Protein AF-U2D6H1-F1 (afdb_monomer)

Radius of gyration: 31.23 Å; Cα contacts (8 Å, |Δi|>4): 1025; chains: 1; bounding box: 71×55×91 Å

Foldseek 3Di:
DFDKDKAKDDPVCLVVVLVVQQVQCLVPLPRFRDDSVRCCVVCVVQVVVVQKIKIFIDTPNHGFWIWIKGDDPAEIEGEDTDGHPVPLALVVLLVVVLVNLLVCLLPNHFKYKYKFFPPRPSNVVSCVVLAKDFPFKKFKWKDFQLPDDQPVADFDKDALQRVVDLVVVLVQQPQQDDVVPPPDDSVNSVVRNVPPDPQWIFTDDPNHTFWIWHKDWDPSSCVSVVFTEIETEDTTTHPVCPPVCPSVSVVVVVSSVVSVGGMYMYMDIPVPVVVVVSCVVVPIDTDTMMTIIMHGLVVAFFDKAKAWDAVQEWEFEPQAEQDDPPVRVVLLVVQVVVCVVVVDDDDWDKAWAFPDWDDDPQHIYTYIYIDIPSQQVSLLSDSHHDPSHGAFEWEFEFEAEPQQKTKWFQFDPPDPAHRAIEGQTDGFDPVQDDPRTRNRVVRSQVSCCLAQVDRCPPVQWWVDKAFTIWIATGSSRYIYGYIYTYTHHHPVVSQVSNVVSVVVCVVVVHDRGGPGIDIFHLEQVRLVCCVVPPPHHYDRVPSQVSCVSHVNHDHDRPVVRD

Mean predicted aligned error: 14.33 Å

Solvent-accessible surface area (backbone atoms only — not comparable to full-atom values): 30698 Å² total; per-residue (Å²): 129,79,65,79,44,79,43,75,60,45,86,92,40,43,67,60,52,45,51,53,52,41,56,49,22,75,79,36,86,85,44,78,73,65,52,71,67,60,47,46,75,76,39,43,70,38,47,75,71,66,33,38,51,40,30,42,29,28,46,84,88,40,81,44,33,37,41,32,39,37,50,59,91,49,37,33,32,46,68,46,79,50,57,44,78,96,60,68,40,38,70,53,43,32,54,53,50,55,46,52,49,61,67,46,69,85,47,85,43,47,30,41,37,36,64,45,67,73,82,44,68,38,50,56,53,25,38,48,75,71,60,35,43,74,80,48,48,37,33,33,32,38,27,80,26,56,80,56,81,84,71,81,70,85,77,54,67,46,34,38,41,79,64,66,48,60,70,58,49,54,52,50,55,44,62,26,39,53,77,95,70,55,81,80,50,74,66,58,52,49,53,54,30,70,44,87,41,95,44,30,32,39,34,39,59,94,90,38,81,43,29,39,40,37,39,51,71,53,66,71,56,22,63,72,68,72,44,47,48,39,37,46,75,48,77,37,49,23,73,94,53,55,97,70,53,54,72,60,52,51,52,53,36,54,49,49,74,48,36,89,24,46,29,41,37,38,73,42,51,67,85,43,55,67,62,52,52,50,40,45,76,72,58,35,40,82,77,44,47,35,33,37,31,38,27,72,52,55,84,60,41,43,71,69,35,40,18,69,28,81,84,39,66,45,41,33,54,65,87,39,67,67,84,67,57,71,73,57,48,50,53,30,50,52,55,44,52,52,47,45,74,74,71,49,91,78,79,80,44,82,34,59,24,56,76,47,77,47,78,56,98,84,35,36,42,35,35,28,23,36,45,41,40,44,45,39,54,46,42,67,70,52,92,65,86,56,96,81,45,50,29,39,64,28,34,30,37,50,35,33,28,57,75,48,27,36,52,34,31,27,27,18,76,91,47,100,54,53,58,26,34,32,53,54,44,45,76,68,57,82,86,31,54,57,88,54,31,50,40,61,68,61,45,38,47,49,31,39,32,73,61,41,59,42,61,77,81,40,71,82,48,31,73,46,75,44,65,44,31,32,36,24,32,27,84,65,46,37,35,36,47,28,27,37,32,37,31,64,40,36,68,69,57,51,51,50,44,34,50,57,34,45,56,51,28,56,78,66,76,43,86,59,60,49,70,47,77,48,75,40,55,72,41,58,66,47,49,52,48,46,69,74,66,56,82,67,56,64,41,89,62,45,63,63,50,55,32,38,77,51,66,75,38,78,72,42,61,68,92,75,51,116

Secondary structure (DSSP, 8-state):
-PPEEEEE--GGGHHHHHHHHHHHHHH-TTSPP--HHHHHHHHHHHHHTT-EEEEEEEETTEEEEEEEEEE-SSEEEEEEEEE-GGG--HHHHHHHHHHHHHHHTTS--SEEEEEEETT-HHHHHHHHHTT-EEEEEEEEEEEE-TTSPP-----EEEEHHHH--HHHHHHHHHHHS-GGG----HHHHHHHHH---TTEEEEEETTEEEEEEEEEE-HHHHHHHTS-EEEEEEEEE-GGGTTSSHHHHHHHHHHHHTTTSSEEEEEEETT-HHHHHHHHHTT-EEEEEEEEEEEESGGGSEEEEEEE-SS-EEEEEEEEEPP--HHHHHHHHHHHHHHHHTT------EEEEEEEEEEETTEEEEEEEEEEHHHHHHHHHSSS--TT----EEEEEEEE-TTSEEEEEEEPTTSSSTT-EE-B--B--GGGEETTEE-HHHHHHHHHHHHH---TT-TTTEEEEEEEEEEEEETT--EEEEEEEEESS-HHHHHHHHHHHHHHHHHTT---SEEEEEEEESSHHHHHHHHHH--S-B-TTHHHHHHHHTTSSPPBPGGG--

pLDDT: mean 88.98, std 8.89, range [37.53, 98.75]

Structure (mmCIF, N/CA/C/O backbone):
data_AF-U2D6H1-F1
#
_entry.id   AF-U2D6H1-F1
#
loop_
_atom_site.group_PDB
_atom_site.id
_atom_site.type_symbol
_atom_site.label_atom_id
_atom_site.label_alt_id
_atom_site.label_comp_id
_atom_site.label_asym_id
_atom_site.label_entity_id
_atom_site.label_seq_id
_atom_site.pdbx_PDB_ins_code
_atom_site.Cartn_x
_atom_site.Cartn_y
_atom_site.Cartn_z
_atom_site.occupancy
_atom_site.B_iso_or_equiv
_atom_site.auth_seq_id
_atom_site.auth_comp_id
_atom_site.auth_asym_id
_atom_site.auth_atom_id
_atom_site.pdbx_PDB_model_num
ATOM 1 N N . MET A 1 1 ? -12.856 21.338 -14.511 1.00 37.53 1 MET A N 1
ATOM 2 C CA . MET A 1 1 ? -13.156 21.400 -13.061 1.00 37.53 1 MET A CA 1
ATOM 3 C C . MET A 1 1 ? -11.829 21.611 -12.352 1.00 37.53 1 MET A C 1
ATOM 5 O O . MET A 1 1 ? -10.846 21.082 -12.850 1.00 37.53 1 MET A O 1
ATOM 9 N N . GLY A 1 2 ? -11.764 22.448 -11.311 1.00 45.03 2 GLY A N 1
ATOM 10 C CA . GLY A 1 2 ? -10.497 22.774 -10.636 1.00 45.03 2 GLY A CA 1
ATOM 11 C C . GLY A 1 2 ? -9.780 21.509 -10.163 1.00 45.03 2 GLY A C 1
ATOM 12 O O . GLY A 1 2 ? -10.420 20.634 -9.582 1.00 45.03 2 GLY A O 1
ATOM 13 N N . GLY A 1 3 ? -8.494 21.384 -10.496 1.00 62.25 3 GLY A N 1
ATOM 14 C CA . GLY A 1 3 ? -7.686 20.215 -10.160 1.00 62.25 3 GLY A CA 1
ATOM 15 C C . GLY A 1 3 ? -7.472 20.116 -8.653 1.00 62.25 3 GLY A C 1
ATOM 16 O O . GLY A 1 3 ? -7.144 21.108 -8.000 1.00 62.25 3 GLY A O 1
ATOM 17 N N . ILE A 1 4 ? -7.677 18.920 -8.113 1.00 75.81 4 ILE A N 1
ATOM 18 C CA . ILE A 1 4 ? -7.333 18.580 -6.735 1.00 75.81 4 ILE A CA 1
ATOM 19 C C . ILE A 1 4 ? -5.806 18.467 -6.648 1.00 75.81 4 ILE A C 1
ATOM 21 O O . ILE A 1 4 ? -5.199 17.757 -7.448 1.00 75.81 4 ILE A O 1
ATOM 25 N N . ASN A 1 5 ? -5.194 19.156 -5.686 1.00 88.12 5 ASN A N 1
ATOM 26 C CA . ASN A 1 5 ? -3.761 19.083 -5.414 1.00 88.12 5 ASN A CA 1
ATOM 27 C C . ASN A 1 5 ? -3.500 18.406 -4.064 1.00 88.12 5 ASN A C 1
ATOM 29 O O . ASN A 1 5 ? -4.230 18.655 -3.107 1.00 88.12 5 ASN A O 1
ATOM 33 N N . MET A 1 6 ? -2.446 17.594 -3.995 1.00 91.56 6 MET A N 1
ATOM 34 C CA . MET A 1 6 ? -1.969 16.941 -2.775 1.00 91.56 6 MET A CA 1
ATOM 35 C C . MET A 1 6 ? -0.590 17.491 -2.427 1.00 91.56 6 MET A C 1
ATOM 37 O O . MET A 1 6 ? 0.362 17.308 -3.186 1.00 91.56 6 MET A O 1
ATOM 41 N N . GLU A 1 7 ? -0.474 18.162 -1.288 1.00 92.81 7 GLU A N 1
ATOM 42 C CA . GLU A 1 7 ? 0.771 18.766 -0.818 1.00 92.81 7 GLU A CA 1
ATOM 43 C C . GLU A 1 7 ? 1.280 18.028 0.417 1.00 92.81 7 GLU A C 1
ATOM 45 O O . GLU A 1 7 ? 0.566 17.914 1.411 1.00 92.81 7 GLU A O 1
ATOM 50 N N . LYS A 1 8 ? 2.517 17.523 0.363 1.00 93.00 8 LYS A N 1
ATOM 51 C CA . LYS A 1 8 ? 3.137 16.846 1.504 1.00 93.00 8 LYS A CA 1
ATOM 52 C C . LYS A 1 8 ? 3.411 17.846 2.625 1.00 93.00 8 LYS A C 1
ATOM 54 O O . LYS A 1 8 ? 4.048 18.870 2.390 1.00 93.00 8 LYS A O 1
ATOM 59 N N . VAL A 1 9 ? 2.995 17.513 3.842 1.00 91.31 9 VAL A N 1
ATOM 60 C CA . VAL A 1 9 ? 3.282 18.306 5.036 1.00 91.31 9 VAL A CA 1
ATOM 61 C C . VAL A 1 9 ? 4.763 18.175 5.393 1.00 91.31 9 VAL A C 1
ATOM 63 O O . VAL A 1 9 ? 5.279 17.083 5.617 1.00 91.31 9 VAL A O 1
ATOM 66 N N . THR A 1 10 ? 5.439 19.314 5.458 1.00 88.31 10 THR A N 1
ATOM 67 C CA . THR A 1 10 ? 6.780 19.512 6.022 1.00 88.31 10 THR A CA 1
ATOM 68 C C . THR A 1 10 ? 6.695 20.229 7.373 1.00 88.31 10 THR A C 1
ATOM 70 O O . THR A 1 10 ? 5.627 20.726 7.744 1.00 88.31 10 THR A O 1
ATOM 73 N N . LEU A 1 11 ? 7.825 20.360 8.081 1.00 82.00 11 LEU A N 1
ATOM 74 C CA . LEU A 1 11 ? 7.915 21.155 9.316 1.00 82.00 11 LEU A CA 1
ATOM 75 C C . LEU A 1 11 ? 7.404 22.595 9.129 1.00 82.00 11 LEU A C 1
ATOM 77 O O . LEU A 1 11 ? 6.708 23.103 10.002 1.00 82.00 11 LEU A O 1
ATOM 81 N N . ASP A 1 12 ? 7.648 23.209 7.968 1.00 85.94 12 ASP A N 1
ATOM 82 C CA . ASP A 1 12 ? 7.199 24.579 7.665 1.00 85.94 12 ASP A CA 1
ATOM 83 C C . ASP A 1 12 ? 5.676 24.690 7.477 1.00 85.94 12 ASP A C 1
ATOM 85 O O . ASP A 1 12 ? 5.096 25.766 7.599 1.00 85.94 12 ASP A O 1
ATOM 89 N N . SER A 1 13 ? 5.010 23.574 7.175 1.00 89.62 13 SER A N 1
ATOM 90 C CA . SER A 1 13 ? 3.563 23.512 6.913 1.00 89.62 13 SER A CA 1
ATOM 91 C C . SER A 1 13 ? 2.776 22.786 8.010 1.00 89.62 13 SER A C 1
ATOM 93 O O . SER A 1 13 ? 1.556 22.643 7.902 1.00 89.62 13 SER A O 1
ATOM 95 N N . VAL A 1 14 ? 3.442 22.343 9.083 1.00 90.38 14 VAL A N 1
ATOM 96 C CA . VAL A 1 14 ? 2.795 21.586 10.164 1.00 90.38 14 VAL A CA 1
ATOM 97 C C . VAL A 1 14 ? 1.699 22.407 10.839 1.00 90.38 14 VAL A C 1
ATOM 99 O O . VAL A 1 14 ? 0.617 21.894 11.100 1.00 90.38 14 VAL A O 1
ATOM 102 N N . GLU A 1 15 ? 1.920 23.708 11.040 1.00 92.56 15 GLU A N 1
ATOM 103 C CA . GLU A 1 15 ? 0.930 24.609 11.635 1.00 92.56 15 GLU A CA 1
ATOM 104 C C . GLU A 1 15 ? -0.339 24.713 10.773 1.00 92.56 15 GLU A C 1
ATOM 106 O O . GLU A 1 15 ? -1.456 24.689 11.297 1.00 92.56 15 GLU A O 1
ATOM 111 N N . ARG A 1 16 ? -0.180 24.741 9.443 1.00 94.06 16 ARG A N 1
ATOM 112 C CA . ARG A 1 16 ? -1.287 24.753 8.474 1.00 94.06 16 ARG A CA 1
ATOM 113 C C . ARG A 1 16 ? -2.111 23.466 8.556 1.00 94.06 16 ARG A C 1
ATOM 115 O O . ARG A 1 16 ? -3.336 23.535 8.630 1.00 94.06 16 ARG A O 1
ATOM 122 N N . TYR A 1 17 ? -1.455 22.307 8.622 1.00 94.44 17 TYR A N 1
ATOM 123 C CA . TYR A 1 17 ? -2.128 21.021 8.831 1.00 94.44 17 TYR A CA 1
ATOM 124 C C . TYR A 1 17 ? -2.853 20.959 10.186 1.00 94.44 17 TYR A C 1
ATOM 126 O O . TYR A 1 17 ? -4.025 20.591 10.228 1.00 94.44 17 TYR A O 1
ATOM 134 N N . ILE A 1 18 ? -2.206 21.362 11.286 1.00 94.25 18 ILE A N 1
ATOM 135 C CA . ILE A 1 18 ? -2.810 21.325 12.629 1.00 94.25 18 ILE A CA 1
ATOM 136 C C . ILE A 1 18 ? -4.025 22.249 12.712 1.00 94.25 18 ILE A C 1
ATOM 138 O O . ILE A 1 18 ? -5.042 21.884 13.305 1.00 94.25 18 ILE A O 1
ATOM 142 N N . THR A 1 19 ? -3.954 23.418 12.074 1.00 93.31 19 THR A N 1
ATOM 143 C CA . THR A 1 19 ? -5.088 24.342 11.964 1.00 93.31 19 THR A CA 1
ATOM 144 C C . THR A 1 19 ? -6.249 23.675 11.230 1.00 93.31 19 THR A C 1
ATOM 146 O O . THR A 1 19 ? -7.352 23.601 11.773 1.00 93.31 19 THR A O 1
ATOM 149 N N . LEU A 1 20 ? -5.993 23.087 10.056 1.00 93.19 20 LEU A N 1
ATOM 150 C CA . LEU A 1 20 ? -7.005 22.369 9.277 1.00 93.19 20 LEU A CA 1
ATOM 151 C C . LEU A 1 20 ? -7.618 21.186 10.049 1.00 93.19 20 LEU A C 1
ATOM 153 O O . LEU A 1 20 ? -8.839 21.027 10.066 1.00 93.19 20 LEU A O 1
ATOM 157 N N . LYS A 1 21 ? -6.795 20.367 10.715 1.00 92.81 21 LYS A N 1
ATOM 158 C CA . LYS A 1 21 ? -7.252 19.226 11.523 1.00 92.81 21 LYS A CA 1
ATOM 159 C C . LYS A 1 21 ? -8.141 19.673 12.677 1.00 92.81 21 LYS A C 1
ATOM 161 O O . LYS A 1 21 ? -9.215 19.109 12.880 1.00 92.81 21 LYS A O 1
ATOM 166 N N . ASN A 1 22 ? -7.738 20.718 13.397 1.00 91.25 22 ASN A N 1
ATOM 167 C CA . ASN A 1 22 ? -8.510 21.252 14.514 1.00 91.25 22 ASN A CA 1
ATOM 168 C C . ASN A 1 22 ? -9.820 21.910 14.068 1.00 91.25 22 ASN A C 1
ATOM 170 O O . ASN A 1 22 ? -10.810 21.802 14.792 1.00 91.25 22 ASN A O 1
ATOM 174 N N . GLU A 1 23 ? -9.854 22.554 12.898 1.00 90.06 23 GLU A N 1
ATOM 175 C CA . GLU A 1 23 ? -11.093 23.046 12.283 1.00 90.06 23 GLU A CA 1
ATOM 176 C C . GLU A 1 23 ? -12.053 21.893 11.968 1.00 90.06 23 GLU A C 1
ATOM 178 O O . GLU A 1 23 ? -13.215 21.924 12.370 1.00 90.06 23 GLU A O 1
ATOM 183 N N . LEU A 1 24 ? -11.558 20.839 11.315 1.00 86.81 24 LEU A N 1
ATOM 184 C CA . LEU A 1 24 ? -12.354 19.659 10.970 1.00 86.81 24 LEU A CA 1
ATOM 185 C C . LEU A 1 24 ? -12.840 18.900 12.215 1.00 86.81 24 LEU A C 1
ATOM 187 O O . LEU A 1 24 ? -13.944 18.355 12.202 1.00 86.81 24 LEU A O 1
ATOM 191 N N . ALA A 1 25 ? -12.087 18.944 13.316 1.00 84.56 25 ALA A N 1
ATOM 192 C CA . ALA A 1 25 ? -12.489 18.386 14.607 1.00 84.56 25 ALA A CA 1
ATOM 193 C C . ALA A 1 25 ? -13.684 19.089 15.266 1.00 84.56 25 ALA A C 1
ATOM 195 O O . ALA A 1 25 ? -14.322 18.517 16.150 1.00 84.56 25 ALA A O 1
ATOM 196 N N . PHE A 1 26 ? -14.024 20.317 14.858 1.00 79.62 26 PHE A N 1
ATOM 197 C CA . PHE A 1 26 ? -15.293 20.928 15.268 1.00 79.62 26 PHE A CA 1
ATOM 198 C C . PHE A 1 26 ? -16.494 20.326 14.529 1.00 79.62 26 PHE A C 1
ATOM 200 O O . PHE A 1 26 ? -17.599 20.325 15.067 1.00 79.62 26 PHE A O 1
ATOM 207 N N . GLU A 1 27 ? -16.295 19.836 13.304 1.00 77.19 27 GLU A N 1
ATOM 208 C CA . GLU A 1 27 ? -17.357 19.250 12.480 1.00 77.19 27 GLU A CA 1
ATOM 209 C C . GLU A 1 27 ? -17.527 17.746 12.712 1.00 77.19 27 GLU A C 1
ATOM 211 O O . GLU A 1 27 ? -18.618 17.212 12.498 1.00 77.19 27 GLU A O 1
ATOM 216 N N . ASP A 1 28 ? -16.457 17.062 13.116 1.00 74.25 28 ASP A N 1
ATOM 217 C CA . ASP A 1 28 ? -16.455 15.639 13.430 1.00 74.25 28 ASP A CA 1
ATOM 218 C C . ASP A 1 28 ? -15.956 15.422 14.873 1.00 74.25 28 ASP A C 1
ATOM 220 O O . ASP A 1 28 ? -14.753 15.520 15.133 1.00 74.25 28 ASP A O 1
ATOM 224 N N . PRO A 1 29 ? -16.854 15.103 15.831 1.00 70.00 29 PRO A N 1
ATOM 225 C CA . PRO A 1 29 ? -16.485 14.931 17.236 1.00 70.00 29 PRO A CA 1
ATOM 226 C C . PRO A 1 29 ? -15.556 13.730 17.471 1.00 70.00 29 PRO A C 1
ATOM 228 O O . PRO A 1 29 ? -15.091 13.529 18.593 1.00 70.00 29 PRO A O 1
ATOM 231 N N . TYR A 1 30 ? -15.293 12.913 16.445 1.00 71.12 30 TYR A N 1
ATOM 232 C CA . TYR A 1 30 ? -14.373 11.786 16.518 1.00 71.12 30 TYR A CA 1
ATOM 233 C C . TYR A 1 30 ? -12.917 12.153 16.233 1.00 71.12 30 TYR A C 1
ATOM 235 O O . TYR A 1 30 ? -12.044 11.336 16.525 1.00 71.12 30 TYR A O 1
ATOM 243 N N . VAL A 1 31 ? -12.639 13.354 15.722 1.00 78.38 31 VAL A N 1
ATOM 244 C CA . VAL A 1 31 ? -11.268 13.867 15.606 1.00 78.38 31 VAL A CA 1
ATOM 245 C C . VAL A 1 31 ? -10.906 14.560 16.904 1.00 78.38 31 VAL A C 1
ATOM 247 O O . VAL A 1 31 ? -11.587 15.493 17.322 1.00 78.38 31 VAL A O 1
ATOM 250 N N . LEU A 1 32 ? -9.828 14.133 17.554 1.00 81.94 32 LEU A N 1
ATOM 251 C CA . LEU A 1 32 ? -9.320 14.836 18.727 1.00 81.94 32 LEU A CA 1
ATOM 252 C C . LEU A 1 32 ? -8.551 16.080 18.301 1.00 81.94 32 LEU A C 1
ATOM 254 O O . LEU A 1 32 ? -7.668 16.013 17.447 1.00 81.94 32 LEU A O 1
ATOM 258 N N . LYS A 1 33 ? -8.841 17.201 18.961 1.00 87.31 33 LYS A N 1
ATOM 259 C CA . LYS A 1 33 ? -8.007 18.395 18.835 1.00 87.31 33 LYS A CA 1
ATOM 260 C C . LYS A 1 33 ? -6.616 18.131 19.390 1.00 87.31 33 LYS A C 1
ATOM 262 O O . LYS A 1 33 ? -6.468 17.544 20.468 1.00 87.31 33 LYS A O 1
ATOM 267 N N . ILE A 1 34 ? -5.612 18.609 18.671 1.00 89.62 34 ILE A N 1
ATOM 268 C CA . ILE A 1 34 ? -4.208 18.455 19.039 1.00 89.62 34 ILE A CA 1
ATOM 269 C C . ILE A 1 34 ? -3.473 19.786 18.933 1.00 89.62 34 ILE A C 1
ATOM 271 O O . ILE A 1 34 ? -3.773 20.624 18.082 1.00 89.62 34 ILE A O 1
ATOM 275 N N . THR A 1 35 ? -2.513 19.991 19.825 1.00 90.19 35 THR A N 1
ATOM 276 C CA . THR A 1 35 ? -1.549 21.090 19.716 1.00 90.19 35 THR A CA 1
ATOM 277 C C . THR A 1 35 ? -0.376 20.685 18.827 1.00 90.19 35 THR A C 1
ATOM 279 O O . THR A 1 35 ? -0.136 19.499 18.602 1.00 90.19 35 THR A O 1
ATOM 282 N N . ILE A 1 36 ? 0.388 21.670 18.346 1.00 88.81 36 ILE A N 1
ATOM 283 C CA . ILE A 1 36 ? 1.624 21.408 17.595 1.00 88.81 36 ILE A CA 1
ATOM 284 C C . ILE A 1 36 ? 2.598 20.586 18.450 1.00 88.81 36 ILE A C 1
ATOM 286 O O . ILE A 1 36 ? 3.155 19.612 17.961 1.00 88.81 36 ILE A O 1
ATOM 290 N N . SER A 1 37 ? 2.764 20.922 19.733 1.00 88.75 37 SER A N 1
ATOM 291 C CA . SER A 1 37 ? 3.662 20.192 20.636 1.00 88.75 37 SER A CA 1
ATOM 292 C C . SER A 1 37 ? 3.252 18.728 20.809 1.00 88.75 37 SER A C 1
ATOM 294 O O . SER A 1 37 ? 4.098 17.858 20.654 1.00 88.75 37 SER A O 1
ATOM 296 N N . GLU A 1 38 ? 1.963 18.450 21.042 1.00 89.31 38 GLU A N 1
ATOM 297 C CA . GLU A 1 38 ? 1.445 17.073 21.140 1.00 89.31 38 GLU A CA 1
ATOM 298 C C . GLU A 1 38 ? 1.641 16.292 19.834 1.00 89.31 38 GLU A C 1
ATOM 300 O O . GLU A 1 38 ? 1.958 15.103 19.853 1.00 89.31 38 GLU A O 1
ATOM 305 N N . PHE A 1 39 ? 1.439 16.952 18.689 1.00 89.19 39 PHE A N 1
ATOM 306 C CA . PHE A 1 39 ? 1.669 16.336 17.389 1.00 89.19 39 PHE A CA 1
ATOM 307 C C . PHE A 1 39 ? 3.143 15.972 17.203 1.00 89.19 39 PHE A C 1
ATOM 309 O O . PHE A 1 39 ? 3.452 14.837 16.849 1.00 89.19 39 PHE A O 1
ATOM 316 N N . LEU A 1 40 ? 4.050 16.914 17.470 1.00 86.88 40 LEU A N 1
ATOM 317 C CA . LEU A 1 40 ? 5.481 16.687 17.315 1.00 86.88 40 LEU A CA 1
ATOM 318 C C . LEU A 1 40 ? 5.970 15.601 18.285 1.00 86.88 40 LEU A C 1
ATOM 320 O O . LEU A 1 40 ? 6.630 14.665 17.858 1.00 86.88 40 LEU A O 1
ATOM 324 N N . GLU A 1 41 ? 5.582 15.645 19.557 1.00 87.94 41 GLU A N 1
ATOM 325 C CA . GLU A 1 41 ? 5.969 14.624 20.540 1.00 87.94 41 GLU A CA 1
ATOM 326 C C . GLU A 1 41 ? 5.558 13.208 20.107 1.00 87.94 41 GLU A C 1
ATOM 328 O O . GLU A 1 41 ? 6.339 12.268 20.223 1.00 87.94 41 GLU A O 1
ATOM 333 N N . LYS A 1 42 ? 4.356 13.058 19.541 1.00 84.12 42 LYS A N 1
ATOM 334 C CA . LYS A 1 42 ? 3.823 11.753 19.134 1.00 84.12 42 LYS A CA 1
ATOM 335 C C . LYS A 1 42 ? 4.337 11.265 17.775 1.00 84.12 42 LYS A C 1
ATOM 337 O O . LYS A 1 42 ? 4.394 10.057 17.545 1.00 84.12 42 LYS A O 1
ATOM 342 N N . HIS A 1 43 ? 4.633 12.178 16.850 1.00 84.69 43 HIS A N 1
ATOM 343 C CA . HIS A 1 43 ? 4.845 11.836 15.440 1.00 84.69 43 HIS A CA 1
ATOM 344 C C . HIS A 1 43 ? 6.242 12.177 14.904 1.00 84.69 43 HIS A C 1
ATOM 346 O O . HIS A 1 43 ? 6.572 11.699 13.821 1.00 84.69 43 HIS A O 1
ATOM 352 N N . MET A 1 44 ? 7.082 12.930 15.630 1.00 80.94 44 MET A N 1
ATOM 353 C CA . MET A 1 44 ? 8.413 13.336 15.146 1.00 80.94 44 MET A CA 1
ATOM 354 C C . MET A 1 44 ? 9.297 12.153 14.774 1.00 80.94 44 MET A C 1
ATOM 356 O O . MET A 1 44 ? 9.816 12.126 13.665 1.00 80.94 44 MET A O 1
ATOM 360 N N . GLU A 1 45 ? 9.403 11.144 15.640 1.00 79.38 45 GLU A N 1
ATOM 361 C CA . GLU A 1 45 ? 10.211 9.953 15.351 1.00 79.38 45 GLU A CA 1
ATOM 362 C C . GLU A 1 45 ? 9.738 9.259 14.064 1.00 79.38 45 GLU A C 1
ATOM 364 O O . GLU A 1 45 ? 10.541 8.887 13.209 1.00 79.38 45 GLU A O 1
ATOM 369 N N . LYS A 1 46 ? 8.417 9.153 13.869 1.00 79.81 46 LYS A N 1
ATOM 370 C CA . LYS A 1 46 ? 7.846 8.522 12.674 1.00 79.81 46 LYS A CA 1
ATOM 371 C C . LYS A 1 46 ? 8.074 9.335 11.399 1.00 79.81 46 LYS A C 1
ATOM 373 O O . LYS A 1 46 ? 8.308 8.762 10.334 1.00 79.81 46 LYS A O 1
ATOM 378 N N . LEU A 1 47 ? 8.012 10.661 11.506 1.00 77.69 47 LEU A N 1
ATOM 379 C CA . LEU A 1 47 ? 8.302 11.580 10.406 1.00 77.69 47 LEU A CA 1
ATOM 380 C C . LEU A 1 47 ? 9.793 11.536 10.030 1.00 77.69 47 LEU A C 1
ATOM 382 O O . LEU A 1 47 ? 10.117 11.476 8.846 1.00 77.69 47 LEU A O 1
ATOM 386 N N . GLU A 1 48 ? 10.698 11.502 11.013 1.00 73.94 48 GLU A N 1
ATOM 387 C CA . GLU A 1 48 ? 12.152 11.420 10.800 1.00 73.94 48 GLU A CA 1
ATOM 388 C C . GLU A 1 48 ? 12.582 10.079 10.192 1.00 73.94 48 GLU A C 1
ATOM 390 O O . GLU A 1 48 ? 13.430 10.043 9.298 1.00 73.94 48 GLU A O 1
ATOM 395 N N . LEU A 1 49 ? 11.961 8.978 10.622 1.00 73.94 49 LEU A N 1
ATOM 396 C CA . LEU A 1 49 ? 12.185 7.643 10.061 1.00 73.94 49 LEU A CA 1
ATOM 397 C C . LEU A 1 49 ? 11.506 7.436 8.696 1.00 73.94 49 LEU A C 1
ATOM 399 O O . LEU A 1 49 ? 11.712 6.397 8.064 1.00 73.94 49 LEU A O 1
ATOM 403 N N . GLY A 1 50 ? 10.698 8.397 8.232 1.00 73.94 50 GLY A N 1
ATOM 404 C CA . GLY A 1 50 ? 9.952 8.302 6.976 1.00 73.94 50 GLY A CA 1
ATOM 405 C C . GLY A 1 50 ? 8.919 7.171 6.966 1.00 73.94 50 GLY A C 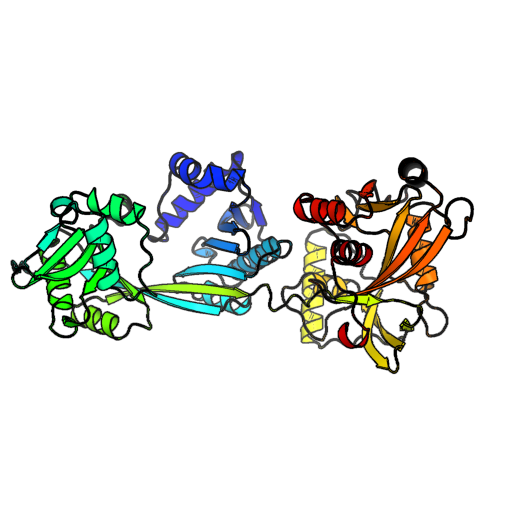1
ATOM 406 O O . GLY A 1 50 ? 8.647 6.598 5.911 1.00 73.94 50 GLY A O 1
ATOM 407 N N . CYS A 1 51 ? 8.383 6.806 8.135 1.00 82.50 51 CYS A N 1
ATOM 408 C CA . CYS A 1 51 ? 7.337 5.788 8.278 1.00 82.50 51 CYS A CA 1
ATOM 409 C C . CYS A 1 51 ? 5.931 6.388 8.424 1.00 82.50 51 CYS A C 1
ATOM 411 O O . CYS A 1 51 ? 4.950 5.645 8.481 1.00 82.50 51 CYS A O 1
ATOM 413 N N . MET A 1 52 ? 5.819 7.718 8.441 1.00 88.69 52 MET A N 1
ATOM 414 C CA . MET A 1 52 ? 4.559 8.446 8.346 1.00 88.69 52 MET A CA 1
ATOM 415 C C . MET A 1 52 ? 4.703 9.645 7.412 1.00 88.69 52 MET A C 1
ATOM 417 O O . MET A 1 52 ? 5.685 10.378 7.481 1.00 88.69 52 MET A O 1
ATOM 421 N N . ASP A 1 53 ? 3.691 9.869 6.584 1.00 92.00 53 ASP A N 1
ATOM 422 C CA . ASP A 1 53 ? 3.578 11.004 5.684 1.00 92.00 53 ASP A CA 1
ATOM 423 C C . ASP A 1 53 ? 2.161 11.566 5.732 1.00 92.00 53 ASP A C 1
ATOM 425 O O . ASP A 1 53 ? 1.174 10.835 5.798 1.00 92.00 53 ASP A O 1
ATOM 429 N N . ILE A 1 54 ? 2.053 12.887 5.686 1.00 94.75 54 ILE A N 1
ATOM 430 C CA . ILE A 1 54 ? 0.772 13.589 5.743 1.00 94.75 54 ILE A CA 1
ATOM 431 C C . ILE A 1 54 ? 0.657 14.452 4.501 1.00 94.75 54 ILE A C 1
ATOM 433 O O . ILE A 1 54 ? 1.632 15.087 4.096 1.00 94.75 54 ILE A O 1
ATOM 437 N N . PHE A 1 55 ? -0.530 14.491 3.906 1.00 95.94 55 PHE A N 1
ATOM 438 C CA . PHE A 1 55 ? -0.804 15.304 2.730 1.00 95.94 55 PHE A CA 1
ATOM 439 C C . PHE A 1 55 ? -2.036 16.173 2.953 1.00 95.94 55 PHE A C 1
ATOM 441 O O . PHE A 1 55 ? -3.086 15.679 3.361 1.00 95.94 55 PHE A O 1
ATOM 448 N N . ILE A 1 56 ? -1.911 17.466 2.657 1.00 96.00 56 ILE A N 1
ATOM 449 C CA . ILE A 1 56 ? -3.027 18.410 2.608 1.00 96.00 56 ILE A CA 1
ATOM 450 C C . ILE A 1 56 ? -3.630 18.367 1.205 1.00 96.00 56 ILE A C 1
ATOM 452 O O . ILE A 1 56 ? -2.928 18.462 0.198 1.00 96.00 56 ILE A O 1
ATOM 456 N N . LEU A 1 57 ? -4.950 18.240 1.159 1.00 95.38 57 LEU A N 1
ATOM 457 C CA . LEU A 1 57 ? -5.761 18.300 -0.043 1.00 95.38 57 LEU A CA 1
ATOM 458 C C . LEU A 1 57 ? -6.206 19.744 -0.279 1.00 95.38 57 LEU A C 1
ATOM 460 O O . LEU A 1 57 ? -6.937 20.297 0.548 1.00 95.38 57 LEU A O 1
ATOM 464 N N . SER A 1 58 ? -5.857 20.325 -1.425 1.00 92.56 58 SER A N 1
ATOM 465 C CA . SER A 1 58 ? -6.303 21.670 -1.801 1.00 92.56 58 SER A CA 1
ATOM 466 C C . SER A 1 58 ? -7.093 21.674 -3.112 1.00 92.56 58 SER A C 1
ATOM 468 O O . SER A 1 58 ? -6.779 20.948 -4.055 1.00 92.56 58 SER A O 1
ATOM 470 N N . ASN A 1 59 ? -8.108 22.534 -3.203 1.00 87.94 59 ASN A N 1
ATOM 471 C CA . ASN A 1 59 ? -8.886 22.790 -4.416 1.00 87.94 59 ASN A CA 1
ATOM 472 C C . ASN A 1 59 ? -8.966 24.304 -4.643 1.00 87.94 59 ASN A C 1
ATOM 474 O O . ASN A 1 59 ? -9.419 25.038 -3.772 1.00 87.94 59 ASN A O 1
ATOM 478 N N . ASN A 1 60 ? -8.495 24.790 -5.797 1.00 83.75 60 ASN A N 1
ATOM 479 C CA . ASN A 1 60 ? -8.416 26.227 -6.109 1.00 83.75 60 ASN A CA 1
ATOM 480 C C . ASN A 1 60 ? -7.730 27.075 -5.012 1.00 83.75 60 ASN A C 1
ATOM 482 O O . ASN A 1 60 ? -8.146 28.203 -4.756 1.00 83.75 60 ASN A O 1
ATOM 486 N N . LYS A 1 61 ? -6.658 26.546 -4.399 1.00 80.81 61 LYS A N 1
ATOM 487 C CA . LYS A 1 61 ? -5.898 27.148 -3.278 1.00 80.81 61 LYS A CA 1
ATOM 488 C C . LYS A 1 61 ? -6.618 27.184 -1.921 1.00 80.81 61 LYS A C 1
ATOM 490 O O . LYS A 1 61 ? -6.063 27.733 -0.976 1.00 80.81 61 LYS A O 1
ATOM 495 N N . GLU A 1 62 ? -7.812 26.608 -1.804 1.00 89.94 62 GLU A N 1
ATOM 496 C CA . GLU A 1 62 ? -8.451 26.354 -0.510 1.00 89.94 62 GLU A CA 1
ATOM 497 C C . GLU A 1 62 ? -8.034 24.973 -0.000 1.00 89.94 62 GLU A C 1
ATOM 499 O O . GLU A 1 62 ? -8.074 24.008 -0.763 1.00 89.94 62 GLU A O 1
ATOM 504 N N . ASP A 1 63 ? -7.683 24.864 1.279 1.00 94.06 63 ASP A N 1
ATOM 505 C CA . ASP A 1 63 ? -7.435 23.578 1.930 1.00 94.06 63 ASP A CA 1
ATOM 506 C C . ASP A 1 63 ? -8.746 22.927 2.323 1.00 94.06 63 ASP A C 1
ATOM 508 O O . ASP A 1 63 ? -9.488 23.428 3.171 1.00 94.06 63 ASP A O 1
ATOM 512 N N . ILE A 1 64 ? -9.031 21.798 1.691 1.00 93.25 64 ILE A N 1
ATOM 513 C CA . ILE A 1 64 ? -10.331 21.140 1.762 1.00 93.25 64 ILE A CA 1
ATOM 514 C C . ILE A 1 64 ? -10.292 19.824 2.535 1.00 93.25 64 ILE A C 1
ATOM 516 O O . ILE A 1 64 ? -11.353 19.293 2.856 1.00 93.25 64 ILE A O 1
ATOM 520 N N . GLY A 1 65 ? -9.111 19.293 2.850 1.00 94.00 65 GLY A N 1
ATOM 521 C CA . GLY A 1 65 ? -8.970 18.028 3.565 1.00 94.00 65 GLY A CA 1
ATOM 522 C C . GLY A 1 65 ? -7.522 17.604 3.770 1.00 94.00 65 GLY A C 1
ATOM 523 O O . GLY A 1 65 ? -6.599 18.332 3.414 1.00 94.00 65 GLY A O 1
ATOM 524 N N . PHE A 1 66 ? -7.329 16.417 4.330 1.00 95.19 66 PHE A N 1
ATOM 525 C CA . PHE A 1 66 ? -6.017 15.800 4.481 1.00 95.19 66 PHE A CA 1
ATOM 526 C C . PHE A 1 66 ? -6.113 14.272 4.479 1.00 95.19 66 PHE A C 1
ATOM 528 O O . PHE A 1 66 ? -7.171 13.703 4.768 1.00 95.19 66 PHE A O 1
ATOM 535 N N . ILE A 1 67 ? -4.993 13.625 4.167 1.00 95.62 67 ILE A N 1
ATOM 536 C CA . ILE A 1 67 ? -4.786 12.185 4.324 1.00 95.62 67 ILE A CA 1
ATOM 537 C C . ILE A 1 67 ? -3.492 11.934 5.099 1.00 95.62 67 ILE A C 1
ATOM 539 O O . ILE A 1 67 ? -2.459 12.540 4.813 1.00 95.62 67 ILE A O 1
ATOM 543 N N . GLU A 1 68 ? -3.565 11.052 6.088 1.00 94.69 68 GLU A N 1
ATOM 544 C CA . GLU A 1 68 ? -2.425 10.586 6.874 1.00 94.69 68 GLU A CA 1
ATOM 545 C C . GLU A 1 68 ? -2.114 9.144 6.487 1.00 94.69 68 GLU A C 1
ATOM 547 O O . GLU A 1 68 ? -2.987 8.276 6.520 1.00 94.69 68 GLU A O 1
ATOM 552 N N . LEU A 1 69 ? -0.867 8.905 6.103 1.00 94.12 69 LEU A N 1
ATOM 553 C CA . LEU A 1 69 ? -0.368 7.645 5.582 1.00 94.12 69 LEU A CA 1
ATOM 554 C C . LEU A 1 69 ? 0.777 7.171 6.468 1.00 94.12 69 LEU A C 1
ATOM 556 O O . LEU A 1 69 ? 1.695 7.932 6.758 1.00 94.12 69 LEU A O 1
ATOM 560 N N . SER A 1 70 ? 0.756 5.912 6.880 1.00 91.50 70 SER A N 1
ATOM 561 C CA . SER A 1 70 ? 1.869 5.283 7.583 1.00 91.50 70 SER A CA 1
ATOM 562 C C . SER A 1 70 ? 2.266 3.974 6.917 1.00 91.50 70 SER A C 1
ATOM 564 O O . SER A 1 70 ? 1.531 3.400 6.102 1.00 91.50 70 SER A O 1
ATOM 566 N N . LYS A 1 71 ? 3.483 3.528 7.206 1.00 86.56 71 LYS A N 1
ATOM 567 C CA . LYS A 1 71 ? 4.041 2.301 6.661 1.00 86.56 71 LYS A CA 1
ATOM 568 C C . LYS A 1 71 ? 4.831 1.556 7.727 1.00 86.56 71 LYS A C 1
ATOM 570 O O . LYS A 1 71 ? 5.662 2.142 8.415 1.00 86.56 71 LYS A O 1
ATOM 575 N N . ASP A 1 72 ? 4.614 0.250 7.768 1.00 81.31 72 ASP A N 1
ATOM 576 C CA . ASP A 1 72 ? 5.416 -0.716 8.507 1.00 81.31 72 ASP A CA 1
ATOM 577 C C . ASP A 1 72 ? 6.256 -1.579 7.534 1.00 81.31 72 ASP A C 1
ATOM 579 O O . ASP A 1 72 ? 6.296 -1.331 6.323 1.00 81.31 72 ASP A O 1
ATOM 583 N N . VAL A 1 73 ? 6.962 -2.592 8.042 1.00 73.88 73 VAL A N 1
ATOM 584 C CA . VAL A 1 73 ? 7.883 -3.449 7.275 1.00 73.88 73 VAL A CA 1
ATOM 585 C C . VAL A 1 73 ? 7.221 -4.042 6.027 1.00 73.88 73 VAL A C 1
ATOM 587 O O . VAL A 1 73 ? 7.821 -4.018 4.950 1.00 73.88 73 VAL A O 1
ATOM 590 N N . ASP A 1 74 ? 5.995 -4.551 6.155 1.00 77.31 74 ASP A N 1
ATOM 591 C CA . ASP A 1 74 ? 5.289 -5.285 5.101 1.00 77.31 74 ASP A CA 1
ATOM 592 C C . ASP A 1 74 ? 3.834 -4.840 4.878 1.00 77.31 74 ASP A C 1
ATOM 594 O O . ASP A 1 74 ? 3.152 -5.405 4.020 1.00 77.31 74 ASP A O 1
ATOM 598 N N . THR A 1 75 ? 3.345 -3.835 5.604 1.00 84.44 75 THR A N 1
ATOM 599 C CA . THR A 1 75 ? 1.976 -3.317 5.476 1.00 84.44 75 THR A CA 1
ATOM 600 C C . THR A 1 75 ? 1.958 -1.795 5.499 1.00 84.44 75 THR A C 1
ATOM 602 O O . THR A 1 75 ? 2.867 -1.149 6.017 1.00 84.44 75 THR A O 1
ATOM 605 N N . ALA A 1 76 ? 0.922 -1.214 4.905 1.00 90.94 76 ALA A N 1
ATOM 606 C CA . ALA A 1 76 ? 0.648 0.213 4.977 1.00 90.94 76 ALA A CA 1
ATOM 607 C C . ALA A 1 76 ? -0.693 0.474 5.659 1.00 90.94 76 ALA A C 1
ATOM 609 O O . ALA A 1 76 ? -1.599 -0.361 5.599 1.00 90.94 76 ALA A O 1
ATOM 610 N N . THR A 1 77 ? -0.832 1.651 6.259 1.00 93.75 77 THR A N 1
ATOM 611 C CA . THR A 1 77 ? -2.068 2.072 6.915 1.00 93.75 77 THR A CA 1
ATOM 612 C C . THR A 1 77 ? -2.420 3.485 6.480 1.00 93.75 77 THR A C 1
ATOM 614 O O . THR A 1 77 ? -1.606 4.399 6.565 1.00 93.75 77 THR A O 1
ATOM 617 N N . ILE A 1 78 ? -3.656 3.673 6.029 1.00 95.44 78 ILE A N 1
ATOM 618 C CA . ILE A 1 78 ? -4.280 4.990 5.997 1.00 95.44 78 ILE A CA 1
ATOM 619 C C . ILE A 1 78 ? -4.735 5.258 7.430 1.00 95.44 78 ILE A C 1
ATOM 621 O O . ILE A 1 78 ? -5.617 4.569 7.938 1.00 95.44 78 ILE A O 1
ATOM 625 N N . GLU A 1 79 ? -4.102 6.212 8.100 1.00 92.38 79 GLU A N 1
ATOM 626 C CA . GLU A 1 79 ? -4.409 6.538 9.496 1.00 92.38 79 GLU A CA 1
ATOM 627 C C . GLU A 1 79 ? -5.686 7.377 9.572 1.00 92.38 79 GLU A C 1
ATOM 629 O O . GLU A 1 79 ? -6.597 7.091 10.348 1.00 92.38 79 GLU A O 1
ATOM 634 N N . GLU A 1 80 ? -5.787 8.394 8.713 1.00 92.00 80 GLU A N 1
ATOM 635 C CA . GLU A 1 80 ? -6.921 9.311 8.682 1.00 92.00 80 GLU A CA 1
ATOM 636 C C . GLU A 1 80 ? -7.188 9.825 7.262 1.00 92.00 80 GLU A C 1
ATOM 638 O O . GLU A 1 80 ? -6.267 10.124 6.504 1.00 92.00 80 GLU A O 1
ATOM 643 N N . ILE A 1 81 ? -8.470 9.987 6.923 1.00 93.38 81 ILE A N 1
ATOM 644 C CA . ILE A 1 81 ? -8.939 10.755 5.764 1.00 93.38 81 ILE A CA 1
ATOM 645 C C . ILE A 1 81 ? -10.021 11.707 6.255 1.00 93.38 81 ILE A C 1
ATOM 647 O O . ILE A 1 81 ? -11.076 11.265 6.722 1.00 93.38 81 ILE A O 1
ATOM 651 N N . TYR A 1 82 ? -9.802 13.007 6.077 1.00 92.19 82 TYR A N 1
ATOM 652 C CA . TYR A 1 82 ? -10.814 14.016 6.363 1.00 92.19 82 TYR A CA 1
ATOM 653 C C . TYR A 1 82 ? -10.975 15.009 5.226 1.00 92.19 82 TYR A C 1
ATOM 655 O O . TYR A 1 82 ? -10.019 15.425 4.582 1.00 92.19 82 TYR A O 1
ATOM 663 N N . VAL A 1 83 ? -12.229 15.402 5.008 1.00 91.69 83 VAL A N 1
ATOM 664 C CA . VAL A 1 83 ? -12.639 16.367 3.989 1.00 91.69 83 VAL A CA 1
ATOM 665 C C . VAL A 1 83 ? -13.712 17.272 4.595 1.00 91.69 83 VAL A C 1
ATOM 667 O O . VAL A 1 83 ? -14.639 16.783 5.257 1.00 91.69 83 VAL A O 1
ATOM 670 N N . ARG A 1 84 ? -13.600 18.586 4.373 1.00 90.12 84 ARG A N 1
ATOM 671 C CA . ARG A 1 84 ? -14.598 19.594 4.769 1.00 90.12 84 ARG A CA 1
ATOM 672 C C . ARG A 1 84 ? -15.968 19.228 4.217 1.00 90.12 84 ARG A C 1
ATOM 674 O O . ARG A 1 84 ? -16.081 18.769 3.078 1.00 90.12 84 ARG A O 1
ATOM 681 N N . LYS A 1 85 ? -17.024 19.460 5.001 1.00 87.88 85 LYS A N 1
ATOM 682 C CA . LYS A 1 85 ? -18.383 18.987 4.699 1.00 87.88 85 LYS A CA 1
ATOM 683 C C . LYS A 1 85 ? -18.863 19.288 3.272 1.00 87.88 85 LYS A C 1
ATOM 685 O O . LYS A 1 85 ? -19.414 18.393 2.638 1.00 87.88 85 LYS A O 1
ATOM 690 N N . GLN A 1 86 ? -18.633 20.492 2.738 1.00 88.62 86 GLN A N 1
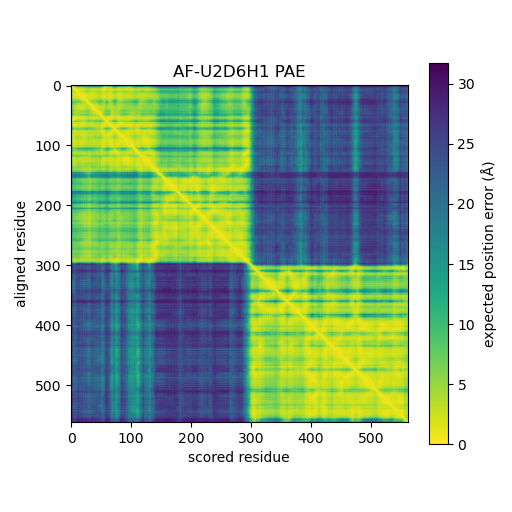ATOM 691 C CA . GLN A 1 86 ? -19.080 20.864 1.384 1.00 88.62 86 GLN A CA 1
ATOM 692 C C . GLN A 1 86 ? -18.343 20.137 0.239 1.00 88.62 86 GLN A C 1
ATOM 694 O O . GLN A 1 86 ? -18.827 20.121 -0.895 1.00 88.62 86 GLN A O 1
ATOM 699 N N . TYR A 1 87 ? -17.199 19.514 0.535 1.00 89.88 87 TYR A N 1
ATOM 700 C CA . TYR A 1 87 ? -16.363 18.779 -0.416 1.00 89.88 87 TYR A CA 1
ATOM 701 C C . TYR A 1 87 ? -16.439 17.254 -0.235 1.00 89.88 87 TYR A C 1
ATOM 703 O O . TYR A 1 87 ? -15.801 16.525 -0.988 1.00 89.88 87 TYR A O 1
ATOM 711 N N . ARG A 1 88 ? -17.235 16.749 0.720 1.00 89.75 88 ARG A N 1
ATOM 712 C CA . ARG A 1 88 ? -17.451 15.306 0.926 1.00 89.75 88 ARG A CA 1
ATOM 713 C C . ARG A 1 88 ? -18.281 14.729 -0.218 1.00 89.75 88 ARG A C 1
ATOM 715 O O . ARG A 1 88 ? -19.506 14.747 -0.172 1.00 89.75 88 ARG A O 1
ATOM 722 N N . LYS A 1 89 ? -17.602 14.275 -1.265 1.00 91.06 89 LYS A N 1
ATOM 723 C CA . LYS A 1 89 ? -18.192 13.666 -2.459 1.00 91.06 89 LYS A CA 1
ATOM 724 C C . LYS A 1 89 ? -17.383 12.440 -2.842 1.00 91.06 89 LYS A C 1
ATOM 726 O O . LYS A 1 89 ? -16.165 12.447 -2.664 1.00 91.06 89 LYS A O 1
ATOM 731 N N . TYR A 1 90 ? -18.042 11.452 -3.436 1.00 88.75 90 TYR A N 1
ATOM 732 C CA . TYR A 1 90 ? -17.419 10.215 -3.908 1.00 88.75 90 TYR A CA 1
ATOM 733 C C . TYR A 1 90 ? -16.108 10.461 -4.678 1.00 88.75 90 TYR A C 1
ATOM 735 O O . TYR A 1 90 ? -15.069 9.937 -4.290 1.00 88.75 90 TYR A O 1
ATOM 743 N N . ASN A 1 91 ? -16.106 11.356 -5.676 1.00 87.56 91 ASN A N 1
ATOM 744 C CA . ASN A 1 91 ? -14.902 11.645 -6.472 1.00 87.56 91 ASN A CA 1
ATOM 745 C C . ASN A 1 91 ? -13.743 12.213 -5.639 1.00 87.56 91 ASN A C 1
ATOM 747 O O . ASN A 1 91 ? -12.589 11.936 -5.938 1.00 87.56 91 ASN A O 1
ATOM 751 N N . THR A 1 92 ? -14.030 12.999 -4.598 1.00 91.38 92 THR A N 1
ATOM 752 C CA . THR A 1 92 ? -12.986 13.547 -3.726 1.00 91.38 92 THR A CA 1
ATOM 753 C C . THR A 1 92 ? -12.332 12.431 -2.921 1.00 91.38 92 THR A C 1
ATOM 755 O O . THR A 1 92 ? -11.111 12.330 -2.920 1.00 91.38 92 THR A O 1
ATOM 758 N N . TYR A 1 93 ? -13.127 11.554 -2.302 1.00 94.25 93 TYR A N 1
ATOM 759 C CA . TYR A 1 93 ? -12.596 10.405 -1.569 1.00 94.25 93 TYR A CA 1
ATOM 760 C C . TYR A 1 93 ? -11.855 9.430 -2.480 1.00 94.25 93 TYR A C 1
ATOM 762 O O . TYR A 1 93 ? -10.753 9.009 -2.141 1.00 94.25 93 TYR A O 1
ATOM 770 N N . LYS A 1 94 ? -12.412 9.135 -3.658 1.00 90.81 94 LYS A N 1
ATOM 771 C CA . LYS A 1 94 ? -11.771 8.279 -4.656 1.00 90.81 94 LYS A CA 1
ATOM 772 C C . LYS A 1 94 ? -10.395 8.808 -5.052 1.00 90.81 94 LYS A C 1
ATOM 774 O O . LYS A 1 94 ? -9.429 8.064 -4.960 1.00 90.81 94 LYS A O 1
ATOM 779 N N . SER A 1 95 ? -10.267 10.099 -5.368 1.00 89.00 95 SER A N 1
ATOM 780 C CA . SER A 1 95 ? -8.961 10.688 -5.691 1.00 89.00 95 SER A CA 1
ATOM 781 C C . SER A 1 95 ? -7.958 10.609 -4.533 1.00 89.00 95 SER A C 1
ATOM 783 O O . SER A 1 95 ? -6.766 10.442 -4.776 1.00 89.00 95 SER A O 1
ATOM 785 N N . MET A 1 96 ? -8.407 10.716 -3.276 1.00 94.56 96 MET A N 1
ATOM 786 C CA . MET A 1 96 ? -7.525 10.549 -2.111 1.00 94.56 96 MET A CA 1
ATOM 787 C C . MET A 1 96 ? -7.058 9.098 -1.940 1.00 94.56 96 MET A C 1
ATOM 789 O O . MET A 1 96 ? -5.896 8.869 -1.613 1.00 94.56 96 MET A O 1
ATOM 793 N N . LEU A 1 97 ? -7.941 8.128 -2.183 1.00 93.56 97 LEU A N 1
ATOM 794 C CA . LEU A 1 97 ? -7.625 6.701 -2.105 1.00 93.56 97 LEU A CA 1
ATOM 795 C C . LEU A 1 97 ? -6.711 6.259 -3.257 1.00 93.56 97 LEU A C 1
ATOM 797 O O . LEU A 1 97 ? -5.696 5.621 -3.008 1.00 93.56 97 LEU A O 1
ATOM 801 N N . GLU A 1 98 ? -6.986 6.686 -4.491 1.00 87.44 98 GLU A N 1
ATOM 802 C CA . GLU A 1 98 ? -6.113 6.446 -5.653 1.00 87.44 98 GLU A CA 1
ATOM 803 C C . GLU A 1 98 ? -4.730 7.090 -5.468 1.00 87.44 98 GLU A C 1
ATOM 805 O O . GLU A 1 98 ? -3.708 6.542 -5.888 1.00 87.44 98 GLU A O 1
ATOM 810 N N . PHE A 1 99 ? -4.676 8.257 -4.815 1.00 89.56 99 PHE A N 1
ATOM 811 C CA . PHE A 1 99 ? -3.413 8.870 -4.421 1.00 89.56 99 PHE A CA 1
ATOM 812 C C . PHE A 1 99 ? -2.650 7.991 -3.424 1.00 89.56 99 PHE A C 1
ATOM 814 O O . PHE A 1 99 ? -1.460 7.757 -3.635 1.00 89.56 99 PHE A O 1
ATOM 821 N N . ALA A 1 100 ? -3.314 7.485 -2.377 1.00 90.44 100 ALA A N 1
ATOM 822 C CA . ALA A 1 100 ? -2.699 6.580 -1.405 1.00 90.44 100 ALA A CA 1
ATOM 823 C C . ALA A 1 100 ? -2.194 5.293 -2.074 1.00 90.44 100 ALA A C 1
ATOM 825 O O . ALA A 1 100 ? -1.055 4.891 -1.848 1.00 90.44 100 ALA A O 1
ATOM 826 N N . ASP A 1 101 ? -2.987 4.699 -2.967 1.00 82.75 101 ASP A N 1
ATOM 827 C CA . ASP A 1 101 ? -2.578 3.537 -3.757 1.00 82.75 101 ASP A CA 1
ATOM 828 C C . ASP A 1 101 ? -1.296 3.829 -4.533 1.00 82.75 101 ASP A C 1
ATOM 830 O O . ASP A 1 101 ? -0.292 3.140 -4.366 1.00 82.75 101 ASP A O 1
ATOM 834 N N . LYS A 1 102 ? -1.286 4.905 -5.328 1.00 80.88 102 LYS A N 1
ATOM 835 C CA . LYS A 1 102 ? -0.119 5.302 -6.122 1.00 80.88 102 LYS A CA 1
ATOM 836 C C . LYS A 1 102 ? 1.100 5.604 -5.254 1.00 80.88 102 LYS A C 1
ATOM 838 O O . LYS A 1 102 ? 2.230 5.306 -5.657 1.00 80.88 102 LYS A O 1
ATOM 843 N N . TYR A 1 103 ? 0.876 6.203 -4.086 1.00 84.56 103 TYR A N 1
ATOM 844 C CA . TYR A 1 103 ? 1.916 6.474 -3.104 1.00 84.56 103 TYR A CA 1
ATOM 845 C C . TYR A 1 103 ? 2.597 5.173 -2.668 1.00 84.56 103 TYR A C 1
ATOM 847 O O . TYR A 1 103 ? 3.826 5.074 -2.669 1.00 84.56 103 TYR A O 1
ATOM 855 N N . TYR A 1 104 ? 1.801 4.137 -2.406 1.00 82.12 104 TYR A N 1
ATOM 856 C CA . TYR A 1 104 ? 2.296 2.836 -1.985 1.00 82.12 104 TYR A CA 1
ATOM 857 C C . TYR A 1 104 ? 2.703 1.889 -3.128 1.00 82.12 104 TYR A C 1
ATOM 859 O O . TYR A 1 104 ? 3.478 0.969 -2.866 1.00 82.12 104 TYR A O 1
ATOM 867 N N . CYS A 1 105 ? 2.292 2.110 -4.384 1.00 65.88 105 CYS A N 1
ATOM 868 C CA . CYS A 1 105 ? 2.591 1.233 -5.535 1.00 65.88 105 CYS A CA 1
ATOM 869 C C . CYS A 1 105 ? 4.090 0.959 -5.753 1.00 65.88 105 CYS A C 1
ATOM 871 O O . CYS A 1 105 ? 4.456 -0.065 -6.318 1.00 65.88 105 CYS A O 1
ATOM 873 N N . ASN A 1 106 ? 4.977 1.860 -5.315 1.00 57.16 106 ASN A N 1
ATOM 874 C CA . ASN A 1 106 ? 6.431 1.676 -5.431 1.00 57.16 106 ASN A CA 1
ATOM 875 C C . ASN A 1 106 ? 7.067 1.076 -4.163 1.00 57.16 106 ASN A C 1
ATOM 877 O O . ASN A 1 106 ? 8.291 1.080 -4.021 1.00 57.16 106 ASN A O 1
ATOM 881 N N . THR A 1 107 ? 6.255 0.604 -3.217 1.00 64.06 107 THR A N 1
ATOM 882 C CA . THR A 1 107 ? 6.708 0.074 -1.932 1.00 64.06 107 THR A CA 1
ATOM 883 C C . THR A 1 107 ? 6.440 -1.425 -1.846 1.00 64.06 107 THR A C 1
ATOM 885 O O . THR A 1 107 ? 5.432 -1.919 -2.338 1.00 64.06 107 THR A O 1
ATOM 888 N N . ASN A 1 108 ? 7.359 -2.169 -1.226 1.00 68.06 108 ASN A N 1
ATOM 889 C CA . ASN A 1 108 ? 7.245 -3.619 -1.051 1.00 68.06 108 ASN A CA 1
ATOM 890 C C . ASN A 1 108 ? 6.263 -3.972 0.085 1.00 68.06 108 ASN A C 1
ATOM 892 O O . ASN A 1 108 ? 6.673 -4.527 1.101 1.00 68.06 108 ASN A O 1
ATOM 896 N N . ILE A 1 109 ? 4.995 -3.578 -0.049 1.00 76.88 109 ILE A N 1
ATOM 897 C CA . ILE A 1 109 ? 3.939 -3.867 0.928 1.00 76.88 109 ILE A CA 1
ATOM 898 C C . ILE A 1 109 ? 3.015 -4.977 0.428 1.00 76.88 109 ILE A C 1
ATOM 900 O O . ILE A 1 109 ? 2.830 -5.184 -0.768 1.00 76.88 109 ILE A O 1
ATOM 904 N N . SER A 1 110 ? 2.438 -5.713 1.370 1.00 74.50 110 SER A N 1
ATOM 905 C CA . SER A 1 110 ? 1.497 -6.800 1.111 1.00 74.50 110 SER A CA 1
ATOM 906 C C . SER A 1 110 ? 0.053 -6.329 0.963 1.00 74.50 110 SER A C 1
ATOM 908 O O . SER A 1 110 ? -0.694 -6.905 0.173 1.00 74.50 110 SER A O 1
ATOM 910 N N . GLY A 1 111 ? -0.309 -5.254 1.663 1.00 85.75 111 GLY A N 1
ATOM 911 C CA . GLY A 1 111 ? -1.648 -4.689 1.662 1.00 85.75 111 GLY A CA 1
ATOM 912 C C . GLY A 1 111 ? -1.721 -3.345 2.380 1.00 85.75 111 GLY A C 1
ATOM 913 O O . GLY A 1 111 ? -0.779 -2.942 3.076 1.00 85.75 111 GLY A O 1
ATOM 914 N N . VAL A 1 112 ? -2.854 -2.668 2.207 1.00 91.44 112 VAL A N 1
ATOM 915 C CA . VAL A 1 112 ? -3.180 -1.391 2.848 1.00 91.44 112 VAL A CA 1
ATOM 916 C C . VAL A 1 112 ? -4.377 -1.575 3.776 1.00 91.44 112 VAL A C 1
ATOM 918 O O . VAL A 1 112 ? -5.381 -2.175 3.395 1.00 91.44 112 VAL A O 1
ATOM 921 N N . LYS A 1 113 ? -4.284 -1.041 4.993 1.00 94.12 113 LYS A N 1
ATOM 922 C CA . LYS A 1 113 ? -5.351 -1.057 6.000 1.00 94.12 113 LYS A CA 1
ATOM 923 C C . LYS A 1 113 ? -5.945 0.336 6.165 1.00 94.12 113 LYS A C 1
ATOM 925 O O . LYS A 1 113 ? -5.227 1.328 6.085 1.00 94.12 113 LYS A O 1
ATOM 930 N N . PHE A 1 114 ? -7.240 0.416 6.438 1.00 95.31 114 PHE A N 1
ATOM 931 C CA . PHE A 1 114 ? -7.902 1.659 6.817 1.00 95.31 114 PHE A CA 1
ATOM 932 C C . PHE A 1 114 ? -9.015 1.390 7.828 1.00 95.31 114 PHE A C 1
ATOM 934 O O . PHE A 1 114 ? -9.934 0.613 7.572 1.00 95.31 114 PHE A O 1
ATOM 941 N N . ILE A 1 115 ? -8.951 2.043 8.987 1.00 92.12 115 ILE A N 1
ATOM 942 C CA . ILE A 1 115 ? -9.999 1.960 10.006 1.00 92.12 115 ILE A CA 1
ATOM 943 C C . ILE A 1 115 ? -10.810 3.244 9.934 1.00 92.12 115 ILE A C 1
ATOM 945 O O . ILE A 1 115 ? -10.295 4.328 10.190 1.00 92.12 115 ILE A O 1
ATOM 949 N N . THR A 1 116 ? -12.093 3.135 9.601 1.00 91.56 116 THR A N 1
ATOM 950 C CA . THR A 1 116 ? -12.943 4.317 9.448 1.00 91.56 116 THR A CA 1
ATOM 951 C C . THR A 1 116 ? -14.358 4.094 9.943 1.00 91.56 116 THR A C 1
ATOM 953 O O . THR A 1 116 ? -14.824 2.974 10.151 1.00 91.56 116 THR A O 1
ATOM 956 N N . VAL A 1 117 ? -15.054 5.200 10.164 1.00 88.06 117 VAL A N 1
ATOM 957 C CA . VAL A 1 117 ? -16.462 5.204 10.535 1.00 88.06 117 VAL A CA 1
ATOM 958 C C . VAL A 1 117 ? -17.301 4.929 9.296 1.00 88.06 117 VAL A C 1
ATOM 960 O O . VAL A 1 117 ? -17.180 5.629 8.292 1.00 88.06 117 VAL A O 1
ATOM 963 N N . ASN A 1 118 ? -18.213 3.965 9.380 1.00 87.44 118 ASN A N 1
ATOM 964 C CA . ASN A 1 118 ? -19.133 3.636 8.292 1.00 87.44 118 ASN A CA 1
ATOM 965 C C . ASN A 1 118 ? -20.347 4.590 8.269 1.00 87.44 118 ASN A C 1
ATOM 967 O O . ASN A 1 118 ? -21.488 4.145 8.177 1.00 87.44 118 ASN A O 1
ATOM 971 N N . ASP A 1 119 ? -20.112 5.899 8.401 1.00 85.75 119 ASP A N 1
ATOM 972 C CA . ASP A 1 119 ? -21.144 6.950 8.434 1.00 85.75 119 ASP A CA 1
ATOM 973 C C . ASP A 1 119 ? -21.116 7.889 7.216 1.00 85.75 119 ASP A C 1
ATOM 975 O O . ASP A 1 119 ? -21.984 8.751 7.075 1.00 85.75 119 ASP A O 1
ATOM 979 N N . LYS A 1 120 ? -20.138 7.711 6.319 1.00 88.69 120 LYS A N 1
ATOM 980 C CA . LYS A 1 120 ? -19.926 8.515 5.107 1.00 88.69 120 LYS A CA 1
ATOM 981 C C . LYS A 1 120 ? -20.156 7.648 3.857 1.00 88.69 120 LYS A C 1
ATOM 983 O O . LYS A 1 120 ? -19.206 7.010 3.407 1.00 88.69 120 LYS A O 1
ATOM 988 N N . PRO A 1 121 ? -21.375 7.611 3.276 1.00 90.25 121 PRO A N 1
ATOM 989 C CA . PRO A 1 121 ? -21.698 6.741 2.139 1.00 90.25 121 PRO A CA 1
ATOM 990 C C . PRO A 1 121 ? -20.740 6.900 0.956 1.00 90.25 121 PRO A C 1
ATOM 992 O O . PRO A 1 121 ? -20.240 5.899 0.460 1.00 90.25 121 PRO A O 1
ATOM 995 N N . ASP A 1 122 ? -20.405 8.141 0.591 1.00 92.88 122 ASP A N 1
ATOM 996 C CA . ASP A 1 122 ? -19.457 8.451 -0.485 1.00 92.88 122 ASP A CA 1
ATOM 997 C C . ASP A 1 122 ? -18.054 7.861 -0.256 1.00 92.88 122 ASP A C 1
ATOM 999 O O . ASP A 1 122 ? -17.410 7.420 -1.204 1.00 92.88 122 ASP A O 1
ATOM 1003 N N . LEU A 1 123 ? -17.568 7.847 0.993 1.00 94.38 123 LEU A N 1
ATOM 1004 C CA . LEU A 1 123 ? -16.270 7.254 1.336 1.00 94.38 123 LEU A CA 1
ATOM 1005 C C . LEU A 1 123 ? -16.334 5.728 1.252 1.00 94.38 123 LEU A C 1
ATOM 1007 O O . LEU A 1 123 ? -15.418 5.106 0.730 1.00 94.38 123 LEU A O 1
ATOM 1011 N N . ILE A 1 124 ? -17.416 5.126 1.751 1.00 94.50 124 ILE A N 1
ATOM 1012 C CA . ILE A 1 124 ? -17.602 3.670 1.709 1.00 94.50 124 ILE A CA 1
ATOM 1013 C C . ILE A 1 124 ? -17.765 3.172 0.269 1.00 94.50 124 ILE A C 1
ATOM 1015 O O . ILE A 1 124 ? -17.244 2.115 -0.079 1.00 94.50 124 ILE A O 1
ATOM 1019 N N . GLU A 1 125 ? -18.470 3.924 -0.573 1.00 92.12 125 GLU A N 1
ATOM 1020 C CA . GLU A 1 125 ? -18.577 3.641 -2.003 1.00 92.12 125 GLU A CA 1
ATOM 1021 C C . GLU A 1 125 ? -17.215 3.767 -2.696 1.00 92.12 125 GLU A C 1
ATOM 1023 O O . GLU A 1 125 ? -16.823 2.856 -3.420 1.00 92.12 125 GLU A O 1
ATOM 1028 N N . ALA A 1 126 ? -16.453 4.828 -2.406 1.00 92.81 126 ALA A N 1
ATOM 1029 C CA . ALA A 1 126 ? -15.108 5.007 -2.949 1.00 92.81 126 ALA A CA 1
ATOM 1030 C C . ALA A 1 126 ? -14.140 3.890 -2.520 1.00 92.81 126 ALA A C 1
ATOM 1032 O O . ALA A 1 126 ? -13.381 3.408 -3.352 1.00 92.81 126 ALA A O 1
ATOM 1033 N N . LEU A 1 127 ? -14.193 3.439 -1.261 1.00 94.69 127 LEU A N 1
ATOM 1034 C CA . LEU A 1 127 ? -13.380 2.320 -0.766 1.00 94.69 127 LEU A CA 1
ATOM 1035 C C . LEU A 1 127 ? -13.634 1.035 -1.554 1.00 94.69 127 LEU A C 1
ATOM 1037 O O . LEU A 1 127 ? -12.689 0.387 -1.990 1.00 94.69 127 LEU A O 1
ATOM 1041 N N . LYS A 1 128 ? -14.902 0.685 -1.779 1.00 90.56 128 LYS A N 1
ATOM 1042 C CA . LYS A 1 128 ? -15.252 -0.511 -2.558 1.00 90.56 128 LYS A CA 1
ATOM 1043 C C . LYS A 1 128 ? -14.807 -0.405 -4.013 1.00 90.56 128 LYS A C 1
ATOM 1045 O O . LYS A 1 128 ? -14.388 -1.397 -4.591 1.00 90.56 128 LYS A O 1
ATOM 1050 N N . ASP A 1 129 ? -14.918 0.784 -4.596 1.00 86.75 129 ASP A N 1
ATOM 1051 C CA . ASP A 1 129 ? -14.550 1.030 -5.990 1.00 86.75 129 ASP A CA 1
ATOM 1052 C C . ASP A 1 129 ? -13.032 1.010 -6.233 1.00 86.75 129 ASP A C 1
ATOM 1054 O O . ASP A 1 129 ? -12.593 0.771 -7.353 1.00 86.75 129 ASP A O 1
ATOM 1058 N N . VAL A 1 130 ? -12.229 1.220 -5.185 1.00 85.25 130 VAL A N 1
ATOM 1059 C CA . VAL A 1 130 ? -10.770 1.032 -5.216 1.00 85.25 130 VAL A CA 1
ATOM 1060 C C . VAL A 1 130 ? -10.333 -0.270 -4.533 1.00 85.25 130 VAL A C 1
ATOM 1062 O O . VAL A 1 130 ? -9.220 -0.344 -4.016 1.00 85.25 130 VAL A O 1
ATOM 1065 N N . ASP A 1 131 ? -11.190 -1.294 -4.542 1.00 87.88 131 ASP A N 1
ATOM 1066 C CA . ASP A 1 131 ? -10.900 -2.674 -4.117 1.00 87.88 131 ASP A CA 1
ATOM 1067 C C . ASP A 1 131 ? -10.565 -2.867 -2.624 1.00 87.88 131 ASP A C 1
ATOM 1069 O O . ASP A 1 131 ? -9.879 -3.819 -2.250 1.00 87.88 131 ASP A O 1
ATOM 1073 N N . TYR A 1 132 ? -11.044 -1.987 -1.739 1.00 92.81 132 TYR A N 1
ATOM 1074 C CA . TYR A 1 132 ? -11.028 -2.274 -0.303 1.00 92.81 132 TYR A CA 1
ATOM 1075 C C . TYR A 1 132 ? -12.213 -3.156 0.090 1.00 92.81 132 TYR A C 1
ATOM 1077 O O . TYR A 1 132 ? -13.378 -2.845 -0.181 1.00 92.81 132 TYR A O 1
ATOM 1085 N N . GLU A 1 133 ? -11.921 -4.200 0.855 1.00 92.62 133 GLU A N 1
ATOM 1086 C CA . GLU A 1 133 ? -12.901 -5.084 1.470 1.00 92.62 133 GLU A CA 1
ATOM 1087 C C . GLU A 1 133 ? -12.973 -4.843 2.979 1.00 92.62 133 GLU A C 1
ATOM 1089 O O . GLU A 1 133 ? -11.974 -4.563 3.640 1.00 92.62 133 GLU A O 1
ATOM 1094 N N . MET A 1 134 ? -14.170 -4.944 3.557 1.00 93.38 134 MET A N 1
ATOM 1095 C CA . MET A 1 134 ? -14.334 -4.817 5.004 1.00 93.38 134 MET A CA 1
ATOM 1096 C C . MET A 1 134 ? -14.086 -6.173 5.671 1.00 93.38 134 MET A C 1
ATOM 1098 O O . MET A 1 134 ? -14.920 -7.070 5.577 1.00 93.38 134 MET A O 1
ATOM 1102 N N . GLU A 1 135 ? -12.970 -6.300 6.388 1.00 91.69 135 GLU A N 1
ATOM 1103 C CA . GLU A 1 135 ? -12.589 -7.514 7.121 1.00 91.69 135 GLU A CA 1
ATOM 1104 C C . GLU A 1 135 ? -13.487 -7.727 8.349 1.00 91.69 135 GLU A C 1
ATOM 1106 O O . GLU A 1 135 ? -13.948 -8.834 8.635 1.00 91.69 135 GLU A O 1
ATOM 1111 N N . LYS A 1 136 ? -13.728 -6.654 9.110 1.00 91.25 136 LYS A N 1
ATOM 1112 C CA . LYS A 1 136 ? -14.473 -6.706 10.374 1.00 91.25 136 LYS A CA 1
ATOM 1113 C C . LYS A 1 136 ? -15.125 -5.371 10.709 1.00 91.25 136 LYS A C 1
ATOM 1115 O O . LYS A 1 136 ? -14.715 -4.311 10.241 1.00 91.25 136 LYS A O 1
ATOM 1120 N N . GLU A 1 137 ? -16.145 -5.440 11.557 1.00 93.44 137 GLU A N 1
ATOM 1121 C CA . GLU A 1 137 ? -16.952 -4.292 11.968 1.00 93.44 137 GLU A CA 1
ATOM 1122 C C . GLU A 1 137 ? -17.119 -4.266 13.493 1.00 93.44 137 GLU A C 1
ATOM 1124 O O . GLU A 1 137 ? -17.517 -5.261 14.113 1.00 93.44 137 GLU A O 1
ATOM 1129 N N . HIS A 1 138 ? -16.823 -3.114 14.094 1.00 92.75 138 HIS A N 1
ATOM 1130 C CA . HIS A 1 138 ? -17.072 -2.815 15.502 1.00 92.75 138 HIS A CA 1
ATOM 1131 C C . HIS A 1 138 ? -18.216 -1.826 15.638 1.00 92.75 138 HIS A C 1
ATOM 1133 O O . HIS A 1 138 ? -18.265 -0.805 14.956 1.00 92.75 138 HIS A O 1
ATOM 1139 N N . ILE A 1 139 ? -19.083 -2.078 16.607 1.00 94.56 139 ILE A N 1
ATOM 1140 C CA . ILE A 1 139 ? -20.188 -1.203 16.962 1.00 94.56 139 ILE A CA 1
ATOM 1141 C C . ILE A 1 139 ? -19.854 -0.516 18.269 1.00 94.56 139 ILE A C 1
ATOM 1143 O O . ILE A 1 139 ? -19.632 -1.176 19.284 1.00 94.56 139 ILE A O 1
ATOM 1147 N N . GLN A 1 140 ? -19.828 0.813 18.249 1.00 93.94 140 GLN A N 1
ATOM 1148 C CA . GLN A 1 140 ? -19.817 1.588 19.480 1.00 93.94 140 GLN A CA 1
ATOM 1149 C C . GLN A 1 140 ? -21.253 1.744 19.966 1.00 93.94 140 GLN A C 1
ATOM 1151 O O . GLN A 1 140 ? -22.142 2.146 19.204 1.00 93.94 140 GLN A O 1
ATOM 1156 N N . MET A 1 141 ? -21.473 1.448 21.241 1.00 96.06 141 MET A N 1
ATOM 1157 C CA . MET A 1 141 ? -22.778 1.578 21.872 1.00 96.06 141 MET A CA 1
ATOM 1158 C C . MET A 1 141 ? -22.726 2.559 23.042 1.00 96.06 141 MET A C 1
ATOM 1160 O O . MET A 1 141 ? -21.710 2.657 23.723 1.00 96.06 141 MET A O 1
ATOM 1164 N N . GLU A 1 142 ? -23.829 3.267 23.284 1.00 95.81 142 GLU A N 1
ATOM 1165 C CA . GLU A 1 142 ? -23.961 4.272 24.343 1.00 95.81 142 GLU A CA 1
ATOM 1166 C C . GLU A 1 142 ? -25.229 4.050 25.174 1.00 95.81 142 GLU A C 1
ATOM 1168 O O . GLU A 1 142 ? -26.290 3.712 24.640 1.00 95.81 142 GLU A O 1
ATOM 1173 N N . LYS A 1 143 ? -25.132 4.288 26.483 1.00 95.31 143 LYS A N 1
ATOM 1174 C CA . LYS A 1 143 ? -26.266 4.324 27.408 1.00 95.31 143 LYS A CA 1
ATOM 1175 C C . LYS A 1 143 ? -26.227 5.595 28.249 1.00 95.31 143 LYS A C 1
ATOM 1177 O O . LYS A 1 143 ? -25.201 5.899 28.843 1.00 95.31 143 LYS A O 1
ATOM 1182 N N . ILE A 1 144 ? -27.359 6.289 28.353 1.00 94.06 144 ILE A N 1
ATOM 1183 C CA . ILE A 1 144 ? -27.537 7.425 29.271 1.00 94.06 144 ILE A CA 1
ATOM 1184 C C . ILE A 1 144 ? -27.652 6.899 30.700 1.00 94.06 144 ILE A C 1
ATOM 1186 O O . ILE A 1 144 ? -28.534 6.081 30.978 1.00 94.06 144 ILE A O 1
ATOM 1190 N N . ILE A 1 145 ? -26.772 7.367 31.588 1.00 92.62 145 ILE A N 1
ATOM 1191 C CA . ILE A 1 145 ? -26.707 6.911 32.984 1.00 92.62 145 ILE A CA 1
ATOM 1192 C C . ILE A 1 145 ? -27.002 8.001 34.014 1.00 92.62 145 ILE A C 1
ATOM 1194 O O . ILE A 1 145 ? -27.533 7.662 35.067 1.00 92.62 145 ILE A O 1
ATOM 1198 N N . SER A 1 146 ? -26.866 9.285 33.667 1.00 83.69 146 SER A N 1
ATOM 1199 C CA . SER A 1 146 ? -27.213 10.416 34.553 1.00 83.69 146 SER A CA 1
ATOM 1200 C C . SER A 1 146 ? -28.683 10.471 34.995 1.00 83.69 146 SER A C 1
ATOM 1202 O O . SER A 1 146 ? -29.046 11.203 35.912 1.00 83.69 146 SER A O 1
ATOM 1204 N N . LYS A 1 147 ? -29.562 9.704 34.340 1.00 76.44 147 LYS A N 1
ATOM 1205 C CA . LYS A 1 147 ? -31.001 9.614 34.652 1.00 76.44 147 LYS A CA 1
ATOM 1206 C C . LYS A 1 147 ? -31.395 8.310 35.342 1.00 76.44 147 LYS A C 1
ATOM 1208 O O . LYS A 1 147 ? -32.585 8.077 35.560 1.00 76.44 147 LYS A O 1
ATOM 1213 N N . LEU A 1 148 ? -30.441 7.425 35.624 1.00 78.12 148 LEU A N 1
ATOM 1214 C CA . LEU A 1 148 ? -30.746 6.160 36.278 1.00 78.12 148 LEU A CA 1
ATOM 1215 C C . LEU A 1 148 ? -30.964 6.387 37.779 1.00 78.12 148 LEU A C 1
ATOM 1217 O O . LEU A 1 148 ? -30.177 7.084 38.417 1.00 78.12 148 LEU A O 1
ATOM 1221 N N . PRO A 1 149 ? -32.012 5.792 38.375 1.00 76.56 149 PRO A N 1
ATOM 1222 C CA . PRO A 1 149 ? -32.157 5.808 39.822 1.00 76.56 149 PRO A CA 1
ATOM 1223 C C . PRO A 1 149 ? -30.981 5.054 40.447 1.00 76.56 149 PRO A C 1
ATOM 1225 O O . PRO A 1 149 ? -30.684 3.938 40.019 1.00 76.56 149 PRO A O 1
ATOM 1228 N N . LYS A 1 150 ? -30.342 5.645 41.463 1.00 75.88 150 LYS A N 1
ATOM 1229 C CA . LYS A 1 150 ? -29.273 4.990 42.226 1.00 75.88 150 LYS A CA 1
ATOM 1230 C C . LYS A 1 150 ? -29.839 3.747 42.911 1.00 75.88 150 LYS A C 1
ATOM 1232 O O . LYS A 1 150 ? -30.787 3.846 43.690 1.00 75.88 150 LYS A O 1
ATOM 1237 N N . ARG A 1 151 ? -29.294 2.580 42.577 1.00 78.56 151 ARG A N 1
ATOM 1238 C CA . ARG A 1 151 ? -29.739 1.275 43.083 1.00 78.56 151 ARG A CA 1
ATOM 1239 C C . ARG A 1 151 ? -28.878 0.778 44.242 1.00 78.56 151 ARG A C 1
ATOM 1241 O O . ARG A 1 151 ? -29.342 -0.103 44.960 1.00 78.56 151 ARG A O 1
ATOM 1248 N N . SER A 1 152 ? -27.685 1.346 44.442 1.00 77.25 152 SER A N 1
ATOM 1249 C CA . SER A 1 152 ? -26.705 0.904 45.444 1.00 77.25 152 SER A CA 1
ATOM 1250 C C . SER A 1 152 ? -26.425 -0.593 45.315 1.00 77.25 152 SER A C 1
ATOM 1252 O O . SER A 1 152 ? -26.565 -1.358 46.272 1.00 77.25 152 SER A O 1
ATOM 1254 N N . LEU A 1 153 ? -26.101 -1.023 44.094 1.00 80.50 153 LEU A N 1
ATOM 1255 C CA . LEU A 1 153 ? -25.819 -2.427 43.807 1.00 80.50 153 LEU A CA 1
ATOM 1256 C C . LEU A 1 153 ? -24.547 -2.864 44.535 1.00 80.50 153 LEU A C 1
ATOM 1258 O O . LEU A 1 153 ? -23.534 -2.170 44.508 1.00 80.50 153 LEU A O 1
ATOM 1262 N N . THR A 1 154 ? -24.595 -4.036 45.165 1.00 82.00 154 THR A N 1
ATOM 1263 C CA . THR A 1 154 ? -23.442 -4.618 45.851 1.00 82.00 154 THR A CA 1
ATOM 1264 C C . THR A 1 154 ? -22.821 -5.724 45.007 1.00 82.00 154 THR A C 1
ATOM 1266 O O . THR A 1 154 ? -23.503 -6.618 44.498 1.00 82.00 154 THR A O 1
ATOM 1269 N N . MET A 1 155 ? -21.503 -5.651 44.856 1.00 86.75 155 MET A N 1
ATOM 1270 C CA . MET A 1 155 ? -20.666 -6.667 44.235 1.00 86.75 155 MET A CA 1
ATOM 1271 C C . MET A 1 155 ? -19.374 -6.746 45.038 1.00 86.75 155 MET A C 1
ATOM 1273 O O . MET A 1 155 ? -18.828 -5.716 45.426 1.00 86.75 155 MET A O 1
ATOM 1277 N N . GLU A 1 156 ? -18.917 -7.959 45.320 1.00 93.44 156 GLU A N 1
ATOM 1278 C CA . GLU A 1 156 ? -17.617 -8.170 45.944 1.00 93.44 156 GLU A CA 1
ATOM 1279 C C . GLU A 1 156 ? -16.541 -7.980 44.871 1.00 93.44 156 GLU A C 1
ATOM 1281 O O . GLU A 1 156 ? -16.602 -8.604 43.808 1.00 93.44 156 GLU A O 1
ATOM 1286 N N . TYR A 1 157 ? -15.595 -7.075 45.109 1.00 94.31 157 TYR A N 1
ATOM 1287 C CA . TYR A 1 157 ? -14.514 -6.791 44.174 1.00 94.31 157 TYR A CA 1
ATOM 1288 C C . TYR A 1 157 ? -13.242 -6.383 44.917 1.00 94.31 157 TYR A C 1
ATOM 1290 O O . TYR A 1 157 ? -13.303 -5.953 46.068 1.00 94.31 157 TYR A O 1
ATOM 1298 N N . LYS A 1 158 ? -12.103 -6.505 44.234 1.00 94.81 158 LYS A N 1
ATOM 1299 C CA . LYS A 1 158 ? -10.835 -5.872 44.620 1.00 94.81 158 LYS A CA 1
ATOM 1300 C C . LYS A 1 158 ? -10.251 -5.180 43.402 1.00 94.81 158 LYS A C 1
ATOM 1302 O O . LYS A 1 158 ? -10.259 -5.754 42.310 1.00 94.81 158 LYS A O 1
ATOM 1307 N N . THR A 1 159 ? -9.789 -3.950 43.565 1.00 95.06 159 THR A N 1
ATOM 1308 C CA . THR A 1 159 ? -9.100 -3.224 42.492 1.00 95.06 159 THR A CA 1
ATOM 1309 C C . THR A 1 159 ? -7.793 -3.923 42.133 1.00 95.06 159 THR A C 1
ATOM 1311 O O . THR A 1 159 ? -7.215 -4.648 42.947 1.00 95.06 159 THR A O 1
ATOM 1314 N N . PHE A 1 160 ? -7.311 -3.706 40.910 1.00 95.00 160 PHE A N 1
ATOM 1315 C CA . PHE A 1 160 ? -5.999 -4.223 40.508 1.00 95.00 160 PHE A CA 1
ATOM 1316 C C . PHE A 1 160 ? -4.893 -3.679 41.425 1.00 95.00 160 PHE A C 1
ATOM 1318 O O . PHE A 1 160 ? -4.023 -4.438 41.846 1.00 95.00 160 PHE A O 1
ATOM 1325 N N . TYR A 1 161 ? -5.006 -2.409 41.828 1.00 93.69 161 TYR A N 1
ATOM 1326 C CA . TYR A 1 161 ? -4.114 -1.761 42.788 1.00 93.69 161 TYR A CA 1
ATOM 1327 C C . TYR A 1 161 ? -4.094 -2.451 44.167 1.00 93.69 161 TYR A C 1
ATOM 1329 O O . TYR A 1 161 ? -3.025 -2.690 44.720 1.00 93.69 161 TYR A O 1
ATOM 1337 N N . GLU A 1 162 ? -5.256 -2.810 44.729 1.00 94.75 162 GLU A N 1
ATOM 1338 C CA . GLU A 1 162 ? -5.334 -3.518 46.022 1.00 94.75 162 GLU A CA 1
ATOM 1339 C C . GLU A 1 162 ? -4.751 -4.933 45.972 1.00 94.75 162 GLU A C 1
ATOM 1341 O O . GLU A 1 162 ? -4.275 -5.437 46.990 1.00 94.75 162 GLU A O 1
ATOM 1346 N N . ILE A 1 163 ? -4.830 -5.593 44.814 1.00 95.19 163 ILE A N 1
ATOM 1347 C CA . ILE A 1 163 ? -4.267 -6.930 44.616 1.00 95.19 163 ILE A CA 1
ATOM 1348 C C . ILE A 1 163 ? -2.745 -6.841 44.471 1.00 95.19 163 ILE A C 1
ATOM 1350 O O . ILE A 1 163 ? -2.038 -7.610 45.117 1.00 95.19 163 ILE A O 1
ATOM 1354 N N . GLY A 1 164 ? -2.246 -5.922 43.637 1.00 92.81 164 GLY A N 1
ATOM 1355 C CA . GLY A 1 164 ? -0.820 -5.616 43.458 1.00 92.81 164 GLY A CA 1
ATOM 1356 C C . GLY A 1 164 ? 0.053 -6.736 42.869 1.00 92.81 164 GLY A C 1
ATOM 1357 O O . GLY A 1 164 ? 1.217 -6.497 42.565 1.00 92.81 164 GLY A O 1
ATOM 1358 N N . ASP A 1 165 ? -0.480 -7.947 42.708 1.00 94.31 165 ASP A N 1
ATOM 1359 C CA . ASP A 1 165 ? 0.216 -9.106 42.146 1.00 94.31 165 ASP A CA 1
ATOM 1360 C C . ASP A 1 165 ? 0.056 -9.143 40.618 1.00 94.31 165 ASP A C 1
ATOM 1362 O O . ASP A 1 165 ? -0.953 -9.611 40.084 1.00 94.31 165 ASP A O 1
ATOM 1366 N N . GLU A 1 166 ? 1.055 -8.607 39.915 1.00 93.12 166 GLU A N 1
ATOM 1367 C CA . GLU A 1 166 ? 1.035 -8.439 38.457 1.00 93.12 166 GLU A CA 1
ATOM 1368 C C . GLU A 1 166 ? 0.966 -9.768 37.708 1.00 93.12 166 GLU A C 1
ATOM 1370 O O . GLU A 1 166 ? 0.167 -9.923 36.780 1.00 93.12 166 GLU A O 1
ATOM 1375 N N . GLU A 1 167 ? 1.769 -10.747 38.133 1.00 93.56 167 GLU A N 1
ATOM 1376 C CA . GLU A 1 167 ? 1.815 -12.067 37.508 1.00 93.56 167 GLU A CA 1
ATOM 1377 C C . GLU A 1 167 ? 0.477 -12.788 37.692 1.00 93.56 167 GLU A C 1
ATOM 1379 O O . GLU A 1 167 ? -0.052 -13.391 36.751 1.00 93.56 167 GLU A O 1
ATOM 1384 N N . TRP A 1 168 ? -0.111 -12.696 38.886 1.00 95.94 168 TRP A N 1
ATOM 1385 C CA . TRP A 1 168 ? -1.413 -13.288 39.148 1.00 95.94 168 TRP A CA 1
ATOM 1386 C C . TRP A 1 168 ? -2.526 -12.621 38.329 1.00 95.94 168 TRP A C 1
ATOM 1388 O O . TRP A 1 168 ? -3.316 -13.330 37.701 1.00 95.94 168 TRP A O 1
ATOM 1398 N N . ILE A 1 169 ? -2.574 -11.283 38.276 1.00 95.06 169 ILE A N 1
ATOM 1399 C CA . ILE A 1 169 ? -3.582 -10.538 37.502 1.00 95.06 169 ILE A CA 1
ATOM 1400 C C . ILE A 1 169 ? -3.473 -10.873 36.014 1.00 95.06 169 ILE A C 1
ATOM 1402 O O . ILE A 1 169 ? -4.485 -11.210 35.395 1.00 95.06 169 ILE A O 1
ATOM 1406 N N . TYR A 1 170 ? -2.263 -10.842 35.450 1.00 93.12 170 TYR A N 1
ATOM 1407 C CA . TYR A 1 170 ? -2.020 -11.170 34.045 1.00 93.12 170 TYR A CA 1
ATOM 1408 C C . TYR A 1 170 ? -2.545 -12.571 33.700 1.00 93.12 170 TYR A C 1
ATOM 1410 O O . TYR A 1 170 ? -3.323 -12.751 32.756 1.00 93.12 170 TYR A O 1
ATOM 1418 N N . ASN A 1 171 ? -2.184 -13.569 34.513 1.00 92.88 171 ASN A N 1
ATOM 1419 C CA . ASN A 1 171 ? -2.622 -14.949 34.316 1.00 92.88 171 ASN A CA 1
ATOM 1420 C C . ASN A 1 171 ? -4.139 -15.111 34.496 1.00 92.88 171 ASN A C 1
ATOM 1422 O O . ASN A 1 171 ? -4.778 -15.832 33.727 1.00 92.88 171 ASN A O 1
ATOM 1426 N N . PHE A 1 172 ? -4.737 -14.414 35.464 1.00 95.00 172 PHE A N 1
ATOM 1427 C CA . PHE A 1 172 ? -6.176 -14.452 35.702 1.00 95.00 172 PHE A CA 1
ATOM 1428 C C . PHE A 1 172 ? -6.978 -13.807 34.561 1.00 95.00 172 PHE A C 1
ATOM 1430 O O . PHE A 1 172 ? -7.992 -14.361 34.120 1.00 95.00 172 PHE A O 1
ATOM 1437 N N . MET A 1 173 ? -6.521 -12.665 34.035 1.00 93.94 173 MET A N 1
ATOM 1438 C CA . MET A 1 173 ? -7.132 -12.034 32.863 1.00 93.94 173 MET A CA 1
ATOM 1439 C C . MET A 1 173 ? -7.078 -12.974 31.655 1.00 93.94 173 MET A C 1
ATOM 1441 O O . MET A 1 173 ? -8.093 -13.174 30.978 1.00 93.94 173 MET A O 1
ATOM 1445 N N . LYS A 1 174 ? -5.928 -13.620 31.437 1.00 91.62 174 LYS A N 1
ATOM 1446 C CA . LYS A 1 174 ? -5.748 -14.618 30.380 1.00 91.62 174 LYS A CA 1
ATOM 1447 C C . LYS A 1 174 ? -6.698 -15.809 30.533 1.00 91.62 174 LYS A C 1
ATOM 1449 O O . LYS A 1 174 ? -7.308 -16.213 29.548 1.00 91.62 174 LYS A O 1
ATOM 1454 N N . GLU A 1 175 ? -6.897 -16.325 31.749 1.00 92.38 175 GLU A N 1
ATOM 1455 C CA . GLU A 1 175 ? -7.851 -17.412 32.032 1.00 92.38 175 GLU A CA 1
ATOM 1456 C C . GLU A 1 175 ? -9.315 -16.999 31.768 1.00 92.38 175 GLU A C 1
ATOM 1458 O O . GLU A 1 175 ? -10.139 -17.789 31.288 1.00 92.38 175 GLU A O 1
ATOM 1463 N N . CYS A 1 176 ? -9.660 -15.744 32.070 1.00 90.56 176 CYS A N 1
ATOM 1464 C CA . CYS A 1 176 ? -10.992 -15.194 31.823 1.00 90.56 176 CYS A CA 1
ATOM 1465 C C . CYS A 1 176 ? -11.294 -15.018 30.331 1.00 90.56 176 CYS A C 1
ATOM 1467 O O . CYS A 1 176 ? -12.457 -15.150 29.920 1.00 90.56 176 CYS A O 1
ATOM 1469 N N . MET A 1 177 ? -10.275 -14.735 29.522 1.00 86.81 177 MET A N 1
ATOM 1470 C CA . MET A 1 177 ? -10.373 -14.554 28.075 1.00 86.81 177 MET A CA 1
ATOM 1471 C C . MET A 1 177 ? -10.104 -15.881 27.340 1.00 86.81 177 MET A C 1
ATOM 1473 O O . MET A 1 177 ? -9.809 -16.906 27.942 1.00 86.81 177 MET A O 1
ATOM 1477 N N . LYS A 1 178 ? -10.319 -15.937 26.022 1.00 72.94 178 LYS A N 1
ATOM 1478 C CA . LYS A 1 178 ? -9.738 -17.039 25.228 1.00 72.94 178 LYS A CA 1
ATOM 1479 C C . LYS A 1 178 ? -8.374 -16.562 24.746 1.00 72.94 178 LYS A C 1
ATOM 1481 O O . LYS A 1 178 ? -8.276 -15.389 24.403 1.00 72.94 178 LYS A O 1
ATOM 1486 N N . ASP A 1 179 ? -7.398 -17.460 24.609 1.00 67.31 179 ASP A N 1
ATOM 1487 C CA . ASP A 1 179 ? -6.046 -17.108 24.134 1.00 67.31 179 ASP A CA 1
ATOM 1488 C C . ASP A 1 179 ? -6.061 -16.267 22.844 1.00 67.31 179 ASP A C 1
ATOM 1490 O O . ASP A 1 179 ? -5.285 -15.335 22.705 1.00 67.31 179 ASP A O 1
ATOM 1494 N N . SER A 1 180 ? -7.004 -16.523 21.928 1.00 60.53 180 SER A N 1
ATOM 1495 C CA . SER A 1 180 ? -7.150 -15.776 20.669 1.00 60.53 180 SER A CA 1
ATOM 1496 C C . SER A 1 180 ? -7.665 -14.333 20.808 1.00 60.53 180 SER A C 1
ATOM 1498 O O . SER A 1 180 ? -7.760 -13.634 19.807 1.00 60.53 180 SER A O 1
ATOM 1500 N N . PHE A 1 181 ? -8.101 -13.920 21.999 1.00 69.31 181 PHE A N 1
ATOM 1501 C CA . PHE A 1 181 ? -8.642 -12.585 22.283 1.00 69.31 181 PHE A CA 1
ATOM 1502 C C . PHE A 1 181 ? -7.846 -11.841 23.361 1.00 69.31 181 PHE A C 1
ATOM 1504 O O . PHE A 1 181 ? -8.132 -10.675 23.612 1.00 69.31 181 PHE A O 1
ATOM 1511 N N . PHE A 1 182 ? -6.882 -12.498 24.009 1.00 78.88 182 PHE A N 1
ATOM 1512 C CA . PHE A 1 182 ? -6.034 -11.863 25.007 1.00 78.88 182 PHE A CA 1
ATOM 1513 C C . PHE A 1 182 ? -4.866 -11.162 24.306 1.00 78.88 182 PHE A C 1
ATOM 1515 O O . PHE A 1 182 ? -3.923 -11.817 23.867 1.00 78.88 182 PHE A O 1
ATOM 1522 N N . ASN A 1 183 ? -4.952 -9.837 24.191 1.00 78.56 183 ASN A N 1
ATOM 1523 C CA . ASN A 1 183 ? -3.964 -9.019 23.479 1.00 78.56 183 ASN A CA 1
ATOM 1524 C C . ASN A 1 183 ? -3.095 -8.157 24.410 1.00 78.56 183 ASN A C 1
ATOM 1526 O O . ASN A 1 183 ? -2.314 -7.357 23.906 1.00 78.56 183 ASN A O 1
ATOM 1530 N N . TYR A 1 184 ? -3.213 -8.328 25.730 1.00 84.00 184 TYR A N 1
ATOM 1531 C CA . TYR A 1 184 ? -2.470 -7.529 26.702 1.00 84.00 184 TYR A CA 1
ATOM 1532 C C . TYR A 1 184 ? -1.015 -8.002 26.843 1.00 84.00 184 TYR A C 1
ATOM 1534 O O . TYR A 1 184 ? -0.745 -9.197 27.015 1.00 84.00 184 TYR A O 1
ATOM 1542 N N . GLN A 1 185 ? -0.080 -7.056 26.808 1.00 85.81 185 GLN A N 1
ATOM 1543 C CA . GLN A 1 185 ? 1.318 -7.250 27.194 1.00 85.81 185 GLN A CA 1
ATOM 1544 C C . GLN A 1 185 ? 1.494 -7.082 28.710 1.00 85.81 185 GLN A C 1
ATOM 1546 O O . GLN A 1 185 ? 0.627 -6.538 29.397 1.00 85.81 185 GLN A O 1
ATOM 1551 N N . ALA A 1 186 ? 2.611 -7.574 29.252 1.00 82.38 186 ALA A N 1
ATOM 1552 C CA . ALA A 1 186 ? 2.879 -7.497 30.689 1.00 82.38 186 ALA A CA 1
ATOM 1553 C C . ALA A 1 186 ? 2.970 -6.039 31.170 1.00 82.38 186 ALA A C 1
ATOM 1555 O O . ALA A 1 186 ? 2.453 -5.700 32.232 1.00 82.38 186 ALA A O 1
ATOM 1556 N N . GLU A 1 187 ? 3.553 -5.168 30.349 1.00 84.94 187 GLU A N 1
ATOM 1557 C CA . GLU A 1 187 ? 3.705 -3.739 30.613 1.00 84.94 187 GLU A CA 1
ATOM 1558 C C . GLU A 1 187 ? 2.349 -3.018 30.689 1.00 84.94 187 GLU A C 1
ATOM 1560 O O . GLU A 1 187 ? 2.142 -2.186 31.568 1.00 84.94 187 GLU A O 1
ATOM 1565 N N . GLU A 1 188 ? 1.385 -3.381 29.837 1.00 85.56 188 GLU A N 1
ATOM 1566 C CA . GLU A 1 188 ? 0.034 -2.798 29.870 1.00 85.56 188 GLU A CA 1
ATOM 1567 C C . GLU A 1 188 ? -0.709 -3.193 31.155 1.00 85.56 188 GLU A C 1
ATOM 1569 O O . GLU A 1 188 ? -1.407 -2.380 31.762 1.00 85.56 188 GLU A O 1
ATOM 1574 N N . VAL A 1 189 ? -0.534 -4.436 31.616 1.00 86.38 189 VAL A N 1
ATOM 1575 C CA . VAL A 1 189 ? -1.105 -4.885 32.896 1.00 86.38 189 VAL A CA 1
ATOM 1576 C C . VAL A 1 189 ? -0.433 -4.178 34.075 1.00 86.38 189 VAL A C 1
ATOM 1578 O O . VAL A 1 189 ? -1.129 -3.765 35.004 1.00 86.38 189 VAL A O 1
ATOM 1581 N N . HIS A 1 190 ? 0.886 -3.975 34.023 1.00 87.44 190 HIS A N 1
ATOM 1582 C CA . HIS A 1 190 ? 1.618 -3.183 35.013 1.00 87.44 190 HIS A CA 1
ATOM 1583 C C . HIS A 1 190 ? 1.050 -1.761 35.120 1.00 87.44 190 HIS A C 1
ATOM 1585 O O . HIS A 1 190 ? 0.753 -1.297 36.223 1.00 87.44 190 HIS A O 1
ATOM 1591 N N . GLU A 1 191 ? 0.817 -1.084 33.993 1.00 88.06 191 GLU A N 1
ATOM 1592 C CA . GLU A 1 191 ? 0.200 0.246 33.985 1.00 88.06 191 GLU A CA 1
ATOM 1593 C C . GLU A 1 191 ? -1.191 0.232 34.628 1.00 88.06 191 GLU A C 1
ATOM 1595 O O . GLU A 1 191 ? -1.449 1.039 35.523 1.00 88.06 191 GLU A O 1
ATOM 1600 N N . LEU A 1 192 ? -2.056 -0.719 34.252 1.00 87.56 192 LEU A N 1
ATOM 1601 C CA . LEU A 1 192 ? -3.410 -0.862 34.803 1.00 87.56 192 LEU A CA 1
ATOM 1602 C C . LEU A 1 192 ? -3.431 -1.047 36.329 1.00 87.56 192 LEU A C 1
ATOM 1604 O O . LEU A 1 192 ? -4.343 -0.551 36.990 1.00 87.56 192 LEU A O 1
ATOM 1608 N N . ILE A 1 193 ? -2.438 -1.734 36.898 1.00 87.62 193 ILE A N 1
ATOM 1609 C CA . ILE A 1 193 ? -2.310 -1.944 38.350 1.00 87.62 193 ILE A CA 1
ATOM 1610 C C . ILE A 1 193 ? -1.958 -0.648 39.077 1.00 87.62 193 ILE A C 1
ATOM 1612 O O . ILE A 1 193 ? -2.453 -0.399 40.175 1.00 87.62 193 ILE A O 1
ATOM 1616 N N . HIS A 1 194 ? -1.142 0.201 38.455 1.00 83.94 194 HIS A N 1
ATOM 1617 C CA . HIS A 1 194 ? -0.742 1.487 39.021 1.00 83.94 194 HIS A CA 1
ATOM 1618 C C . HIS A 1 194 ? -1.820 2.566 38.866 1.00 83.94 194 HIS A C 1
ATOM 1620 O O . HIS A 1 194 ? -1.741 3.619 39.509 1.00 83.94 194 HIS A O 1
ATOM 1626 N N . ILE A 1 195 ? -2.873 2.300 38.086 1.00 78.25 195 ILE A N 1
ATOM 1627 C CA . ILE A 1 195 ? -4.091 3.102 38.118 1.00 78.25 195 ILE A CA 1
ATOM 1628 C C . ILE A 1 195 ? -4.799 2.817 39.450 1.00 78.25 195 ILE A C 1
ATOM 1630 O O . ILE A 1 195 ? -5.554 1.857 39.586 1.00 78.25 195 ILE A O 1
ATOM 1634 N N . ASN A 1 196 ? -4.597 3.693 40.438 1.00 76.38 196 ASN A N 1
ATOM 1635 C CA . ASN A 1 196 ? -5.381 3.701 41.674 1.00 76.38 196 ASN A CA 1
ATOM 1636 C C . ASN A 1 196 ? -6.820 4.163 41.379 1.00 76.38 196 ASN A C 1
ATOM 1638 O O . ASN A 1 196 ? -7.203 5.307 41.636 1.00 76.38 196 ASN A O 1
ATOM 1642 N N . SER A 1 197 ? -7.587 3.279 40.744 1.00 80.56 197 SER A N 1
ATOM 1643 C CA . SER A 1 197 ? -8.931 3.536 40.264 1.00 80.56 197 SER A CA 1
ATOM 1644 C C . SER A 1 197 ? -9.844 2.357 40.526 1.00 80.56 197 SER A C 1
ATOM 1646 O O . SER A 1 197 ? -9.572 1.201 40.218 1.00 80.56 197 SER A O 1
ATOM 1648 N N . ASP A 1 198 ? -11.022 2.724 40.990 1.00 83.94 198 ASP A N 1
ATOM 1649 C CA . ASP A 1 198 ? -12.182 1.875 41.166 1.00 83.94 198 ASP A CA 1
ATOM 1650 C C . ASP A 1 198 ? -12.822 1.391 39.846 1.00 83.94 198 ASP A C 1
ATOM 1652 O O . ASP A 1 198 ? -13.855 0.715 39.871 1.00 83.94 198 ASP A O 1
ATOM 1656 N N . LEU A 1 199 ? -12.246 1.773 38.700 1.00 89.25 199 LEU A N 1
ATOM 1657 C CA . LEU A 1 199 ? -12.682 1.395 37.354 1.00 89.25 199 LEU A CA 1
ATOM 1658 C C . LEU A 1 199 ? -11.987 0.136 36.817 1.00 89.25 199 LEU A C 1
ATOM 1660 O O . LEU A 1 199 ? -12.413 -0.390 35.790 1.00 89.25 199 LEU A O 1
ATOM 1664 N N . VAL A 1 200 ? -10.946 -0.347 37.501 1.00 93.62 200 VAL A N 1
ATOM 1665 C CA . VAL A 1 200 ? -10.160 -1.517 37.091 1.00 93.62 200 VAL A CA 1
ATOM 1666 C C . VAL A 1 200 ? -10.112 -2.514 38.248 1.00 93.62 200 VAL A C 1
ATOM 1668 O O . VAL A 1 200 ? -9.458 -2.279 39.267 1.00 93.62 200 VAL A O 1
ATOM 1671 N N . PHE A 1 201 ? -10.856 -3.616 38.136 1.00 94.50 201 PHE A N 1
ATOM 1672 C CA . PHE A 1 201 ? -11.059 -4.523 39.268 1.00 94.50 201 PHE A CA 1
ATOM 1673 C C . PHE A 1 201 ? -11.355 -5.974 38.886 1.00 94.50 201 PHE A C 1
ATOM 1675 O O . PHE A 1 201 ? -11.880 -6.280 37.814 1.00 94.50 201 PHE A O 1
ATOM 1682 N N . VAL A 1 202 ? -11.068 -6.872 39.831 1.00 96.50 202 VAL A N 1
ATOM 1683 C CA . VAL A 1 202 ? -11.464 -8.284 39.826 1.00 96.50 202 VAL A CA 1
ATOM 1684 C C . VAL A 1 202 ? -12.763 -8.457 40.607 1.00 96.50 202 VAL A C 1
ATOM 1686 O O . VAL A 1 202 ? -12.929 -7.910 41.695 1.00 96.50 202 VAL A O 1
ATOM 1689 N N . ILE A 1 203 ? -13.681 -9.241 40.050 1.00 95.94 203 ILE A N 1
ATOM 1690 C CA . ILE A 1 203 ? -14.992 -9.577 40.608 1.00 95.94 203 ILE A CA 1
ATOM 1691 C C . ILE A 1 203 ? -14.884 -10.883 41.394 1.00 95.94 203 ILE A C 1
ATOM 1693 O O . ILE A 1 203 ? -14.348 -11.866 40.876 1.00 95.94 203 ILE A O 1
ATOM 1697 N N . TYR A 1 204 ? -15.472 -10.920 42.589 1.00 95.62 204 TYR A N 1
ATOM 1698 C CA . TYR A 1 204 ? -15.497 -12.088 43.465 1.00 95.62 204 TYR A CA 1
ATOM 1699 C C . TYR A 1 204 ? -16.924 -12.608 43.708 1.00 95.62 204 TYR A C 1
ATOM 1701 O O . TYR A 1 204 ? -17.908 -11.867 43.682 1.00 95.62 204 TYR A O 1
ATOM 1709 N N . GLU A 1 205 ? -17.035 -13.913 43.942 1.00 93.25 205 GLU A N 1
ATOM 1710 C CA . GLU A 1 205 ? -18.214 -14.576 44.501 1.00 93.25 205 GLU A CA 1
ATOM 1711 C C . GLU A 1 205 ? -17.740 -15.496 45.629 1.00 93.25 205 GLU A C 1
ATOM 1713 O O . GLU A 1 205 ? -17.109 -16.517 45.357 1.00 93.25 205 GLU A O 1
ATOM 1718 N N . LYS A 1 206 ? -18.073 -15.158 46.884 1.00 88.81 206 LYS A N 1
ATOM 1719 C CA . LYS A 1 206 ? -17.700 -15.946 48.075 1.00 88.81 206 LYS A CA 1
ATOM 1720 C C . LYS A 1 206 ? -16.187 -16.191 48.134 1.00 88.81 206 LYS A C 1
ATOM 1722 O O . LYS A 1 206 ? -15.754 -17.343 48.143 1.00 88.81 206 LYS A O 1
ATOM 1727 N N . ASP A 1 207 ? -15.408 -15.110 48.082 1.00 89.12 207 ASP A N 1
ATOM 1728 C CA . ASP A 1 207 ? -13.937 -15.118 48.068 1.00 89.12 207 ASP A CA 1
ATOM 1729 C C . ASP A 1 207 ? -13.279 -15.770 46.831 1.00 89.12 207 ASP A C 1
ATOM 1731 O O . ASP A 1 207 ? -12.052 -15.774 46.714 1.00 89.12 207 ASP A O 1
ATOM 1735 N N . GLN A 1 208 ? -14.050 -16.281 45.862 1.00 94.94 208 GLN A N 1
ATOM 1736 C CA . GLN A 1 208 ? -13.508 -16.814 44.612 1.00 94.94 208 GLN A CA 1
ATOM 1737 C C . GLN A 1 208 ? -13.502 -15.738 43.515 1.00 94.94 208 GLN A C 1
ATOM 1739 O O . GLN A 1 208 ? -14.564 -15.189 43.225 1.00 94.94 208 GLN A O 1
ATOM 1744 N N . PRO A 1 209 ? -12.366 -15.462 42.849 1.00 97.12 209 PRO A N 1
ATOM 1745 C CA . PRO A 1 209 ? -12.329 -14.549 41.712 1.00 97.12 209 PRO A CA 1
ATOM 1746 C C . PRO A 1 209 ? -13.017 -15.200 40.503 1.00 97.12 209 PRO A C 1
ATOM 1748 O O . PRO A 1 209 ? -12.736 -16.347 40.148 1.00 97.12 209 PRO A O 1
ATOM 1751 N N . ILE A 1 210 ? -13.959 -14.484 39.886 1.00 96.94 210 ILE A N 1
ATOM 1752 C CA . ILE A 1 210 ? -14.834 -15.018 38.828 1.00 96.94 210 ILE A CA 1
ATOM 1753 C C . ILE A 1 210 ? -14.766 -14.254 37.505 1.00 96.94 210 ILE A C 1
ATOM 1755 O O . ILE A 1 210 ? -15.275 -14.742 36.494 1.00 96.94 210 ILE A O 1
ATOM 1759 N N . GLY A 1 211 ? -14.179 -13.063 37.492 1.00 96.06 211 GLY A N 1
ATOM 1760 C CA . GLY A 1 211 ? -14.018 -12.245 36.297 1.00 96.06 211 GLY A CA 1
ATOM 1761 C C . GLY A 1 211 ? -13.354 -10.913 36.607 1.00 96.06 211 GLY A C 1
ATOM 1762 O O . GLY A 1 211 ? -13.005 -10.655 37.754 1.00 96.06 211 GLY A O 1
ATOM 1763 N N . PHE A 1 212 ? -13.211 -10.058 35.603 1.00 95.38 212 PHE A N 1
ATOM 1764 C CA . PHE A 1 212 ? -12.651 -8.719 35.764 1.00 95.38 212 PHE A CA 1
ATOM 1765 C C . PHE A 1 212 ? -13.380 -7.698 34.884 1.00 95.38 212 PHE A C 1
ATOM 1767 O O . PHE A 1 212 ? -14.119 -8.062 33.960 1.00 95.38 212 PHE A O 1
ATOM 1774 N N . MET A 1 213 ? -13.171 -6.422 35.197 1.00 93.69 213 MET A N 1
ATOM 1775 C CA . MET A 1 213 ? -13.668 -5.279 34.441 1.00 93.69 213 MET A CA 1
ATOM 1776 C C . MET A 1 213 ? -12.558 -4.238 34.300 1.00 93.69 213 MET A C 1
ATOM 1778 O O . MET A 1 213 ? -11.885 -3.922 35.282 1.00 93.69 213 MET A O 1
ATOM 1782 N N . ILE A 1 214 ? -12.424 -3.682 33.096 1.00 93.75 214 ILE A N 1
ATOM 1783 C CA . ILE A 1 214 ? -11.565 -2.532 32.811 1.00 93.75 214 ILE A CA 1
ATOM 1784 C C . ILE A 1 214 ? -12.442 -1.414 32.259 1.00 93.75 214 ILE A C 1
ATOM 1786 O O . ILE A 1 214 ? -13.213 -1.595 31.312 1.00 93.75 214 ILE A O 1
ATOM 1790 N N . SER A 1 215 ? -12.373 -0.250 32.890 1.00 93.88 215 SER A N 1
ATOM 1791 C CA . SER A 1 215 ? -13.051 0.964 32.454 1.00 93.88 215 SER A CA 1
ATOM 1792 C C . SER A 1 215 ? -12.141 2.173 32.646 1.00 93.88 215 SER A C 1
ATOM 1794 O O . SER A 1 215 ? -11.249 2.166 33.493 1.00 93.88 215 SER A O 1
ATOM 1796 N N . TYR A 1 216 ? -12.372 3.231 31.875 1.00 92.88 216 TYR A N 1
ATOM 1797 C CA . TYR A 1 216 ? -11.572 4.451 31.947 1.00 92.88 216 TYR A CA 1
ATOM 1798 C C . TYR A 1 216 ? -12.394 5.701 31.622 1.00 92.88 216 TYR A C 1
ATOM 1800 O O . TYR A 1 216 ? -13.489 5.641 31.055 1.00 92.88 216 TYR A O 1
ATOM 1808 N N . ILE A 1 217 ? -11.840 6.861 31.972 1.00 91.62 217 ILE A N 1
ATOM 1809 C CA . ILE A 1 217 ? -12.394 8.181 31.665 1.00 91.62 217 ILE A CA 1
ATOM 1810 C C . ILE A 1 217 ? -11.368 8.930 30.820 1.00 91.62 217 ILE A C 1
ATOM 1812 O O . ILE A 1 217 ? -10.196 9.013 31.177 1.00 91.62 217 ILE A O 1
ATOM 1816 N N . ASN A 1 218 ? -11.804 9.485 29.689 1.00 90.00 218 ASN A N 1
ATOM 1817 C CA . ASN A 1 218 ? -10.946 10.299 28.831 1.00 90.00 218 ASN A CA 1
ATOM 1818 C C . ASN A 1 218 ? -11.314 11.779 28.982 1.00 90.00 218 ASN A C 1
ATOM 1820 O O . ASN A 1 218 ? -12.167 12.295 28.262 1.00 90.00 218 ASN A O 1
ATOM 1824 N N . GLU A 1 219 ? -10.647 12.464 29.910 1.00 90.19 219 GLU A N 1
ATOM 1825 C CA . GLU A 1 219 ? -10.906 13.872 30.244 1.00 90.19 219 GLU A CA 1
ATOM 1826 C C . GLU A 1 219 ? -10.789 14.818 29.043 1.00 90.19 219 GLU A C 1
ATOM 1828 O O . GLU A 1 219 ? -11.604 15.726 28.869 1.00 90.19 219 GLU A O 1
ATOM 1833 N N . LYS A 1 220 ? -9.793 14.605 28.173 1.00 86.94 220 LYS A N 1
ATOM 1834 C CA . LYS A 1 220 ? -9.594 15.431 26.971 1.00 86.94 220 LYS A CA 1
ATOM 1835 C C . LYS A 1 220 ? -10.800 15.324 26.041 1.00 86.94 220 LYS A C 1
ATOM 1837 O O . LYS A 1 220 ? -11.314 16.335 25.562 1.00 86.94 220 LYS A O 1
ATOM 1842 N N . ARG A 1 221 ? -11.283 14.100 25.831 1.00 87.62 221 ARG A N 1
ATOM 1843 C CA . ARG A 1 221 ? -12.453 13.833 25.001 1.00 87.62 221 ARG A CA 1
ATOM 1844 C C . ARG A 1 221 ? -13.746 14.325 25.646 1.00 87.62 221 ARG A C 1
ATOM 1846 O O . ARG A 1 221 ? -14.557 14.929 24.953 1.00 87.62 221 ARG A O 1
ATOM 1853 N N . ASN A 1 222 ? -13.903 14.153 26.957 1.00 90.56 222 ASN A N 1
ATOM 1854 C CA . ASN A 1 222 ? -15.067 14.647 27.693 1.00 90.56 222 ASN A CA 1
ATOM 1855 C C . ASN A 1 222 ? -15.194 16.173 27.590 1.00 90.56 222 ASN A C 1
ATOM 1857 O O . ASN A 1 222 ? -16.276 16.686 27.308 1.00 90.56 222 ASN A O 1
ATOM 1861 N N . LYS A 1 223 ? -14.075 16.902 27.720 1.00 89.19 223 LYS A N 1
ATOM 1862 C CA . LYS A 1 223 ? -14.027 18.359 27.511 1.00 89.19 223 LYS A CA 1
ATOM 1863 C C . LYS A 1 223 ? -14.413 18.757 26.087 1.00 89.19 223 LYS A C 1
ATOM 1865 O O . LYS A 1 223 ? -15.139 19.729 25.909 1.00 89.19 223 LYS A O 1
ATOM 1870 N N . GLN A 1 224 ? -13.943 18.021 25.077 1.00 86.75 224 GLN A N 1
ATOM 1871 C CA . GLN A 1 224 ? -14.262 18.306 23.676 1.00 86.75 224 GLN A CA 1
ATOM 1872 C C . GLN A 1 224 ? -15.738 18.051 23.350 1.00 86.75 224 GLN A C 1
ATOM 1874 O O . GLN A 1 224 ? -16.362 18.856 22.663 1.00 86.75 224 GLN A O 1
ATOM 1879 N N . GLU A 1 225 ? -16.292 16.940 23.834 1.00 87.12 225 GLU A N 1
ATOM 1880 C CA . GLU A 1 225 ? -17.691 16.569 23.607 1.00 87.12 225 GLU A CA 1
ATOM 1881 C C . GLU A 1 225 ? -18.665 17.314 24.537 1.00 87.12 225 GLU A C 1
ATOM 1883 O O . GLU A 1 225 ? -19.877 17.217 24.346 1.00 87.12 225 GLU A O 1
ATOM 1888 N N . ASN A 1 226 ? -18.150 18.050 25.532 1.00 89.75 226 ASN A N 1
ATOM 1889 C CA . ASN A 1 226 ? -18.920 18.636 26.631 1.00 89.75 226 ASN A CA 1
ATOM 1890 C C . ASN A 1 226 ? -19.876 17.604 27.260 1.00 89.75 226 ASN A C 1
ATOM 1892 O O . ASN A 1 226 ? -21.078 17.842 27.404 1.00 89.75 226 ASN A O 1
ATOM 1896 N N . LYS A 1 227 ? -19.332 16.414 27.540 1.00 90.50 227 LYS A N 1
ATOM 1897 C CA . LYS A 1 227 ? -20.077 15.237 27.991 1.00 90.50 227 LYS A CA 1
ATOM 1898 C C . LYS A 1 227 ? -19.182 14.357 28.856 1.00 90.50 227 LYS A C 1
ATOM 1900 O O . LYS A 1 227 ? -18.106 13.965 28.413 1.00 90.50 227 LYS A O 1
ATOM 1905 N N . ASN A 1 228 ? -19.631 14.008 30.055 1.00 94.06 228 ASN A N 1
ATOM 1906 C CA . ASN A 1 228 ? -18.898 13.123 30.955 1.00 94.06 228 ASN A CA 1
ATOM 1907 C C . ASN A 1 228 ? -19.168 11.664 30.580 1.00 94.06 228 ASN A C 1
ATOM 1909 O O . ASN A 1 228 ? -20.286 11.164 30.731 1.00 94.06 228 ASN A O 1
ATOM 1913 N N . VAL A 1 229 ? -18.148 10.990 30.053 1.00 94.19 229 VAL A N 1
ATOM 1914 C CA . VAL A 1 229 ? -18.254 9.620 29.548 1.00 94.19 229 VAL A CA 1
ATOM 1915 C C . VAL A 1 229 ? -17.348 8.686 30.339 1.00 94.19 229 VAL A C 1
ATOM 1917 O O . VAL A 1 229 ? -16.145 8.931 30.439 1.00 94.19 229 VAL A O 1
ATOM 1920 N N . VAL A 1 230 ? -17.921 7.576 30.810 1.00 95.06 230 VAL A N 1
ATOM 1921 C CA . VAL A 1 230 ? -17.164 6.391 31.235 1.00 95.06 230 VAL A CA 1
ATOM 1922 C C . VAL A 1 230 ? -17.111 5.385 30.083 1.00 95.06 230 VAL A C 1
ATOM 1924 O O . VAL A 1 230 ? -18.136 5.043 29.485 1.00 95.06 230 VAL A O 1
ATOM 1927 N N . TYR A 1 231 ? -15.912 4.929 29.739 1.00 94.88 231 TYR A N 1
ATOM 1928 C CA . TYR A 1 231 ? -15.685 3.912 28.717 1.00 94.88 231 TYR A CA 1
ATOM 1929 C C . TYR A 1 231 ? -15.494 2.559 29.395 1.00 94.88 231 TYR A C 1
ATOM 1931 O O . TYR A 1 231 ? -14.649 2.428 30.272 1.00 94.88 231 TYR A O 1
ATOM 1939 N N . ILE A 1 232 ? -16.284 1.567 28.992 1.00 95.00 232 ILE A N 1
ATOM 1940 C CA . ILE A 1 232 ? -16.133 0.170 29.397 1.00 95.00 232 ILE A CA 1
ATOM 1941 C C . ILE A 1 232 ? -15.307 -0.500 28.303 1.00 95.00 232 ILE A C 1
ATOM 1943 O O . ILE A 1 232 ? -15.794 -0.691 27.185 1.00 95.00 232 ILE A O 1
ATOM 1947 N N . GLU A 1 233 ? -14.049 -0.777 28.621 1.00 91.50 233 GLU A N 1
ATOM 1948 C CA . GLU A 1 233 ? -13.061 -1.294 27.679 1.00 91.50 233 GLU A CA 1
ATOM 1949 C C . GLU A 1 233 ? -13.159 -2.811 27.560 1.00 91.50 233 GLU A C 1
ATOM 1951 O O . GLU A 1 233 ? -13.346 -3.329 26.462 1.00 91.50 233 GLU A O 1
ATOM 1956 N N . GLU A 1 234 ? -13.119 -3.507 28.697 1.00 91.06 234 GLU A N 1
ATOM 1957 C CA . GLU A 1 234 ? -13.083 -4.964 28.732 1.00 91.06 234 GLU A CA 1
ATOM 1958 C C . GLU A 1 234 ? -13.946 -5.515 29.870 1.00 91.06 234 GLU A C 1
ATOM 1960 O O . GLU A 1 234 ? -14.002 -4.966 30.975 1.00 91.06 234 GLU A O 1
ATOM 1965 N N . ILE A 1 235 ? -14.622 -6.630 29.588 1.00 91.69 235 ILE A N 1
ATOM 1966 C CA . ILE A 1 235 ? -15.385 -7.390 30.574 1.00 91.69 235 ILE A CA 1
ATOM 1967 C C . ILE A 1 235 ? -15.288 -8.877 30.256 1.00 91.69 235 ILE A C 1
ATOM 1969 O O . ILE A 1 235 ? -15.842 -9.373 29.272 1.00 91.69 235 ILE A O 1
ATOM 1973 N N . ALA A 1 236 ? -14.672 -9.626 31.164 1.00 92.06 236 ALA A N 1
ATOM 1974 C CA . ALA A 1 236 ? -14.536 -11.064 31.010 1.00 92.06 236 ALA A CA 1
ATOM 1975 C C . ALA A 1 236 ? -14.913 -11.798 32.296 1.00 92.06 236 ALA A C 1
ATOM 1977 O O . ALA A 1 236 ? -14.559 -11.407 33.403 1.00 92.06 236 ALA A O 1
ATOM 1978 N N . ILE A 1 237 ? -15.647 -12.898 32.129 1.00 93.12 237 ILE A N 1
ATOM 1979 C CA . ILE A 1 237 ? -16.059 -13.804 33.205 1.00 93.12 237 ILE A CA 1
ATOM 1980 C C . ILE A 1 237 ? -15.459 -15.176 32.906 1.00 93.12 237 ILE A C 1
ATOM 1982 O O . ILE A 1 237 ? -15.572 -15.662 31.771 1.00 93.12 237 ILE A O 1
ATOM 1986 N N . LEU A 1 238 ? -14.880 -15.826 33.914 1.00 94.31 238 LEU A N 1
ATOM 1987 C CA . LEU A 1 238 ? -14.372 -17.195 33.838 1.00 94.31 238 LEU A CA 1
ATOM 1988 C C . LEU A 1 238 ? -15.421 -18.147 33.259 1.00 94.31 238 LEU A C 1
ATOM 1990 O O . LEU A 1 238 ? -16.617 -18.070 33.565 1.00 94.31 238 LEU A O 1
ATOM 1994 N N . LYS A 1 239 ? -14.972 -19.098 32.435 1.00 91.62 239 LYS A N 1
ATOM 1995 C CA . LYS A 1 239 ? -15.856 -19.976 31.655 1.00 91.62 239 LYS A CA 1
ATOM 1996 C C . LYS A 1 239 ? -16.894 -20.707 32.517 1.00 91.62 239 LYS A C 1
ATOM 1998 O O . LYS A 1 239 ? -18.061 -20.731 32.128 1.00 91.62 239 LYS A O 1
ATOM 2003 N N .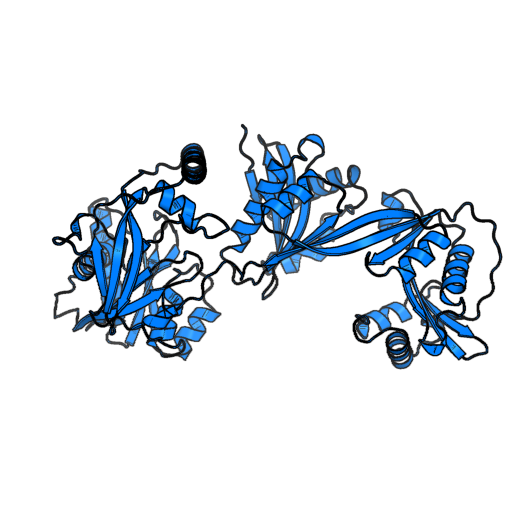 GLN A 1 240 ? -16.517 -21.233 33.689 1.00 93.38 240 GLN A N 1
ATOM 2004 C CA . GLN A 1 240 ? -17.449 -21.925 34.599 1.00 93.38 240 GLN A CA 1
ATOM 2005 C C . GLN A 1 240 ? -18.503 -21.016 35.273 1.00 93.38 240 GLN A C 1
ATOM 2007 O O . GLN A 1 240 ? -19.479 -21.515 35.848 1.00 93.38 240 GLN A O 1
ATOM 2012 N N . PHE A 1 241 ? -18.349 -19.691 35.195 1.00 93.31 241 PHE A N 1
ATOM 2013 C CA . PHE A 1 241 ? -19.279 -18.705 35.759 1.00 93.31 241 PHE A CA 1
ATOM 2014 C C . PHE A 1 241 ? -20.138 -18.000 34.694 1.00 93.31 241 PHE A C 1
ATOM 2016 O O . PHE A 1 241 ? -21.059 -17.255 35.024 1.00 93.31 241 PHE A O 1
ATOM 2023 N N . ARG A 1 242 ? -19.923 -18.262 33.400 1.00 89.75 242 ARG A N 1
ATOM 2024 C CA . ARG A 1 242 ? -20.733 -17.673 32.317 1.00 89.75 242 ARG A CA 1
ATOM 2025 C C . ARG A 1 242 ? -22.187 -18.164 32.352 1.00 89.75 242 ARG A C 1
ATOM 2027 O O . ARG A 1 242 ? -22.500 -19.200 32.930 1.00 89.75 242 ARG A O 1
ATOM 2034 N N . ASN A 1 243 ? -23.087 -17.402 31.724 1.00 87.56 243 ASN A N 1
ATOM 2035 C CA . ASN A 1 243 ? -24.536 -17.668 31.655 1.00 87.56 243 ASN A CA 1
ATOM 2036 C C . ASN A 1 243 ? -25.280 -17.697 33.009 1.00 87.56 243 ASN A C 1
ATOM 2038 O O . ASN A 1 243 ? -26.439 -18.094 33.060 1.00 87.56 243 ASN A O 1
ATOM 2042 N N . LYS A 1 244 ? -24.651 -17.225 34.096 1.00 90.94 244 LYS A N 1
ATOM 2043 C CA . LYS A 1 244 ? -25.256 -17.108 35.441 1.00 90.94 244 LYS A CA 1
ATOM 2044 C C . LYS A 1 244 ? -25.650 -15.673 35.824 1.00 90.94 244 LYS A C 1
ATOM 2046 O O . LYS A 1 244 ? -26.031 -15.409 36.957 1.00 90.94 244 LYS A O 1
ATOM 2051 N N . GLY A 1 245 ? -25.542 -14.728 34.887 1.00 90.00 245 GLY A N 1
ATOM 2052 C CA . GLY A 1 245 ? -25.890 -13.316 35.097 1.00 90.00 245 GLY A CA 1
ATOM 2053 C C . GLY A 1 245 ? -24.763 -12.424 35.632 1.00 90.00 245 GLY A C 1
ATOM 2054 O O . GLY A 1 245 ? -24.974 -11.220 35.735 1.00 90.00 245 GLY A O 1
ATOM 2055 N N . TYR A 1 246 ? -23.565 -12.955 35.904 1.00 91.06 246 TYR A N 1
ATOM 2056 C CA . TYR A 1 246 ? -22.447 -12.168 36.450 1.00 91.06 246 TYR A CA 1
ATOM 2057 C C . TYR A 1 246 ? -22.013 -10.994 35.573 1.00 91.06 246 TYR A C 1
ATOM 2059 O O . TYR A 1 246 ? -21.874 -9.893 36.086 1.00 91.06 246 TYR A O 1
ATOM 2067 N N . GLY A 1 247 ? -21.900 -11.181 34.253 1.00 89.25 247 GLY A N 1
ATOM 2068 C CA . GLY A 1 247 ? -21.562 -10.072 33.351 1.00 89.25 247 GLY A CA 1
ATOM 2069 C C . GLY A 1 247 ? -22.611 -8.951 33.362 1.00 89.25 247 GLY A C 1
ATOM 2070 O O . GLY A 1 247 ? -22.268 -7.777 33.350 1.00 89.25 247 GLY A O 1
ATOM 2071 N N . CYS A 1 248 ? -23.897 -9.305 33.474 1.00 90.94 248 CYS A N 1
ATOM 2072 C CA . 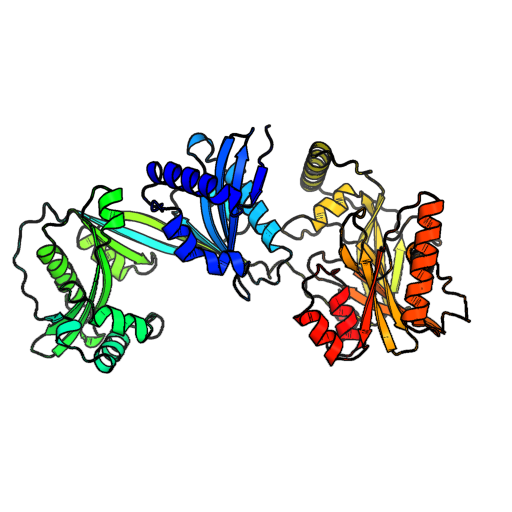CYS A 1 248 ? -24.983 -8.332 33.618 1.00 90.94 248 CYS A CA 1
ATOM 2073 C C . CYS A 1 248 ? -24.849 -7.551 34.930 1.00 90.94 248 CYS A C 1
ATOM 2075 O O . CYS A 1 248 ? -24.876 -6.326 34.911 1.00 90.94 248 CYS A O 1
ATOM 2077 N N . LYS A 1 249 ? -24.644 -8.260 36.049 1.00 91.00 249 LYS A N 1
ATOM 2078 C CA . LYS A 1 249 ? -24.452 -7.637 37.364 1.00 91.00 249 LYS A CA 1
ATOM 2079 C C . LYS A 1 249 ? -23.231 -6.717 37.389 1.00 91.00 249 LYS A C 1
ATOM 2081 O O . LYS A 1 249 ? -23.314 -5.639 37.959 1.00 91.00 249 LYS A O 1
ATOM 2086 N N . ALA A 1 250 ? -22.124 -7.128 36.771 1.00 90.81 250 ALA A N 1
ATOM 2087 C CA . ALA A 1 250 ? -20.895 -6.345 36.733 1.00 90.81 250 ALA A CA 1
ATOM 2088 C C . ALA A 1 250 ? -21.097 -5.036 35.958 1.00 90.81 250 ALA A C 1
ATOM 2090 O O . ALA A 1 250 ? -20.730 -3.968 36.443 1.00 90.81 250 ALA A O 1
ATOM 2091 N N . LEU A 1 251 ? -21.749 -5.098 34.791 1.00 92.19 251 LEU A N 1
ATOM 2092 C CA . LEU A 1 251 ? -22.101 -3.900 34.026 1.00 92.19 251 LEU A CA 1
ATOM 2093 C C . LEU A 1 251 ? -23.023 -2.986 34.831 1.00 92.19 251 LEU A C 1
ATOM 2095 O O . LEU A 1 251 ? -22.749 -1.801 34.950 1.00 92.19 251 LEU A O 1
ATOM 2099 N N . GLU A 1 252 ? -24.099 -3.516 35.415 1.00 91.56 252 GLU A N 1
ATOM 2100 C CA . GLU A 1 252 ? -25.011 -2.707 36.230 1.00 91.56 252 GLU A CA 1
ATOM 2101 C C . GLU A 1 252 ? -24.307 -2.059 37.429 1.00 91.56 252 GLU A C 1
ATOM 2103 O O . GLU A 1 252 ? -24.586 -0.900 37.724 1.00 91.56 252 GLU A O 1
ATOM 2108 N N . PHE A 1 253 ? -23.370 -2.765 38.068 1.00 90.88 253 PHE A N 1
ATOM 2109 C CA . PHE A 1 253 ? -22.550 -2.236 39.155 1.00 90.88 253 PHE A CA 1
ATOM 2110 C C . PHE A 1 253 ? -21.702 -1.038 38.707 1.00 90.88 253 PHE A C 1
ATOM 2112 O O . PHE A 1 253 ? -21.758 0.013 39.341 1.00 90.88 253 PHE A O 1
ATOM 2119 N N . VAL A 1 254 ? -20.983 -1.140 37.582 1.00 91.00 254 VAL A N 1
ATOM 2120 C CA . VAL A 1 254 ? -20.182 -0.017 37.053 1.00 91.00 254 VAL A CA 1
ATOM 2121 C C . VAL A 1 254 ? -21.056 1.171 36.665 1.00 91.00 254 VAL A C 1
ATOM 2123 O O . VAL A 1 254 ? -20.688 2.312 36.943 1.00 91.00 254 VAL A O 1
ATOM 2126 N N . LEU A 1 255 ? -22.227 0.926 36.071 1.00 91.75 255 LEU A N 1
ATOM 2127 C CA . LEU A 1 255 ? -23.163 1.994 35.709 1.00 91.75 255 LEU A CA 1
ATOM 2128 C C . LEU A 1 255 ? -23.755 2.695 36.942 1.00 91.75 255 LEU A C 1
ATOM 2130 O O . LEU A 1 255 ? -23.955 3.904 36.905 1.00 91.75 255 LEU A O 1
ATOM 2134 N N . ASP A 1 256 ? -24.052 1.956 38.015 1.00 90.00 256 ASP A N 1
ATOM 2135 C CA . ASP A 1 256 ? -24.567 2.520 39.272 1.00 90.00 256 ASP A CA 1
ATOM 2136 C C . ASP A 1 256 ? -23.488 3.299 40.038 1.00 90.00 256 ASP A C 1
ATOM 2138 O O . ASP A 1 256 ? -23.776 4.344 40.622 1.00 90.00 256 ASP A O 1
ATOM 2142 N N . LYS A 1 257 ? -22.239 2.817 39.994 1.00 88.06 257 LYS A N 1
ATOM 2143 C CA . LYS A 1 257 ? -21.087 3.462 40.634 1.00 88.06 257 LYS A CA 1
ATOM 2144 C C . LYS A 1 257 ? -20.700 4.783 39.967 1.00 88.06 257 LYS A C 1
ATOM 2146 O O . LYS A 1 257 ? -20.318 5.708 40.670 1.00 88.06 257 LYS A O 1
ATOM 2151 N N . ASN A 1 258 ? -20.852 4.870 38.647 1.00 90.31 258 ASN A N 1
ATOM 2152 C CA . ASN A 1 258 ? -20.532 6.050 37.835 1.00 90.31 258 ASN A CA 1
ATOM 2153 C C . ASN A 1 258 ? -21.796 6.829 37.437 1.00 90.31 258 ASN A C 1
ATOM 2155 O O . ASN A 1 258 ? -21.918 7.312 36.311 1.00 90.31 258 ASN A O 1
ATOM 2159 N N . ASN A 1 259 ? -22.792 6.893 38.322 1.00 86.94 259 ASN A N 1
ATOM 2160 C CA . ASN A 1 259 ? -24.072 7.537 38.016 1.00 86.94 259 ASN A CA 1
ATOM 2161 C C . ASN A 1 259 ? -24.006 9.076 37.945 1.00 86.94 259 ASN A C 1
ATOM 2163 O O . ASN A 1 259 ? -24.982 9.712 37.549 1.00 86.94 259 ASN A O 1
ATOM 2167 N N . ASP A 1 260 ? -22.870 9.656 38.321 1.00 88.69 260 ASP A N 1
ATOM 2168 C CA . ASP A 1 260 ? -22.494 11.056 38.148 1.00 88.69 260 ASP A CA 1
ATOM 2169 C C . ASP A 1 260 ? -22.035 11.384 36.715 1.00 88.69 260 ASP A C 1
ATOM 2171 O O . ASP A 1 260 ? -21.998 12.553 36.330 1.00 88.69 260 ASP A O 1
ATOM 2175 N N . MET A 1 261 ? -21.742 10.365 35.902 1.00 93.75 261 MET A N 1
ATOM 2176 C CA . MET A 1 261 ? -21.431 10.512 34.480 1.00 93.75 261 MET A CA 1
ATOM 2177 C C . MET A 1 261 ? -22.709 10.686 33.644 1.00 93.75 261 MET A C 1
ATOM 2179 O O . MET A 1 261 ? -23.796 10.228 34.002 1.00 93.75 261 MET A O 1
ATOM 2183 N N . ASP A 1 262 ? -22.586 11.295 32.463 1.00 94.44 262 ASP A N 1
ATOM 2184 C CA . ASP A 1 262 ? -23.719 11.457 31.549 1.00 94.44 262 ASP A CA 1
ATOM 2185 C C . ASP A 1 262 ? -24.078 10.136 30.871 1.00 94.44 262 ASP A C 1
ATOM 2187 O O . ASP A 1 262 ? -25.252 9.750 30.784 1.00 94.44 262 ASP A O 1
ATOM 2191 N N . VAL A 1 263 ? -23.055 9.441 30.366 1.00 95.69 263 VAL A N 1
ATOM 2192 C CA . VAL A 1 263 ? -23.205 8.227 29.563 1.00 95.69 263 VAL A CA 1
ATOM 2193 C C . VAL A 1 263 ? -22.095 7.210 29.820 1.00 95.69 263 VAL A C 1
ATOM 2195 O O . VAL A 1 263 ? -20.964 7.565 30.141 1.00 95.69 263 VAL A O 1
ATOM 2198 N N . ALA A 1 264 ? -22.413 5.939 29.581 1.00 95.94 264 ALA A N 1
ATOM 2199 C CA . ALA A 1 264 ? -21.430 4.876 29.414 1.00 95.94 264 ALA A CA 1
ATOM 2200 C C . ALA A 1 264 ? -21.300 4.493 27.939 1.00 95.94 264 ALA A C 1
ATOM 2202 O O . ALA A 1 264 ? -22.316 4.377 27.241 1.00 95.94 264 ALA A O 1
ATOM 2203 N N . ARG A 1 265 ? -20.071 4.248 27.477 1.00 95.88 265 ARG A N 1
ATOM 2204 C CA . ARG A 1 265 ? -19.777 3.761 26.123 1.00 95.88 265 ARG A CA 1
ATOM 2205 C C . ARG A 1 265 ? -18.980 2.469 26.144 1.00 95.88 265 ARG A C 1
ATOM 2207 O O . ARG A 1 265 ? -18.162 2.264 27.028 1.00 95.88 265 ARG A O 1
ATOM 2214 N N . LEU A 1 266 ? -19.206 1.625 25.145 1.00 95.00 266 LEU A N 1
ATOM 2215 C CA . LEU A 1 266 ? -18.457 0.387 24.928 1.00 95.00 266 LEU A CA 1
ATOM 2216 C C . LEU A 1 266 ? -18.334 0.081 23.438 1.00 95.00 266 LEU A C 1
ATOM 2218 O O . LEU A 1 266 ? -19.065 0.652 22.621 1.00 95.00 266 LEU A O 1
ATOM 2222 N N . HIS A 1 267 ? -17.442 -0.844 23.096 1.00 93.31 267 HIS A N 1
ATOM 2223 C CA . HIS A 1 267 ? -17.312 -1.390 21.749 1.00 93.31 267 HIS A CA 1
ATOM 2224 C C . HIS A 1 267 ? -17.641 -2.883 21.740 1.00 93.31 267 HIS A C 1
ATOM 2226 O O . HIS A 1 267 ? -17.330 -3.616 22.674 1.00 93.31 267 HIS A O 1
ATOM 2232 N N . VAL A 1 268 ? -18.282 -3.345 20.670 1.00 91.44 268 VAL A N 1
ATOM 2233 C CA . VAL A 1 268 ? -18.568 -4.764 20.457 1.00 91.44 268 VAL A CA 1
ATOM 2234 C C . VAL A 1 268 ? -18.396 -5.115 18.989 1.00 91.44 268 VAL A C 1
ATOM 2236 O O . VAL A 1 268 ? -18.876 -4.402 18.111 1.00 91.44 268 VAL A O 1
ATOM 2239 N N . TYR A 1 269 ? -17.726 -6.226 18.699 1.00 89.69 269 TYR A N 1
ATOM 2240 C CA . TYR A 1 269 ? -17.694 -6.776 17.346 1.00 89.69 269 TYR A CA 1
ATOM 2241 C C . TYR A 1 269 ? -19.114 -7.120 16.880 1.00 89.69 269 TYR A C 1
ATOM 2243 O O . TYR A 1 269 ? -19.842 -7.792 17.614 1.00 89.69 269 TYR A O 1
ATOM 2251 N N . ARG A 1 270 ? -19.503 -6.743 15.651 1.00 88.94 270 ARG A N 1
ATOM 2252 C CA . ARG A 1 270 ? -20.862 -7.024 15.142 1.00 88.94 270 ARG A CA 1
ATOM 2253 C C . ARG A 1 270 ? -21.200 -8.522 15.155 1.00 88.94 270 ARG A C 1
ATOM 2255 O O . ARG A 1 270 ? -22.341 -8.886 15.420 1.00 88.94 270 ARG A O 1
ATOM 2262 N N . HIS A 1 271 ? -20.214 -9.394 14.939 1.00 88.75 271 HIS A N 1
ATOM 2263 C CA . HIS A 1 271 ? -20.401 -10.849 14.965 1.00 88.75 271 HIS A CA 1
ATOM 2264 C C . HIS A 1 271 ? -20.571 -11.436 16.384 1.00 88.75 271 HIS A C 1
ATOM 2266 O O . HIS A 1 271 ? -20.969 -12.592 16.526 1.00 88.75 271 HIS A O 1
ATOM 2272 N N . ASN A 1 272 ? -20.288 -10.678 17.453 1.00 87.38 272 ASN A N 1
ATOM 2273 C CA . ASN A 1 272 ? -20.487 -11.132 18.832 1.00 87.38 272 ASN A CA 1
ATOM 2274 C C . ASN A 1 272 ? -21.940 -10.902 19.273 1.00 87.38 272 ASN A C 1
ATOM 2276 O O . ASN A 1 272 ? -22.248 -10.037 20.098 1.00 87.38 272 ASN A O 1
ATOM 2280 N N . GLU A 1 273 ? -22.849 -11.709 18.722 1.00 86.94 273 GLU A N 1
ATOM 2281 C CA . GLU A 1 273 ? -24.287 -11.559 18.959 1.00 86.94 273 GLU A CA 1
ATOM 2282 C C . GLU A 1 273 ? -24.681 -11.640 20.438 1.00 86.94 273 GLU A C 1
ATOM 2284 O O . GLU A 1 273 ? -25.652 -11.007 20.849 1.00 86.94 273 GLU A O 1
ATOM 2289 N N . ILE A 1 274 ? -23.961 -12.428 21.244 1.00 84.88 274 ILE A N 1
ATOM 2290 C CA . ILE A 1 274 ? -24.285 -12.638 22.660 1.00 84.88 274 ILE A CA 1
ATOM 2291 C C . ILE A 1 274 ? -24.047 -11.349 23.447 1.00 84.88 274 ILE A C 1
ATOM 2293 O O . ILE A 1 274 ? -24.957 -10.879 24.136 1.00 84.88 274 ILE A O 1
ATOM 2297 N N . ALA A 1 275 ? -22.852 -10.764 23.326 1.00 86.81 275 ALA A N 1
ATOM 2298 C CA . ALA A 1 275 ? -22.523 -9.507 23.991 1.00 86.81 275 ALA A CA 1
ATOM 2299 C C . ALA A 1 275 ? -23.405 -8.369 23.461 1.00 86.81 275 ALA A C 1
ATOM 2301 O O . ALA A 1 275 ? -24.002 -7.632 24.242 1.00 86.81 275 ALA A O 1
ATOM 2302 N N . TYR A 1 276 ? -23.601 -8.303 22.143 1.00 90.94 276 TYR A N 1
ATOM 2303 C CA . TYR A 1 276 ? -24.471 -7.311 21.520 1.00 90.94 276 TYR A CA 1
ATOM 2304 C C . TYR A 1 276 ? -25.919 -7.370 22.056 1.00 90.94 276 TYR A C 1
ATOM 2306 O O . TYR A 1 276 ? -26.481 -6.349 22.462 1.00 90.94 276 TYR A O 1
ATOM 2314 N N . LYS A 1 277 ? -26.521 -8.569 22.139 1.00 90.19 277 LYS A N 1
ATOM 2315 C CA . LYS A 1 277 ? -27.867 -8.776 22.711 1.00 90.19 277 LYS A CA 1
ATOM 2316 C C . LYS A 1 277 ? -27.919 -8.410 24.198 1.00 90.19 277 LYS A C 1
ATOM 2318 O O . LYS A 1 277 ? -28.906 -7.816 24.638 1.00 90.19 277 LYS A O 1
ATOM 2323 N N . LEU A 1 278 ? -26.873 -8.728 24.966 1.00 89.00 278 LEU A N 1
ATOM 2324 C CA . LEU A 1 278 ? -26.755 -8.331 26.372 1.00 89.00 278 LEU A CA 1
ATOM 2325 C C . LEU A 1 278 ? -26.753 -6.803 26.519 1.00 89.00 278 LEU A C 1
ATOM 2327 O O . LEU A 1 278 ? -27.544 -6.268 27.294 1.00 89.00 278 LEU A O 1
ATOM 2331 N N . TYR A 1 279 ? -25.923 -6.098 25.750 1.00 94.69 279 TYR A N 1
ATOM 2332 C CA . TYR A 1 279 ? -25.824 -4.639 25.810 1.00 94.69 279 TYR A CA 1
ATOM 2333 C C . TYR A 1 279 ? -27.130 -3.960 25.385 1.00 94.69 279 TYR A C 1
ATOM 2335 O O . TYR A 1 279 ? -27.614 -3.070 26.088 1.00 94.69 279 TYR A O 1
ATOM 2343 N N . LYS A 1 280 ? -27.783 -4.444 24.318 1.00 94.31 280 LYS A N 1
ATOM 2344 C CA . LYS A 1 280 ? -29.131 -3.993 23.930 1.00 94.31 280 LYS A CA 1
ATOM 2345 C C . LYS A 1 280 ? -30.149 -4.173 25.057 1.00 94.31 280 LYS A C 1
ATOM 2347 O O . LYS A 1 280 ? -30.884 -3.238 25.366 1.00 94.31 280 LYS A O 1
ATOM 2352 N N . LYS A 1 281 ? -30.174 -5.341 25.711 1.00 91.44 281 LYS A N 1
ATOM 2353 C CA . LYS A 1 281 ? -31.067 -5.614 26.853 1.00 91.44 281 LYS A CA 1
ATOM 2354 C C . LYS A 1 281 ? -30.797 -4.678 28.034 1.00 91.44 281 LYS A C 1
ATOM 2356 O O . LYS A 1 281 ? -31.729 -4.289 28.732 1.00 91.44 281 LYS A O 1
ATOM 2361 N N . LEU A 1 282 ? -29.537 -4.304 28.239 1.00 91.31 282 LEU A N 1
ATOM 2362 C CA . LEU A 1 282 ? -29.120 -3.350 29.263 1.00 91.31 282 LEU A CA 1
ATOM 2363 C C . LEU A 1 282 ? -29.412 -1.888 28.896 1.00 91.31 282 LEU A C 1
ATOM 2365 O O . LEU A 1 282 ? -29.163 -1.013 29.723 1.00 91.31 282 LEU A O 1
ATOM 2369 N N . GLY A 1 283 ? -29.966 -1.607 27.714 1.00 93.75 283 GLY A N 1
ATOM 2370 C CA . GLY A 1 283 ? -30.361 -0.264 27.287 1.00 93.75 283 GLY A CA 1
ATOM 2371 C C . GLY A 1 283 ? -29.264 0.529 26.578 1.00 93.75 283 GLY A C 1
ATOM 2372 O O . GLY A 1 283 ? -29.391 1.746 26.458 1.00 93.75 283 GLY A O 1
ATOM 2373 N N . PHE A 1 284 ? -28.196 -0.128 26.118 1.00 96.38 284 PHE A N 1
ATOM 2374 C CA . PHE A 1 284 ? -27.230 0.496 25.217 1.00 96.38 284 PHE A CA 1
ATOM 2375 C C . PHE A 1 284 ? -27.799 0.579 23.796 1.00 96.38 284 PHE A C 1
ATOM 2377 O O . PHE A 1 284 ? -28.388 -0.378 23.288 1.00 96.38 284 PHE A O 1
ATOM 2384 N N . ASN A 1 285 ? -27.583 1.708 23.128 1.00 95.94 285 ASN A N 1
ATOM 2385 C CA . ASN A 1 285 ? -27.982 1.953 21.745 1.00 95.94 285 ASN A CA 1
ATOM 2386 C C . ASN A 1 285 ? -26.752 2.061 20.849 1.00 95.94 285 ASN A C 1
ATOM 2388 O O . ASN A 1 285 ? -25.715 2.535 21.298 1.00 95.94 285 ASN A O 1
ATOM 2392 N N . GLU A 1 286 ? -26.861 1.626 19.591 1.00 95.12 286 GLU A N 1
ATOM 2393 C CA . GLU A 1 286 ? -25.775 1.835 18.629 1.00 95.12 286 GLU A CA 1
ATOM 2394 C C . GLU A 1 286 ? -25.648 3.329 18.347 1.00 95.12 286 GLU A C 1
ATOM 2396 O O . GLU A 1 286 ? -26.653 3.986 18.074 1.00 95.12 286 GLU A O 1
ATOM 2401 N N . ILE A 1 287 ? -24.426 3.847 18.405 1.00 92.81 287 ILE A N 1
ATOM 2402 C CA . ILE A 1 287 ? -24.136 5.231 18.018 1.00 92.81 287 ILE A CA 1
ATOM 2403 C C . ILE A 1 287 ? -23.184 5.309 16.829 1.00 92.81 287 ILE A C 1
ATOM 2405 O O . ILE A 1 287 ? -23.118 6.344 16.174 1.00 92.81 287 ILE A O 1
ATOM 2409 N N . LYS A 1 288 ? -22.436 4.232 16.551 1.00 89.75 288 LYS A N 1
ATOM 2410 C CA . LYS A 1 288 ? -21.387 4.236 15.535 1.00 89.75 288 LYS A CA 1
ATOM 2411 C C . LYS A 1 288 ? -21.081 2.832 15.033 1.00 89.75 288 LYS A C 1
ATOM 2413 O O . LYS A 1 288 ? -20.979 1.903 15.832 1.00 89.75 288 LYS A O 1
ATOM 2418 N N . SER A 1 289 ? -20.837 2.721 13.732 1.00 92.94 289 SER A N 1
ATOM 2419 C CA . SER A 1 289 ? -20.199 1.563 13.107 1.00 92.94 289 SER A CA 1
ATOM 2420 C C . SER A 1 289 ? -18.788 1.940 12.674 1.00 92.94 289 SER A C 1
ATOM 2422 O O . SER A 1 289 ? -18.597 2.965 12.024 1.00 92.94 289 SER A O 1
ATOM 2424 N N . ILE A 1 290 ? -17.809 1.105 12.997 1.00 93.25 290 ILE A N 1
ATOM 2425 C CA . ILE A 1 290 ? -16.399 1.270 12.642 1.00 93.25 290 ILE A CA 1
ATOM 2426 C C . ILE A 1 290 ? -15.998 0.060 11.802 1.00 93.25 290 ILE A C 1
ATOM 2428 O O . ILE A 1 290 ? -16.031 -1.069 12.291 1.00 93.25 290 ILE A O 1
ATOM 2432 N N . GLY A 1 291 ? -15.662 0.300 10.538 1.00 94.31 291 GLY A N 1
ATOM 2433 C CA . GLY A 1 291 ? -15.188 -0.716 9.609 1.00 94.31 291 GLY A CA 1
ATOM 2434 C C . GLY A 1 291 ? -13.667 -0.782 9.595 1.00 94.31 291 GLY A C 1
ATOM 2435 O O . GLY A 1 291 ? -12.989 0.247 9.600 1.00 94.31 291 GLY A O 1
ATOM 2436 N N . TYR A 1 292 ? -13.147 -2.002 9.560 1.00 94.06 292 TYR A N 1
ATOM 2437 C CA . TYR A 1 292 ? -11.747 -2.298 9.297 1.00 94.06 292 TYR A CA 1
ATOM 2438 C C . TYR A 1 292 ? -11.654 -2.745 7.844 1.00 94.06 292 TYR A C 1
ATOM 2440 O O . TYR A 1 292 ? -12.091 -3.843 7.499 1.00 94.06 292 TYR A O 1
ATOM 2448 N N . TRP A 1 293 ? -11.141 -1.858 7.006 1.00 95.12 293 TRP A N 1
ATOM 2449 C CA . TRP A 1 293 ? -11.036 -2.038 5.569 1.00 95.12 293 TRP A CA 1
ATOM 2450 C C . TRP A 1 293 ? -9.618 -2.459 5.210 1.00 95.12 293 TRP A C 1
ATOM 2452 O O . TRP A 1 293 ? -8.648 -1.909 5.735 1.00 95.12 293 TRP A O 1
ATOM 2462 N N . VAL A 1 294 ? -9.500 -3.440 4.328 1.00 92.31 294 VAL A N 1
ATOM 2463 C CA . VAL A 1 294 ? -8.231 -3.997 3.868 1.00 92.31 294 VAL A CA 1
ATOM 2464 C C . VAL A 1 294 ? -8.230 -4.066 2.352 1.00 92.31 294 VAL A C 1
ATOM 2466 O O . VAL A 1 294 ? -9.256 -4.334 1.736 1.00 92.31 294 VAL A O 1
ATOM 2469 N N . LYS A 1 295 ? -7.070 -3.822 1.758 1.00 89.25 295 LYS A N 1
ATOM 2470 C CA . LYS A 1 295 ? 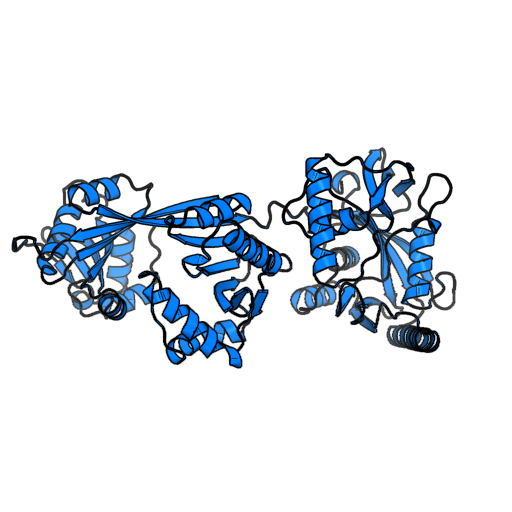-6.825 -4.003 0.334 1.00 89.25 295 LYS A CA 1
ATOM 2471 C C . LYS A 1 295 ? -5.546 -4.796 0.156 1.00 89.25 295 LYS A C 1
ATOM 2473 O O . LYS A 1 295 ? -4.483 -4.355 0.600 1.00 89.25 295 LYS A O 1
ATOM 2478 N N . ASP A 1 296 ? -5.640 -5.938 -0.509 1.00 81.50 296 ASP A N 1
ATOM 2479 C CA . ASP A 1 296 ? -4.465 -6.718 -0.879 1.00 81.50 296 ASP A CA 1
ATOM 2480 C C . ASP A 1 296 ? -3.750 -6.049 -2.052 1.00 81.50 296 ASP A C 1
ATOM 2482 O O . ASP A 1 296 ? -4.303 -5.879 -3.135 1.00 81.50 296 ASP A O 1
ATOM 2486 N N . VAL A 1 297 ? -2.480 -5.704 -1.852 1.00 71.25 297 VAL A N 1
ATOM 2487 C CA . VAL A 1 297 ? -1.613 -5.182 -2.921 1.00 71.25 297 VAL A CA 1
ATOM 2488 C C . VAL A 1 297 ? -0.944 -6.343 -3.665 1.00 71.25 297 VAL A C 1
ATOM 2490 O O . VAL A 1 297 ? -0.637 -6.244 -4.852 1.00 71.25 297 VAL A O 1
ATOM 2493 N N . LYS A 1 298 ? -0.773 -7.491 -2.994 1.00 53.41 298 LYS A N 1
ATOM 2494 C CA . LYS A 1 298 ? -0.137 -8.688 -3.563 1.00 53.41 298 LYS A CA 1
ATOM 2495 C C . LYS A 1 298 ? -0.985 -9.457 -4.577 1.00 53.41 298 LYS A C 1
ATOM 2497 O O . LYS A 1 298 ? -0.399 -10.185 -5.370 1.00 53.41 298 LYS A O 1
ATOM 2502 N N . ASN A 1 299 ? -2.307 -9.282 -4.617 1.00 43.94 299 ASN A N 1
ATOM 2503 C CA . ASN A 1 299 ? -3.154 -10.064 -5.531 1.00 43.94 299 ASN A CA 1
ATOM 2504 C C . ASN A 1 299 ? -3.106 -9.587 -6.995 1.00 43.94 299 ASN A C 1
ATOM 2506 O O . ASN A 1 299 ? -3.563 -10.315 -7.869 1.00 43.94 299 ASN A O 1
ATOM 2510 N N . ASN A 1 300 ? -2.492 -8.429 -7.278 1.00 49.97 300 ASN A N 1
ATOM 2511 C CA . ASN A 1 300 ? -2.348 -7.903 -8.642 1.00 49.97 300 ASN A CA 1
ATOM 2512 C C . ASN A 1 300 ? -0.904 -7.859 -9.162 1.00 49.97 300 ASN A C 1
ATOM 2514 O O . A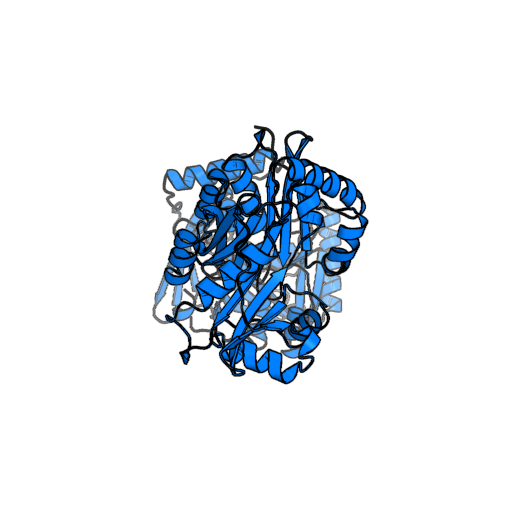SN A 1 300 ? -0.704 -7.487 -10.310 1.00 49.97 300 ASN A O 1
ATOM 2518 N N . ILE A 1 301 ? 0.113 -8.240 -8.383 1.00 57.53 301 ILE A N 1
ATOM 2519 C CA . ILE A 1 301 ? 1.496 -8.273 -8.884 1.00 57.53 301 ILE A CA 1
ATOM 2520 C C . ILE A 1 301 ? 1.793 -9.695 -9.349 1.00 57.53 301 ILE A C 1
ATOM 2522 O O . ILE A 1 301 ? 1.968 -10.592 -8.525 1.00 57.53 301 ILE A O 1
ATOM 2526 N N . MET A 1 302 ? 1.872 -9.911 -10.667 1.00 66.62 302 MET A N 1
ATOM 2527 C CA . MET A 1 302 ? 2.327 -11.201 -11.192 1.00 66.62 302 MET A CA 1
ATOM 2528 C C . MET A 1 302 ? 3.719 -11.525 -10.637 1.00 66.62 302 MET A C 1
ATOM 2530 O O . MET A 1 302 ? 4.599 -10.659 -10.592 1.00 66.62 302 MET A O 1
ATOM 2534 N N . GLU A 1 303 ? 3.945 -12.771 -10.221 1.00 77.88 303 GLU A N 1
ATOM 2535 C CA . GLU A 1 303 ? 5.255 -13.190 -9.725 1.00 77.88 303 GLU A CA 1
ATOM 2536 C C . GLU A 1 303 ? 6.326 -12.951 -10.799 1.00 77.88 303 GLU A C 1
ATOM 2538 O O . GLU A 1 303 ? 6.131 -13.244 -11.976 1.00 77.88 303 GLU A O 1
ATOM 2543 N N . THR A 1 304 ? 7.469 -12.381 -10.408 1.00 87.56 304 THR A N 1
ATOM 2544 C CA . THR A 1 304 ? 8.566 -12.171 -11.358 1.00 87.56 304 THR A CA 1
ATOM 2545 C C . THR A 1 304 ? 9.304 -13.475 -11.616 1.00 87.56 304 THR A C 1
ATOM 2547 O O . THR A 1 304 ? 10.016 -13.977 -10.739 1.00 87.56 304 THR A O 1
ATOM 2550 N N . THR A 1 305 ? 9.205 -13.972 -12.845 1.00 90.06 305 THR A N 1
ATOM 2551 C CA . THR A 1 305 ? 9.904 -15.176 -13.299 1.00 90.06 305 THR A CA 1
ATOM 2552 C C . THR A 1 305 ? 11.069 -14.811 -14.213 1.00 90.06 305 THR A C 1
ATOM 2554 O O . THR A 1 305 ? 10.974 -13.893 -15.028 1.00 90.06 305 THR A O 1
ATOM 2557 N N . ILE A 1 306 ? 12.171 -15.549 -14.081 1.00 92.56 306 ILE A N 1
ATOM 2558 C CA . ILE A 1 306 ? 13.316 -15.500 -14.990 1.00 92.56 306 ILE A CA 1
ATOM 2559 C C . ILE A 1 306 ? 13.412 -16.855 -15.688 1.00 92.56 306 ILE A C 1
ATOM 2561 O O . ILE A 1 306 ? 13.464 -17.884 -15.014 1.00 92.56 306 ILE A O 1
ATOM 2565 N N . CYS A 1 307 ? 13.452 -16.851 -17.015 1.00 90.81 307 CYS A N 1
ATOM 2566 C CA . CYS A 1 307 ? 13.750 -18.015 -17.843 1.00 90.81 307 CYS A CA 1
ATOM 2567 C C . CYS A 1 307 ? 15.082 -17.837 -18.563 1.00 90.81 307 CYS A C 1
ATOM 2569 O O . CYS A 1 307 ? 15.521 -16.707 -18.770 1.00 90.81 307 CYS A O 1
ATOM 2571 N N . GLU A 1 308 ? 15.714 -18.939 -18.967 1.00 88.06 308 GLU A N 1
ATOM 2572 C CA . GLU A 1 308 ? 16.828 -18.867 -19.920 1.00 88.06 308 GLU A CA 1
ATOM 2573 C C . GLU A 1 308 ? 16.362 -18.210 -21.225 1.00 88.06 308 GLU A C 1
ATOM 2575 O O . GLU A 1 308 ? 15.178 -18.221 -21.541 1.00 88.06 308 GLU A O 1
ATOM 2580 N N . PHE A 1 309 ? 17.275 -17.614 -21.982 1.00 83.38 309 PHE A N 1
ATOM 2581 C CA . PHE A 1 309 ? 17.009 -17.093 -23.319 1.00 83.38 309 PHE A CA 1
ATOM 2582 C C . PHE A 1 309 ? 18.181 -17.515 -24.204 1.00 83.38 309 PHE A C 1
ATOM 2584 O O . PHE A 1 309 ? 19.223 -16.877 -24.182 1.00 83.38 309 PHE A O 1
ATOM 2591 N N . ASN A 1 310 ? 18.024 -18.616 -24.950 1.00 76.56 310 ASN A N 1
ATOM 2592 C CA . ASN A 1 310 ? 19.101 -19.256 -25.721 1.00 76.56 310 ASN A CA 1
ATOM 2593 C C . ASN A 1 310 ? 18.784 -19.242 -27.229 1.00 76.56 310 ASN A C 1
ATOM 2595 O O . ASN A 1 310 ? 18.844 -20.281 -27.883 1.00 76.56 310 ASN A O 1
ATOM 2599 N N . ASN A 1 311 ? 18.385 -18.091 -27.788 1.00 72.69 311 ASN A N 1
ATOM 2600 C CA . ASN A 1 311 ? 17.929 -17.958 -29.190 1.00 72.69 311 ASN A CA 1
ATOM 2601 C C . ASN A 1 311 ? 16.692 -18.794 -29.568 1.00 72.69 311 ASN A C 1
ATOM 2603 O O . ASN A 1 311 ? 16.418 -19.038 -30.737 1.00 72.69 311 ASN A O 1
ATOM 2607 N N . ASN A 1 312 ? 15.923 -19.230 -28.583 1.00 81.62 312 ASN A N 1
ATOM 2608 C CA . ASN A 1 312 ? 14.713 -20.023 -28.761 1.00 81.62 312 ASN A CA 1
ATOM 2609 C C . ASN A 1 312 ? 13.436 -19.196 -28.547 1.00 81.62 312 ASN A C 1
ATOM 2611 O O . ASN A 1 312 ? 12.379 -19.751 -28.254 1.00 81.62 312 ASN A O 1
ATOM 2615 N N . ILE A 1 313 ? 13.541 -17.872 -28.681 1.00 87.75 313 ILE A N 1
ATOM 2616 C CA . ILE A 1 313 ? 12.413 -16.943 -28.635 1.00 87.75 313 ILE A CA 1
ATOM 2617 C C . ILE A 1 313 ? 12.313 -16.251 -29.989 1.00 87.75 313 ILE A C 1
ATOM 2619 O O . ILE A 1 313 ? 13.239 -15.555 -30.397 1.00 87.75 313 ILE A O 1
ATOM 2623 N N . ASN A 1 314 ? 11.172 -16.411 -30.648 1.00 91.81 314 ASN A N 1
ATOM 2624 C CA . ASN A 1 314 ? 10.831 -15.702 -31.871 1.00 91.81 314 ASN A CA 1
ATOM 2625 C C . ASN A 1 314 ? 9.749 -14.673 -31.562 1.00 91.81 314 ASN A C 1
ATOM 2627 O O . ASN A 1 314 ? 8.731 -15.006 -30.953 1.00 91.81 314 ASN A O 1
ATOM 2631 N N . VAL A 1 315 ? 9.940 -13.433 -32.005 1.00 94.94 315 VAL A N 1
ATOM 2632 C CA . VAL A 1 315 ? 8.946 -12.369 -31.841 1.00 94.94 315 VAL A CA 1
ATOM 2633 C C . VAL A 1 315 ? 8.376 -12.016 -33.208 1.00 94.94 315 VAL A C 1
ATOM 2635 O O . VAL A 1 315 ? 9.053 -11.397 -34.020 1.00 94.94 315 VAL A O 1
ATOM 2638 N N . TYR A 1 316 ? 7.139 -12.427 -33.467 1.00 96.06 316 TYR A N 1
ATOM 2639 C CA . TYR A 1 316 ? 6.438 -12.228 -34.729 1.00 96.06 316 TYR A CA 1
ATOM 2640 C C . TYR A 1 316 ? 5.647 -10.926 -34.726 1.00 96.06 316 TYR A C 1
ATOM 2642 O O . TYR A 1 316 ? 4.771 -10.718 -33.881 1.00 96.06 316 TYR A O 1
ATOM 2650 N N . TYR A 1 317 ? 5.897 -10.075 -35.715 1.00 95.31 317 TYR A N 1
ATOM 2651 C CA . TYR A 1 317 ? 5.103 -8.886 -35.965 1.00 95.31 317 TYR A CA 1
ATOM 2652 C C . TYR A 1 317 ? 3.885 -9.224 -36.829 1.00 95.31 317 TYR A C 1
ATOM 2654 O O . TYR A 1 317 ? 3.991 -9.527 -38.014 1.00 95.31 317 TYR A O 1
ATOM 2662 N N . THR A 1 318 ? 2.698 -9.138 -36.232 1.00 93.38 318 THR A N 1
ATOM 2663 C CA . THR A 1 318 ? 1.433 -9.507 -36.891 1.00 93.38 318 THR A CA 1
ATOM 2664 C C . THR A 1 318 ? 0.848 -8.403 -37.771 1.00 93.38 318 THR A C 1
ATOM 2666 O O . THR A 1 318 ? -0.099 -8.656 -38.512 1.00 93.38 318 THR A O 1
ATOM 2669 N N . ASN A 1 319 ? 1.354 -7.167 -37.667 1.00 90.12 319 ASN A N 1
ATOM 2670 C CA . ASN A 1 319 ? 0.778 -5.979 -38.308 1.00 90.12 319 ASN A CA 1
ATOM 2671 C C . ASN A 1 319 ? -0.720 -5.752 -38.001 1.00 90.12 319 ASN A C 1
ATOM 2673 O O . ASN A 1 319 ? -1.426 -5.072 -38.743 1.00 90.12 319 ASN A O 1
ATOM 2677 N N . GLN A 1 320 ? -1.217 -6.316 -36.897 1.00 92.19 320 GLN A N 1
ATOM 2678 C CA . GLN A 1 320 ? -2.585 -6.126 -36.421 1.00 92.19 320 GLN A CA 1
ATOM 2679 C C . GLN A 1 320 ? -2.603 -5.137 -35.263 1.00 92.19 320 GLN A C 1
ATOM 2681 O O . GLN A 1 320 ? -1.764 -5.212 -34.367 1.00 92.19 320 GLN A O 1
ATOM 2686 N N . ARG A 1 321 ? -3.578 -4.225 -35.243 1.00 92.88 321 ARG A N 1
ATOM 2687 C CA . ARG A 1 321 ? -3.795 -3.343 -34.090 1.00 92.88 321 ARG A CA 1
ATOM 2688 C C . ARG A 1 321 ? -4.605 -4.082 -33.023 1.00 92.88 321 ARG A C 1
ATOM 2690 O O . ARG A 1 321 ? -5.612 -4.705 -33.359 1.00 92.88 321 ARG A O 1
ATOM 2697 N N . LYS A 1 322 ? -4.184 -4.014 -31.756 1.00 90.50 322 LYS A N 1
ATOM 2698 C CA . LYS A 1 322 ? -4.879 -4.654 -30.631 1.00 90.50 322 LYS A CA 1
ATOM 2699 C C . LYS A 1 322 ? -6.289 -4.056 -30.501 1.00 90.50 322 LYS A C 1
ATOM 2701 O O . LYS A 1 322 ? -6.407 -2.844 -30.301 1.00 90.50 322 LYS A O 1
ATOM 2706 N N . PRO A 1 323 ? -7.360 -4.858 -30.643 1.00 89.25 323 PRO A N 1
ATOM 2707 C CA . PRO A 1 323 ? -8.715 -4.354 -30.490 1.00 89.25 323 PRO A CA 1
ATOM 2708 C C . PRO A 1 323 ? -8.990 -4.055 -29.013 1.00 89.25 323 PRO A C 1
ATOM 2710 O O . PRO A 1 323 ? -8.728 -4.888 -28.148 1.00 89.25 323 PRO A O 1
ATOM 2713 N N . LEU A 1 324 ? -9.542 -2.873 -28.732 1.00 91.75 324 LEU A N 1
ATOM 2714 C CA . LEU A 1 324 ? -9.946 -2.461 -27.388 1.00 91.75 324 LEU A CA 1
ATOM 2715 C C . LEU A 1 324 ? -11.474 -2.320 -27.324 1.00 91.75 324 LEU A C 1
ATOM 2717 O O . LEU A 1 324 ? -12.055 -1.685 -28.210 1.00 91.75 324 LEU A O 1
ATOM 2721 N N . PRO A 1 325 ? -12.148 -2.862 -26.292 1.00 93.25 325 PRO A N 1
ATOM 2722 C CA . PRO A 1 325 ? -13.563 -2.593 -26.062 1.00 93.25 325 PRO A CA 1
ATOM 2723 C C . PRO A 1 325 ? -13.831 -1.093 -25.909 1.00 93.25 325 PRO A C 1
ATOM 2725 O O . PRO A 1 325 ? -13.023 -0.374 -25.321 1.00 93.25 325 PRO A O 1
ATOM 2728 N N . ALA A 1 326 ? -14.999 -0.625 -26.360 1.00 90.81 326 ALA A N 1
ATOM 2729 C CA . ALA A 1 326 ? -15.350 0.800 -26.326 1.00 90.81 326 ALA A CA 1
ATOM 2730 C C . ALA A 1 326 ? -15.225 1.418 -24.920 1.00 90.81 326 ALA A C 1
ATOM 2732 O O . ALA A 1 326 ? -14.688 2.511 -24.769 1.00 90.81 326 ALA A O 1
ATOM 2733 N N . VAL A 1 327 ? -15.654 0.686 -23.884 1.00 88.00 327 VAL A N 1
ATOM 2734 C CA . VAL A 1 327 ? -15.551 1.126 -22.482 1.00 88.00 327 VAL A CA 1
ATOM 2735 C C . VAL A 1 327 ? -14.091 1.297 -22.056 1.00 88.00 327 VAL A C 1
ATOM 2737 O O . VAL A 1 327 ? -13.752 2.293 -21.427 1.00 88.00 327 VAL A O 1
ATOM 2740 N N . TYR A 1 328 ? -13.219 0.355 -22.418 1.00 87.69 328 TYR A N 1
ATOM 2741 C CA . TYR A 1 328 ? -11.798 0.408 -22.073 1.00 87.69 328 TYR A CA 1
ATOM 2742 C C . TYR A 1 328 ? -11.078 1.528 -22.838 1.00 87.69 328 TYR A C 1
ATOM 2744 O O . TYR A 1 328 ? -10.320 2.300 -22.255 1.00 87.69 328 TYR A O 1
ATOM 2752 N N . SER A 1 329 ? -11.384 1.686 -24.129 1.00 91.44 329 SER A N 1
ATOM 2753 C CA . SER A 1 329 ? -10.845 2.767 -24.961 1.00 91.44 329 SER A CA 1
ATOM 2754 C C . SER A 1 329 ? -11.208 4.156 -24.421 1.00 91.44 329 SER A C 1
ATOM 2756 O O . SER A 1 329 ? -10.372 5.057 -24.458 1.00 91.44 329 SER A O 1
ATOM 2758 N N . GLU A 1 330 ? -12.412 4.327 -23.870 1.00 88.75 330 GLU A N 1
ATOM 2759 C CA . GLU A 1 330 ? -12.831 5.576 -23.229 1.00 88.75 330 GLU A CA 1
ATOM 2760 C C . GLU A 1 330 ? -12.033 5.863 -21.944 1.00 88.75 330 GLU A C 1
ATOM 2762 O O . GLU A 1 330 ? -11.653 7.010 -21.711 1.00 88.75 330 GLU A O 1
ATOM 2767 N N . LYS A 1 331 ? -11.705 4.838 -21.136 1.00 88.75 331 LYS A N 1
ATOM 2768 C CA . LYS A 1 331 ? -10.824 5.003 -19.962 1.00 88.75 331 LYS A CA 1
ATOM 2769 C C . LYS A 1 331 ? -9.426 5.483 -20.374 1.00 88.75 331 LYS A C 1
ATOM 2771 O O . LYS A 1 331 ? -8.928 6.455 -19.810 1.00 88.75 331 LYS A O 1
ATOM 2776 N N . VAL A 1 332 ? -8.829 4.845 -21.389 1.00 91.44 332 VAL A N 1
ATOM 2777 C CA . VAL A 1 332 ? -7.516 5.230 -21.946 1.00 91.44 332 VAL A CA 1
ATOM 2778 C C . VAL A 1 332 ? -7.538 6.678 -22.436 1.00 91.44 332 VAL A C 1
ATOM 2780 O O . VAL A 1 332 ? -6.637 7.456 -22.129 1.00 91.44 332 VAL A O 1
ATOM 2783 N N . LYS A 1 333 ? -8.586 7.054 -23.178 1.00 91.56 333 LYS A N 1
ATOM 2784 C CA . LYS A 1 333 ? -8.739 8.402 -23.728 1.00 91.56 333 LYS A CA 1
ATOM 2785 C C . LYS A 1 333 ? -8.821 9.461 -22.629 1.00 91.56 333 LYS A C 1
ATOM 2787 O O . LYS A 1 333 ? -8.094 10.446 -22.704 1.00 91.56 333 LYS A O 1
ATOM 2792 N N . ARG A 1 334 ? -9.648 9.241 -21.601 1.00 86.94 334 ARG A N 1
ATOM 2793 C CA . ARG A 1 334 ? -9.767 10.162 -20.458 1.00 86.94 334 ARG A CA 1
ATOM 2794 C C . ARG A 1 334 ? -8.436 10.345 -19.742 1.00 86.94 334 ARG A C 1
ATOM 2796 O O . ARG A 1 334 ? -8.005 11.472 -19.544 1.00 86.94 334 ARG A O 1
ATOM 2803 N N . TYR A 1 335 ? -7.746 9.243 -19.452 1.00 85.44 335 TYR A N 1
ATOM 2804 C CA . TYR A 1 335 ? -6.426 9.291 -18.826 1.00 85.44 335 TYR A CA 1
ATOM 2805 C C . TYR A 1 335 ? -5.410 10.095 -19.655 1.00 85.44 335 TYR A C 1
ATOM 2807 O O . TYR A 1 335 ? -4.642 10.891 -19.116 1.00 85.44 335 TYR A O 1
ATOM 2815 N N . TRP A 1 336 ? -5.415 9.920 -20.977 1.00 88.88 336 TRP A N 1
ATOM 2816 C CA . TRP A 1 336 ? -4.548 10.677 -21.877 1.00 88.88 336 TRP A CA 1
ATOM 2817 C C . TRP A 1 336 ? -4.884 12.176 -21.904 1.00 88.88 336 TRP A C 1
ATOM 2819 O O . TRP A 1 336 ? -3.982 13.011 -21.842 1.00 88.88 336 TRP A O 1
ATOM 2829 N N . GLU A 1 337 ? -6.170 12.530 -21.961 1.00 87.56 337 GLU A N 1
ATOM 2830 C CA . GLU A 1 337 ? -6.632 13.922 -21.892 1.00 87.56 337 GLU A CA 1
ATOM 2831 C C . GLU A 1 337 ? -6.232 14.585 -20.565 1.00 87.56 337 GLU A C 1
ATOM 2833 O O . GLU A 1 337 ? -5.714 15.706 -20.569 1.00 87.56 337 GLU A O 1
ATOM 2838 N N . ASP A 1 338 ? -6.367 13.867 -19.447 1.00 81.19 338 ASP A N 1
ATOM 2839 C CA . ASP A 1 338 ? -5.943 14.327 -18.125 1.00 81.19 338 ASP A CA 1
ATOM 2840 C C . ASP A 1 338 ? -4.426 14.582 -18.084 1.00 81.19 338 ASP A C 1
ATOM 2842 O O . ASP A 1 338 ? -3.984 15.639 -17.619 1.00 81.19 338 ASP A O 1
ATOM 2846 N N . LEU A 1 339 ? -3.615 13.675 -18.647 1.00 76.19 339 LEU A N 1
ATOM 2847 C CA . LEU A 1 339 ? -2.162 13.852 -18.752 1.00 76.19 339 LEU A CA 1
ATOM 2848 C C . LEU A 1 339 ? -1.786 15.109 -19.543 1.00 76.19 339 LEU A C 1
ATOM 2850 O O . LEU A 1 339 ? -0.939 15.880 -19.084 1.00 76.19 339 LEU A O 1
ATOM 2854 N N . LEU A 1 340 ? -2.413 15.345 -20.697 1.00 80.50 340 LEU A N 1
ATOM 2855 C CA . LEU A 1 340 ? -2.156 16.542 -21.503 1.00 80.50 340 LEU A CA 1
ATOM 2856 C C . LEU A 1 340 ? -2.592 17.820 -20.772 1.00 80.50 340 LEU A C 1
ATOM 2858 O O . LEU A 1 340 ? -1.881 18.825 -20.804 1.00 80.50 340 LEU A O 1
ATOM 2862 N N . SER A 1 341 ? -3.719 17.778 -20.053 1.00 77.69 341 SER A N 1
ATOM 2863 C CA . SER A 1 341 ? -4.224 18.924 -19.284 1.00 77.69 341 SER A CA 1
ATOM 2864 C C . SER A 1 341 ? -3.301 19.337 -18.128 1.00 77.69 341 SER A C 1
ATOM 2866 O O . SER A 1 341 ? -3.281 20.505 -17.743 1.00 77.69 341 SER A O 1
ATOM 2868 N N . SER A 1 342 ? -2.481 18.406 -17.625 1.00 69.88 342 SER A N 1
ATOM 2869 C CA . SER A 1 342 ? -1.477 18.658 -16.581 1.00 69.88 342 SER A CA 1
ATOM 2870 C C . SER A 1 342 ? -0.211 19.376 -17.080 1.00 69.88 342 SER A C 1
ATOM 2872 O O . SER A 1 342 ? 0.720 19.592 -16.306 1.00 69.88 342 SER A O 1
ATOM 2874 N N . GLY A 1 343 ? -0.162 19.756 -18.364 1.00 68.31 343 GLY A N 1
ATOM 2875 C CA . GLY A 1 343 ? 0.951 20.495 -18.968 1.00 68.31 343 GLY A CA 1
ATOM 2876 C C . GLY A 1 343 ? 2.070 19.613 -19.530 1.00 68.31 343 GLY A C 1
ATOM 2877 O O . GLY A 1 343 ? 3.114 20.131 -19.921 1.00 68.31 343 GLY A O 1
ATOM 2878 N N . LYS A 1 344 ? 1.873 18.290 -19.592 1.00 68.19 344 LYS A N 1
ATOM 2879 C CA . LYS A 1 344 ? 2.839 17.359 -20.190 1.00 68.19 344 LYS A CA 1
ATOM 2880 C C . LYS A 1 344 ? 2.718 17.348 -21.716 1.00 68.19 344 LYS A C 1
ATOM 2882 O O . LYS A 1 344 ? 1.632 17.162 -22.257 1.00 68.19 344 LYS A O 1
ATOM 2887 N N . SER A 1 345 ? 3.841 17.486 -22.417 1.00 73.06 345 SER A N 1
ATOM 2888 C CA . SER A 1 345 ? 3.916 17.458 -23.883 1.00 73.06 345 SER A CA 1
ATOM 2889 C C . SER A 1 345 ? 4.299 16.065 -24.393 1.00 73.06 345 SER A C 1
ATOM 2891 O O . SER A 1 345 ? 5.439 15.836 -24.798 1.00 73.06 345 SER A O 1
ATOM 2893 N N . PHE A 1 346 ? 3.365 15.114 -24.346 1.00 77.44 346 PHE A N 1
ATOM 2894 C CA . PHE A 1 346 ? 3.590 13.771 -24.885 1.00 77.44 346 PHE A CA 1
ATOM 2895 C C . PHE A 1 346 ? 3.101 13.636 -26.328 1.00 77.44 346 PHE A C 1
ATOM 2897 O O . PHE A 1 346 ? 2.039 14.140 -26.693 1.00 77.44 346 PHE A O 1
ATOM 2904 N N . PHE A 1 347 ? 3.859 12.896 -27.138 1.00 83.44 347 PHE A N 1
ATOM 2905 C CA . PHE A 1 347 ? 3.441 12.455 -28.465 1.00 83.44 347 PHE A CA 1
ATOM 2906 C C . PHE A 1 347 ? 2.822 11.053 -28.377 1.00 83.44 347 PHE A C 1
ATOM 2908 O O . PHE A 1 347 ? 3.415 10.152 -27.785 1.00 83.44 347 PHE A O 1
ATOM 2915 N N . ASN A 1 348 ? 1.635 10.856 -28.961 1.00 86.56 348 ASN A N 1
ATOM 2916 C CA . ASN A 1 348 ? 0.969 9.551 -28.966 1.00 86.56 348 ASN A CA 1
ATOM 2917 C C . ASN A 1 348 ? 1.444 8.696 -30.153 1.00 86.56 348 ASN A C 1
ATOM 2919 O O . ASN A 1 348 ? 0.812 8.689 -31.210 1.00 86.56 348 ASN A O 1
ATOM 2923 N N . GLY A 1 349 ? 2.588 8.031 -29.989 1.00 88.81 349 GLY A N 1
ATOM 2924 C CA . GLY A 1 349 ? 3.181 7.155 -31.004 1.00 88.81 349 GLY A CA 1
ATOM 2925 C C . GLY A 1 349 ? 2.642 5.723 -30.983 1.00 88.81 349 GLY A C 1
ATOM 2926 O O . GLY A 1 349 ? 1.937 5.326 -30.056 1.00 88.81 349 GLY A O 1
ATOM 2927 N N . ASP A 1 350 ? 3.001 4.943 -32.005 1.00 91.38 350 ASP A N 1
ATOM 2928 C CA . ASP A 1 350 ? 2.745 3.499 -32.029 1.00 91.38 350 ASP A CA 1
ATOM 2929 C C . ASP A 1 350 ? 3.621 2.772 -30.996 1.00 91.38 350 ASP A C 1
ATOM 2931 O O . ASP A 1 350 ? 4.790 3.106 -30.814 1.00 91.38 350 ASP A O 1
ATOM 2935 N N . VAL A 1 351 ? 3.058 1.745 -30.361 1.00 93.50 351 VAL A N 1
ATOM 2936 C CA . VAL A 1 351 ? 3.737 0.858 -29.407 1.00 93.50 351 VAL A CA 1
ATOM 2937 C C . VAL A 1 351 ? 3.440 -0.591 -29.778 1.00 93.50 351 VAL A C 1
ATOM 2939 O O . VAL A 1 351 ? 2.294 -0.925 -30.087 1.00 93.50 351 VAL A O 1
ATOM 2942 N N . PHE A 1 352 ? 4.442 -1.471 -29.731 1.00 95.25 352 PHE A N 1
ATOM 2943 C CA . PHE A 1 352 ? 4.208 -2.907 -29.886 1.00 95.25 352 PHE A CA 1
ATOM 2944 C C . PHE A 1 352 ? 3.624 -3.505 -28.611 1.00 95.25 352 PHE A C 1
ATOM 2946 O O . PHE A 1 352 ? 4.123 -3.263 -27.518 1.00 95.25 352 PHE A O 1
ATOM 2953 N N . THR A 1 353 ? 2.589 -4.327 -28.754 1.00 95.25 353 THR A N 1
ATOM 2954 C CA . THR A 1 353 ? 1.945 -5.019 -27.632 1.00 95.25 353 THR A CA 1
ATOM 2955 C C . THR A 1 353 ? 1.797 -6.500 -27.933 1.00 95.25 353 THR A C 1
ATOM 2957 O O . THR A 1 353 ? 1.533 -6.889 -29.070 1.00 95.25 353 THR A O 1
ATOM 2960 N N . ILE A 1 354 ? 1.983 -7.335 -26.921 1.00 94.31 354 ILE A N 1
ATOM 2961 C CA . ILE A 1 354 ? 1.868 -8.784 -27.013 1.00 94.31 354 ILE A CA 1
ATOM 2962 C C . ILE A 1 354 ? 0.386 -9.144 -27.119 1.00 94.31 354 ILE A C 1
ATOM 2964 O O . ILE A 1 354 ? -0.414 -8.869 -26.223 1.00 94.31 354 ILE A O 1
ATOM 2968 N N . ASN A 1 355 ? 0.029 -9.789 -28.226 1.00 91.94 355 ASN A N 1
ATOM 2969 C CA . ASN A 1 355 ? -1.304 -10.334 -28.462 1.00 91.94 355 ASN A CA 1
ATOM 2970 C C . ASN A 1 355 ? -1.414 -11.763 -27.929 1.00 91.94 355 ASN A C 1
ATOM 2972 O O . ASN A 1 355 ? -2.453 -12.156 -27.406 1.00 91.94 355 ASN A O 1
ATOM 2976 N N . LYS A 1 356 ? -0.350 -12.552 -28.107 1.00 90.88 356 LYS A N 1
ATOM 2977 C CA . LYS A 1 356 ? -0.325 -13.970 -27.750 1.00 90.88 356 LYS A CA 1
ATOM 2978 C C . LYS A 1 356 ? 1.105 -14.442 -27.519 1.00 90.88 356 LYS A C 1
ATOM 2980 O O . LYS A 1 356 ? 2.021 -13.981 -28.195 1.00 90.88 356 LYS A O 1
ATOM 2985 N N . ILE A 1 357 ? 1.274 -15.394 -26.609 1.00 91.00 357 ILE A N 1
ATOM 2986 C CA . ILE A 1 357 ? 2.513 -16.155 -26.433 1.00 91.00 357 ILE A CA 1
ATOM 2987 C C . ILE A 1 357 ? 2.167 -17.635 -26.591 1.00 91.00 357 ILE A C 1
ATOM 2989 O O . ILE A 1 357 ? 1.188 -18.110 -26.019 1.00 91.00 357 ILE A O 1
ATOM 2993 N N . GLU A 1 358 ? 2.956 -18.355 -27.377 1.00 90.19 358 GLU A N 1
ATOM 2994 C CA . GLU A 1 358 ? 2.866 -19.802 -27.546 1.00 90.19 358 GLU A CA 1
ATOM 2995 C C . GLU A 1 358 ? 4.219 -20.426 -27.206 1.00 90.19 358 GLU A C 1
ATOM 2997 O O . GLU A 1 358 ? 5.248 -19.962 -27.689 1.00 90.19 358 GLU A O 1
ATOM 3002 N N . ALA A 1 359 ? 4.233 -21.485 -26.398 1.00 83.94 359 ALA A N 1
ATOM 3003 C CA . ALA A 1 359 ? 5.438 -22.264 -26.125 1.00 83.94 359 ALA A CA 1
ATOM 3004 C C . ALA A 1 359 ? 5.226 -23.709 -26.572 1.00 83.94 359 ALA A C 1
ATOM 3006 O O . ALA A 1 359 ? 4.352 -24.395 -26.047 1.00 83.94 359 ALA A O 1
ATOM 3007 N N . ASN A 1 360 ? 6.036 -24.163 -27.527 1.00 79.00 360 ASN A N 1
ATOM 3008 C CA . ASN A 1 360 ? 6.002 -25.523 -28.059 1.00 79.00 360 ASN A CA 1
ATOM 3009 C C . ASN A 1 360 ? 7.433 -26.056 -28.156 1.00 79.00 360 ASN A C 1
ATOM 3011 O O . ASN A 1 360 ? 8.308 -25.376 -28.682 1.00 79.00 360 ASN A O 1
ATOM 3015 N N . GLU A 1 361 ? 7.674 -27.267 -27.645 1.00 73.50 361 GLU A N 1
ATOM 3016 C CA . GLU A 1 361 ? 8.945 -27.999 -27.821 1.00 73.50 361 GLU A CA 1
ATOM 3017 C C . GLU A 1 361 ? 10.219 -27.202 -27.451 1.00 73.50 361 GLU A C 1
ATOM 3019 O O . GLU A 1 361 ? 11.286 -27.399 -28.024 1.00 73.50 361 GLU A O 1
ATOM 3024 N N . GLY A 1 362 ? 10.124 -26.299 -26.467 1.00 76.81 362 GLY A N 1
ATOM 3025 C CA . GLY A 1 362 ? 11.255 -25.479 -26.016 1.00 76.81 362 GLY A CA 1
ATOM 3026 C C . GLY A 1 362 ? 11.513 -24.219 -26.849 1.00 76.81 362 GLY A C 1
ATOM 3027 O O . GLY A 1 362 ? 12.496 -23.532 -26.582 1.00 76.81 362 GLY A O 1
ATOM 3028 N N . ILE A 1 363 ? 10.639 -23.891 -27.804 1.00 85.50 363 ILE A N 1
ATOM 3029 C CA . ILE A 1 363 ? 10.626 -22.625 -28.547 1.00 85.50 363 ILE A CA 1
ATOM 3030 C C . ILE A 1 363 ? 9.436 -21.784 -28.077 1.00 85.50 363 ILE A C 1
ATOM 3032 O O . ILE A 1 363 ? 8.314 -22.282 -27.963 1.00 85.50 363 ILE A O 1
ATOM 3036 N N . MET A 1 364 ? 9.678 -20.501 -27.820 1.00 88.12 364 MET A N 1
ATOM 3037 C CA . MET A 1 364 ? 8.655 -19.519 -27.476 1.00 88.12 364 MET A CA 1
ATOM 3038 C C . MET A 1 364 ? 8.398 -18.595 -28.665 1.00 88.12 364 MET A C 1
ATOM 3040 O O . MET A 1 364 ? 9.292 -17.892 -29.123 1.00 88.12 364 MET A O 1
ATOM 3044 N N . ASN A 1 365 ? 7.159 -18.560 -29.136 1.00 92.38 365 ASN A N 1
ATOM 3045 C CA . ASN A 1 365 ? 6.706 -17.658 -30.182 1.00 92.38 365 ASN A CA 1
ATOM 3046 C C . ASN A 1 365 ? 5.832 -16.571 -29.548 1.00 92.38 365 ASN A C 1
ATOM 3048 O O . ASN A 1 365 ? 4.773 -16.850 -28.985 1.00 92.38 365 ASN A O 1
ATOM 3052 N N . ILE A 1 366 ? 6.286 -15.325 -29.627 1.00 94.06 366 ILE A N 1
ATOM 3053 C CA . ILE A 1 366 ? 5.595 -14.146 -29.109 1.00 94.06 366 ILE A CA 1
ATOM 3054 C C . ILE A 1 366 ? 5.010 -13.400 -30.301 1.00 94.06 366 ILE A C 1
ATOM 3056 O O . ILE A 1 366 ? 5.742 -12.955 -31.174 1.00 94.06 366 ILE A O 1
ATOM 3060 N N . PHE A 1 367 ? 3.695 -13.236 -30.341 1.00 95.06 367 PHE A N 1
ATOM 3061 C CA . PHE A 1 367 ? 3.010 -12.516 -31.408 1.00 95.06 367 PHE A CA 1
ATOM 3062 C C . PHE A 1 367 ? 2.677 -11.114 -30.929 1.00 95.06 367 PHE A C 1
ATOM 3064 O O . PHE A 1 367 ? 1.883 -10.946 -29.998 1.00 95.06 367 PHE A O 1
ATOM 3071 N N . VAL A 1 368 ? 3.258 -10.109 -31.575 1.00 95.94 368 VAL A N 1
ATOM 3072 C CA . VAL A 1 368 ? 3.027 -8.705 -31.247 1.00 95.94 368 VAL A CA 1
ATOM 3073 C C . VAL A 1 368 ? 2.205 -8.006 -32.322 1.00 95.94 368 VAL A C 1
ATOM 3075 O O . VAL A 1 368 ? 2.333 -8.262 -33.523 1.00 95.94 368 VAL A O 1
ATOM 3078 N N . GLY A 1 369 ? 1.325 -7.121 -31.879 1.00 94.56 369 GLY A N 1
ATOM 3079 C CA . GLY A 1 369 ? 0.577 -6.184 -32.706 1.00 94.56 369 GLY A CA 1
ATOM 3080 C C . GLY A 1 369 ? 0.960 -4.745 -32.388 1.00 94.56 369 GLY A C 1
ATOM 3081 O O . GLY A 1 369 ? 1.905 -4.490 -31.645 1.00 94.56 369 GLY A O 1
ATOM 3082 N N . LEU A 1 370 ? 0.197 -3.802 -32.928 1.00 94.81 370 LEU A N 1
ATOM 3083 C CA . LEU A 1 370 ? 0.316 -2.382 -32.617 1.00 94.81 370 LEU A CA 1
ATOM 3084 C C . LEU A 1 370 ? -0.754 -1.940 -31.619 1.00 94.81 370 LEU A C 1
ATOM 3086 O O . LEU A 1 370 ? -1.895 -2.395 -31.638 1.00 94.81 370 LEU A O 1
ATOM 3090 N N . THR A 1 371 ? -0.395 -0.981 -30.790 1.00 94.75 371 THR A N 1
ATOM 3091 C CA . THR A 1 371 ? -1.287 -0.115 -30.027 1.00 94.75 371 THR A CA 1
ATOM 3092 C C . THR A 1 371 ? -0.675 1.284 -30.023 1.00 94.75 371 THR A C 1
ATOM 3094 O O . THR A 1 371 ? 0.234 1.561 -30.801 1.00 94.75 371 THR A O 1
ATOM 3097 N N . ASP A 1 372 ? -1.174 2.191 -29.199 1.00 93.12 372 ASP A N 1
ATOM 3098 C CA . ASP A 1 372 ? -0.598 3.515 -29.005 1.00 93.12 372 ASP A CA 1
ATOM 3099 C C . ASP A 1 372 ? -0.028 3.727 -27.595 1.00 93.12 372 ASP A C 1
ATOM 3101 O O . ASP A 1 372 ? -0.288 2.969 -26.654 1.00 93.12 372 ASP A O 1
ATOM 3105 N N . TYR A 1 373 ? 0.793 4.768 -27.478 1.00 91.12 373 TYR A N 1
ATOM 3106 C CA . TYR A 1 373 ? 1.489 5.148 -26.254 1.00 91.12 373 TYR A CA 1
ATOM 3107 C C . TYR A 1 373 ? 0.531 5.549 -25.126 1.00 91.12 373 TYR A C 1
ATOM 3109 O O . TYR A 1 373 ? 0.797 5.258 -23.960 1.00 91.12 373 TYR A O 1
ATOM 3117 N N . ALA A 1 374 ? -0.620 6.136 -25.460 1.00 92.25 374 ALA A N 1
ATOM 3118 C CA . ALA A 1 374 ? -1.687 6.415 -24.506 1.00 92.25 374 ALA A CA 1
ATOM 3119 C C . ALA A 1 374 ? -2.176 5.136 -23.815 1.00 92.25 374 ALA A C 1
ATOM 3121 O O . ALA A 1 374 ? -2.262 5.091 -22.585 1.00 92.25 374 ALA A O 1
ATOM 3122 N N . HIS A 1 375 ? -2.435 4.076 -24.586 1.00 94.31 375 HIS A N 1
ATOM 3123 C CA . HIS A 1 375 ? -2.811 2.780 -24.034 1.00 94.31 375 HIS A CA 1
ATOM 3124 C C . HIS A 1 375 ? -1.696 2.165 -23.172 1.00 94.31 375 HIS A C 1
ATOM 3126 O O . HIS A 1 375 ? -1.980 1.641 -22.092 1.00 94.31 375 HIS A O 1
ATOM 3132 N N . PHE A 1 376 ? -0.434 2.254 -23.601 1.00 91.38 376 PHE A N 1
ATOM 3133 C CA . PHE A 1 376 ? 0.702 1.791 -22.797 1.00 91.38 376 PHE A CA 1
ATOM 3134 C C . PHE A 1 376 ? 0.772 2.496 -21.438 1.00 91.38 376 PHE A C 1
ATOM 3136 O O . PHE A 1 376 ? 0.754 1.828 -20.405 1.00 91.38 376 PHE A O 1
ATOM 3143 N N . LEU A 1 377 ? 0.774 3.834 -21.429 1.00 86.69 377 LEU A N 1
ATOM 3144 C CA . LEU A 1 377 ? 0.846 4.603 -20.189 1.00 86.69 377 LEU A CA 1
ATOM 3145 C C . LEU A 1 377 ? -0.341 4.330 -19.270 1.00 86.69 377 LEU A C 1
ATOM 3147 O O . LEU A 1 377 ? -0.142 4.199 -18.065 1.00 86.69 377 LEU A O 1
ATOM 3151 N N . TYR A 1 378 ? -1.552 4.222 -19.820 1.00 87.19 378 TYR A N 1
ATOM 3152 C CA . TYR A 1 378 ? -2.729 3.862 -19.035 1.00 87.19 378 TYR A CA 1
ATOM 3153 C C . TYR A 1 378 ? -2.556 2.497 -18.353 1.00 87.19 378 TYR A C 1
ATOM 3155 O O . TYR A 1 378 ? -2.824 2.370 -17.161 1.00 87.19 378 TYR A O 1
ATOM 3163 N N . SER A 1 379 ? -2.048 1.502 -19.088 1.00 87.56 379 SER A N 1
ATOM 3164 C CA . SER A 1 379 ? -1.897 0.125 -18.597 1.00 87.56 379 SER A CA 1
ATOM 3165 C C . SER A 1 379 ? -0.907 0.009 -17.435 1.00 87.56 379 SER A C 1
ATOM 3167 O O . SER A 1 379 ? -1.182 -0.714 -16.487 1.00 87.56 379 SER A O 1
ATOM 3169 N N . ILE A 1 380 ? 0.211 0.743 -17.470 1.00 82.12 380 ILE A N 1
ATOM 3170 C CA . ILE A 1 380 ? 1.239 0.684 -16.410 1.00 82.12 380 ILE A CA 1
ATOM 3171 C C . ILE A 1 380 ? 0.955 1.613 -15.214 1.00 82.12 380 ILE A C 1
ATOM 3173 O O . ILE A 1 380 ? 1.673 1.579 -14.222 1.00 82.12 380 ILE A O 1
ATOM 3177 N N . ASN A 1 381 ? -0.043 2.503 -15.305 1.00 77.12 381 ASN A N 1
ATOM 3178 C CA . ASN A 1 381 ? -0.359 3.469 -14.238 1.00 77.12 381 ASN A CA 1
ATOM 3179 C C . ASN A 1 381 ? -1.673 3.174 -13.502 1.00 77.12 381 ASN A C 1
ATOM 3181 O O . ASN A 1 381 ? -2.027 3.924 -12.590 1.00 77.12 381 ASN A O 1
ATOM 3185 N N . LYS A 1 382 ? -2.408 2.128 -13.888 1.00 71.50 382 LYS A N 1
ATOM 3186 C CA . LYS A 1 382 ? -3.640 1.714 -13.207 1.00 71.50 382 LYS A CA 1
ATOM 3187 C C . LYS A 1 382 ? -3.366 0.686 -12.106 1.00 71.50 382 LYS A C 1
ATOM 3189 O O . LYS A 1 382 ? -2.326 0.041 -12.084 1.00 71.50 382 LYS A O 1
ATOM 3194 N N . SER A 1 383 ? -4.317 0.549 -11.188 1.00 58.12 383 SER A N 1
ATOM 3195 C CA . SER A 1 383 ? -4.216 -0.285 -9.981 1.00 58.12 383 SER A CA 1
ATOM 3196 C C . SER A 1 383 ? -4.535 -1.772 -10.196 1.00 58.12 383 SER A C 1
ATOM 3198 O O . SER A 1 383 ? -4.242 -2.591 -9.324 1.00 58.12 383 SER A O 1
ATOM 3200 N N . THR A 1 384 ? -5.146 -2.131 -11.328 1.00 63.19 384 THR A N 1
ATOM 3201 C CA . THR A 1 384 ? -5.627 -3.489 -11.620 1.00 63.19 384 THR A CA 1
ATOM 3202 C C . THR A 1 384 ? -5.230 -3.930 -13.025 1.00 63.19 384 THR A C 1
ATOM 3204 O O . THR A 1 384 ? -5.328 -3.153 -13.979 1.00 63.19 384 THR A O 1
ATOM 3207 N N . HIS A 1 385 ? -4.808 -5.188 -13.179 1.00 71.31 385 HIS A N 1
ATOM 3208 C CA . HIS A 1 385 ? -4.542 -5.769 -14.497 1.00 71.31 385 HIS A CA 1
ATOM 3209 C C . HIS A 1 385 ? -5.841 -6.226 -15.171 1.00 71.31 385 HIS A C 1
ATOM 3211 O O . HIS A 1 385 ? -6.691 -6.850 -14.542 1.00 71.31 385 HIS A O 1
ATOM 3217 N N . GLU A 1 386 ? -5.992 -5.924 -16.460 1.00 78.94 386 GLU A N 1
ATOM 3218 C CA . GLU A 1 386 ? -7.097 -6.398 -17.305 1.00 78.94 386 GLU A CA 1
ATOM 3219 C C . GLU A 1 386 ? -6.524 -7.108 -18.551 1.00 78.94 386 GLU A C 1
ATOM 3221 O O . GLU A 1 386 ? -5.431 -6.787 -19.013 1.00 78.94 386 GLU A O 1
ATOM 3226 N N . ASP A 1 387 ? -7.265 -8.039 -19.161 1.00 80.69 387 ASP A N 1
ATOM 3227 C CA . ASP A 1 387 ? -6.811 -8.780 -20.361 1.00 80.69 387 ASP A CA 1
ATOM 3228 C C . ASP A 1 387 ? -6.480 -7.864 -21.562 1.00 80.69 387 ASP A C 1
ATOM 3230 O O . ASP A 1 387 ? -5.725 -8.207 -22.484 1.00 80.69 387 ASP A O 1
ATOM 3234 N N . TYR A 1 388 ? -7.062 -6.666 -21.564 1.00 87.56 388 TYR A N 1
ATOM 3235 C CA . TYR A 1 388 ? -6.884 -5.672 -22.615 1.00 87.56 388 TYR A CA 1
ATOM 3236 C C . TYR A 1 388 ? -5.588 -4.879 -22.481 1.00 87.56 388 TYR A C 1
ATOM 3238 O O . TYR A 1 388 ? -5.237 -4.182 -23.432 1.00 87.56 388 TYR A O 1
ATOM 3246 N N . ASP A 1 389 ? -4.858 -5.035 -21.376 1.00 89.62 389 ASP A N 1
ATOM 3247 C CA . ASP A 1 389 ? -3.679 -4.239 -21.062 1.00 89.62 389 ASP A CA 1
ATOM 3248 C C . ASP A 1 389 ? -2.615 -4.331 -22.145 1.00 89.62 389 ASP A C 1
ATOM 3250 O O . ASP A 1 389 ? -2.426 -5.345 -22.837 1.00 89.62 389 ASP A O 1
ATOM 3254 N N . CYS A 1 390 ? -1.901 -3.225 -22.302 1.00 91.94 390 CYS A N 1
ATOM 3255 C CA . CYS A 1 390 ? -0.699 -3.198 -23.095 1.00 91.94 390 CYS A CA 1
ATOM 3256 C C . CYS A 1 390 ? 0.397 -3.960 -22.352 1.00 91.94 390 CYS A C 1
ATOM 3258 O O . CYS A 1 390 ? 0.826 -3.548 -21.276 1.00 91.94 390 CYS A O 1
ATOM 3260 N N . ARG A 1 391 ? 0.873 -5.052 -22.952 1.00 91.94 391 ARG A N 1
ATOM 3261 C CA . ARG A 1 391 ? 2.006 -5.821 -22.447 1.00 91.94 391 ARG A CA 1
ATOM 3262 C C . ARG A 1 391 ? 3.118 -5.726 -23.471 1.00 91.94 391 ARG A C 1
ATOM 3264 O O . ARG A 1 391 ? 2.969 -6.240 -24.575 1.00 91.94 391 ARG A O 1
ATOM 3271 N N . VAL A 1 392 ? 4.206 -5.047 -23.135 1.00 93.25 392 VAL A N 1
ATOM 3272 C CA . VAL A 1 392 ? 5.316 -4.836 -24.072 1.00 93.25 392 VAL A CA 1
ATOM 3273 C C . VAL A 1 392 ? 6.444 -5.836 -23.833 1.00 93.25 392 VAL A C 1
ATOM 3275 O O . VAL A 1 392 ? 6.602 -6.365 -22.729 1.00 93.25 392 VAL A O 1
ATOM 3278 N N . ILE A 1 393 ? 7.227 -6.074 -24.883 1.00 94.56 393 ILE A N 1
ATOM 3279 C CA . ILE A 1 393 ? 8.550 -6.687 -24.797 1.00 94.56 393 ILE A CA 1
ATOM 3280 C C . ILE A 1 393 ? 9.593 -5.625 -25.137 1.00 94.56 393 ILE A C 1
ATOM 3282 O O . ILE A 1 393 ? 9.436 -4.887 -26.108 1.00 94.56 393 ILE A O 1
ATOM 3286 N N . HIS A 1 394 ? 10.635 -5.538 -24.320 1.00 94.94 394 HIS A N 1
ATOM 3287 C CA . HIS A 1 394 ? 11.763 -4.632 -24.518 1.00 94.94 394 HIS A CA 1
ATOM 3288 C C . HIS A 1 394 ? 13.079 -5.395 -24.363 1.00 94.94 394 HIS A C 1
ATOM 3290 O O . HIS A 1 394 ? 13.093 -6.501 -23.807 1.00 94.94 394 HIS A O 1
ATOM 3296 N N . THR A 1 395 ? 14.180 -4.821 -24.843 1.00 96.81 395 THR A N 1
ATOM 3297 C CA . THR A 1 395 ? 15.507 -5.413 -24.652 1.00 96.81 395 THR A CA 1
ATOM 3298 C C . THR A 1 395 ? 16.247 -4.730 -23.509 1.00 96.81 395 THR A C 1
ATOM 3300 O O . THR A 1 395 ? 15.944 -3.600 -23.124 1.00 96.81 395 THR A O 1
ATOM 3303 N N . SER A 1 396 ? 17.180 -5.449 -22.895 1.00 97.44 396 SER A N 1
ATOM 3304 C CA . SER A 1 396 ? 18.126 -4.874 -21.940 1.00 97.44 396 SER A CA 1
ATOM 3305 C C . SER A 1 396 ? 19.428 -5.662 -21.917 1.00 97.44 396 SER A C 1
ATOM 3307 O O . SER A 1 396 ? 19.467 -6.807 -22.374 1.00 97.44 396 SER A O 1
ATOM 3309 N N . VAL A 1 397 ? 20.500 -5.068 -21.391 1.00 98.25 397 VAL A N 1
ATOM 3310 C CA . VAL A 1 397 ? 21.802 -5.729 -21.290 1.00 98.25 397 VAL A CA 1
ATOM 3311 C C . VAL A 1 397 ? 22.361 -5.741 -19.865 1.00 98.25 397 VAL A C 1
ATOM 3313 O O . VAL A 1 397 ? 22.562 -4.710 -19.224 1.00 98.25 397 VAL A O 1
ATOM 3316 N N . LEU A 1 398 ? 22.671 -6.945 -19.387 1.00 98.38 398 LEU A N 1
ATOM 3317 C CA . LEU A 1 398 ? 23.495 -7.197 -18.214 1.00 98.38 398 LEU A CA 1
ATOM 3318 C C . LEU A 1 398 ? 24.969 -7.095 -18.618 1.00 98.38 398 LEU A C 1
ATOM 3320 O O . LEU A 1 398 ? 25.506 -7.979 -19.289 1.00 98.38 398 LEU A O 1
ATOM 3324 N N . ILE A 1 399 ? 25.629 -6.020 -18.201 1.00 98.62 399 ILE A N 1
ATOM 3325 C CA . ILE A 1 399 ? 27.028 -5.754 -18.542 1.00 98.62 399 ILE A CA 1
ATOM 3326 C C . ILE A 1 399 ? 27.935 -6.290 -17.441 1.00 98.62 399 ILE A C 1
ATOM 3328 O O . ILE A 1 399 ? 27.733 -5.963 -16.273 1.00 98.62 399 ILE A O 1
ATOM 3332 N N . VAL A 1 400 ? 28.949 -7.069 -17.821 1.00 98.62 400 VAL A N 1
ATOM 3333 C CA . VAL A 1 400 ? 29.995 -7.579 -16.927 1.00 98.62 400 VAL A CA 1
ATOM 3334 C C . VAL A 1 400 ? 31.351 -7.053 -17.383 1.00 98.62 400 VAL A C 1
ATOM 3336 O O . VAL A 1 400 ? 31.771 -7.322 -18.509 1.00 98.62 400 VAL A O 1
ATOM 3339 N N . THR A 1 401 ? 32.040 -6.307 -16.524 1.00 98.69 401 THR A N 1
ATOM 3340 C CA . THR A 1 401 ? 33.388 -5.787 -16.796 1.00 98.69 401 THR A CA 1
ATOM 3341 C C . THR A 1 401 ? 34.469 -6.860 -16.638 1.00 98.69 401 THR A C 1
ATOM 3343 O O . THR A 1 401 ? 34.233 -7.933 -16.074 1.00 98.69 401 THR A O 1
ATOM 3346 N N . SER A 1 402 ? 35.685 -6.586 -17.121 1.00 98.44 402 SER A N 1
ATOM 3347 C CA . SER A 1 402 ? 36.807 -7.529 -17.028 1.00 98.44 402 SER A CA 1
ATOM 3348 C C . SER A 1 402 ? 37.295 -7.768 -15.594 1.00 98.44 402 SER A C 1
ATOM 3350 O O . SER A 1 402 ? 37.843 -8.833 -15.313 1.00 98.44 402 SER A O 1
ATOM 3352 N N . ASP A 1 403 ? 37.030 -6.829 -14.683 1.00 98.25 403 ASP A N 1
ATOM 3353 C CA . ASP A 1 403 ? 37.225 -6.927 -13.233 1.00 98.25 403 ASP A CA 1
ATOM 3354 C C . ASP A 1 403 ? 35.990 -7.479 -12.487 1.00 98.25 403 ASP A C 1
ATOM 3356 O O . ASP A 1 403 ? 35.885 -7.366 -11.267 1.00 98.25 403 ASP A O 1
ATOM 3360 N N . ASN A 1 404 ? 35.084 -8.145 -13.215 1.00 98.00 404 ASN A N 1
ATOM 3361 C CA . ASN A 1 404 ? 33.947 -8.910 -12.697 1.00 98.00 404 ASN A CA 1
ATOM 3362 C C . ASN A 1 404 ? 32.928 -8.078 -11.893 1.00 98.00 404 ASN A C 1
ATOM 3364 O O . ASN A 1 404 ? 32.395 -8.529 -10.872 1.00 98.00 404 ASN A O 1
ATOM 3368 N N . LYS A 1 405 ? 32.625 -6.869 -12.376 1.00 98.62 405 LYS A N 1
ATOM 3369 C CA . LYS A 1 405 ? 31.550 -6.020 -11.855 1.00 98.62 405 LYS A CA 1
ATOM 3370 C C . LYS A 1 405 ? 30.345 -6.039 -12.790 1.00 98.62 405 LYS A C 1
ATOM 3372 O O . LYS A 1 405 ? 30.506 -6.032 -14.010 1.00 98.62 405 LYS A O 1
ATOM 3377 N N . PHE A 1 406 ? 29.140 -5.988 -12.230 1.00 98.75 406 PHE A N 1
ATOM 3378 C CA . PHE A 1 406 ? 27.956 -5.599 -12.991 1.00 98.75 406 PHE A CA 1
ATOM 3379 C C . PHE A 1 406 ? 27.889 -4.081 -13.109 1.00 98.75 406 PHE A C 1
ATOM 3381 O O . PHE A 1 406 ? 28.010 -3.393 -12.095 1.00 98.75 406 PHE A O 1
ATOM 3388 N N . ALA A 1 407 ? 27.648 -3.571 -14.317 1.00 98.50 407 ALA A N 1
ATOM 3389 C CA . ALA A 1 407 ? 27.404 -2.149 -14.547 1.00 98.50 407 ALA A CA 1
ATOM 3390 C C . ALA A 1 407 ? 25.899 -1.866 -14.678 1.00 98.50 407 ALA A C 1
ATOM 3392 O O . ALA A 1 407 ? 25.191 -2.522 -15.442 1.00 98.50 407 ALA A O 1
ATOM 3393 N N . ILE A 1 408 ? 25.422 -0.877 -13.924 1.00 98.50 408 ILE A N 1
ATOM 3394 C CA . ILE A 1 408 ? 24.021 -0.454 -13.845 1.00 98.50 408 ILE A CA 1
ATOM 3395 C C . ILE A 1 408 ? 23.945 1.029 -14.204 1.00 98.50 408 ILE A C 1
ATOM 3397 O O . ILE A 1 408 ? 24.663 1.838 -13.617 1.00 98.50 408 ILE A O 1
ATOM 3401 N N . GLY A 1 409 ? 23.068 1.396 -15.133 1.00 97.62 409 GLY A N 1
ATOM 3402 C CA . GLY A 1 409 ? 22.820 2.783 -15.507 1.00 97.62 409 GLY A CA 1
ATOM 3403 C C . GLY A 1 409 ? 21.978 3.513 -14.467 1.00 97.62 409 GLY A C 1
ATOM 3404 O O . GLY A 1 409 ? 20.993 2.981 -13.960 1.00 97.62 409 GLY A O 1
ATOM 3405 N N . GLU A 1 410 ? 22.352 4.748 -14.154 1.00 96.62 410 GLU A N 1
ATOM 3406 C CA . GLU A 1 410 ? 21.498 5.699 -13.447 1.00 96.62 410 GLU A CA 1
ATOM 3407 C C . GLU A 1 410 ? 20.948 6.706 -14.458 1.00 96.62 410 GLU A C 1
ATOM 3409 O O . GLU A 1 410 ? 21.714 7.374 -15.159 1.00 96.62 410 GLU A O 1
ATOM 3414 N N . MET A 1 411 ? 19.623 6.807 -14.536 1.00 92.69 411 MET A N 1
ATOM 3415 C CA . MET A 1 411 ? 18.951 7.684 -15.490 1.00 92.69 411 MET A CA 1
ATOM 3416 C C . MET A 1 411 ? 19.162 9.163 -15.160 1.00 92.69 411 MET A C 1
ATOM 3418 O O . MET A 1 411 ? 19.235 9.570 -13.995 1.00 92.69 411 MET A O 1
ATOM 3422 N N . ASN A 1 412 ? 19.231 9.982 -16.204 1.00 90.38 412 ASN A N 1
ATOM 3423 C CA . ASN A 1 412 ? 19.372 11.428 -16.097 1.00 90.38 412 ASN A CA 1
ATOM 3424 C C . ASN A 1 412 ? 18.056 12.118 -15.686 1.00 90.38 412 ASN A C 1
ATOM 3426 O O . ASN A 1 412 ? 16.969 11.546 -15.807 1.00 90.38 412 ASN A O 1
ATOM 3430 N N . GLU A 1 413 ? 18.148 13.362 -15.212 1.00 83.38 413 GLU A N 1
ATOM 3431 C CA . GLU A 1 413 ? 17.014 14.130 -14.681 1.00 83.38 413 GLU A CA 1
ATOM 3432 C C . GLU A 1 413 ? 15.939 14.457 -15.727 1.00 83.38 413 GLU A C 1
ATOM 3434 O O . GLU A 1 413 ? 14.769 14.586 -15.383 1.00 83.38 413 GLU A O 1
ATOM 3439 N N . GLY A 1 414 ? 16.326 14.560 -17.003 1.00 74.06 414 GLY A N 1
ATOM 3440 C CA . GLY A 1 414 ? 15.428 14.902 -18.111 1.00 74.06 414 GLY A CA 1
ATOM 3441 C C . GLY A 1 414 ? 14.620 13.729 -18.674 1.00 74.06 414 GLY A C 1
ATOM 3442 O O . GLY A 1 414 ? 13.856 13.918 -19.617 1.00 74.06 414 GLY A O 1
ATOM 3443 N N . THR A 1 415 ? 14.793 12.520 -18.135 1.00 80.38 415 THR A N 1
ATOM 3444 C CA . THR A 1 415 ? 14.123 11.307 -18.628 1.00 80.38 415 THR A CA 1
ATOM 3445 C C . THR A 1 415 ? 12.733 11.120 -18.008 1.00 80.38 415 THR A C 1
ATOM 3447 O O . THR A 1 415 ? 12.361 11.784 -17.041 1.00 80.38 415 THR A O 1
ATOM 3450 N N . ALA A 1 416 ? 11.953 10.162 -18.523 1.00 67.00 416 ALA A N 1
ATOM 3451 C CA . ALA A 1 416 ? 10.653 9.805 -17.944 1.00 67.00 416 ALA A CA 1
ATOM 3452 C C . ALA A 1 416 ? 10.752 9.234 -16.511 1.00 67.00 416 ALA A C 1
ATOM 3454 O O . ALA A 1 416 ? 9.760 9.252 -15.777 1.00 67.00 416 ALA A O 1
ATOM 3455 N N . PHE A 1 417 ? 11.934 8.753 -16.099 1.00 78.50 417 PHE A N 1
ATOM 3456 C CA . PHE A 1 417 ? 12.182 8.189 -14.770 1.00 78.50 417 PHE A CA 1
ATOM 3457 C C . PHE A 1 417 ? 13.503 8.708 -14.158 1.00 78.50 417 PHE A C 1
ATOM 3459 O O . PHE A 1 417 ? 14.474 7.957 -14.051 1.00 78.50 417 PHE A O 1
ATOM 3466 N N . PRO A 1 418 ? 13.546 9.972 -13.699 1.00 81.25 418 PRO A N 1
ATOM 3467 C CA . PRO A 1 418 ? 14.755 10.597 -13.157 1.00 81.25 418 PRO A CA 1
ATOM 3468 C C . PRO A 1 418 ? 15.423 9.782 -12.042 1.00 81.25 418 PRO A C 1
ATOM 3470 O O . PRO A 1 418 ? 14.749 9.326 -11.115 1.00 81.25 418 PRO A O 1
ATOM 3473 N N . TYR A 1 419 ? 16.751 9.623 -12.115 1.00 87.94 419 TYR A N 1
ATOM 3474 C CA . TYR A 1 419 ? 17.595 8.942 -11.114 1.00 87.94 419 TYR A CA 1
ATOM 3475 C C . TYR A 1 419 ? 17.264 7.464 -10.852 1.00 87.94 419 TYR A C 1
ATOM 3477 O O . TYR A 1 419 ? 17.795 6.858 -9.915 1.00 87.94 419 TYR A O 1
ATOM 3485 N N . LYS A 1 420 ? 16.385 6.863 -11.660 1.00 91.62 420 LYS A N 1
ATOM 3486 C CA . LYS A 1 420 ? 16.068 5.438 -11.589 1.00 91.62 420 LYS A CA 1
ATOM 3487 C C . LYS A 1 420 ? 17.278 4.621 -12.044 1.00 91.62 420 LYS A C 1
ATOM 3489 O O . LYS A 1 420 ? 17.977 4.996 -12.982 1.00 91.62 420 LYS A O 1
ATOM 3494 N N . LEU A 1 421 ? 17.522 3.500 -11.374 1.00 95.44 421 LEU A N 1
ATOM 3495 C CA . LEU A 1 421 ? 18.539 2.533 -11.770 1.00 95.44 421 LEU A CA 1
ATOM 3496 C C . LEU A 1 421 ? 17.955 1.547 -12.781 1.00 95.44 421 LEU A C 1
ATOM 3498 O O . LEU A 1 421 ? 16.930 0.924 -12.494 1.00 95.44 421 LEU A O 1
ATOM 3502 N N . GLN A 1 422 ? 18.614 1.374 -13.923 1.00 95.50 422 GLN A N 1
ATOM 3503 C CA . GLN A 1 422 ? 18.194 0.458 -14.981 1.00 95.50 422 GLN A CA 1
ATOM 3504 C C . GLN A 1 422 ? 19.383 -0.207 -15.676 1.00 95.50 422 GLN A C 1
ATOM 3506 O O . GLN A 1 422 ? 20.526 0.243 -15.574 1.00 95.50 422 GLN A O 1
ATOM 3511 N N . PHE A 1 423 ? 19.110 -1.293 -16.392 1.00 97.62 423 PHE A N 1
ATOM 3512 C CA . PHE A 1 423 ? 20.033 -1.751 -17.423 1.00 97.62 423 PHE A CA 1
ATOM 3513 C C . PHE A 1 423 ? 19.927 -0.863 -18.656 1.00 97.62 423 PHE A C 1
ATOM 3515 O O . PHE A 1 423 ? 18.888 -0.258 -18.897 1.00 97.62 423 PHE A O 1
ATOM 3522 N N . ILE A 1 424 ? 21.007 -0.841 -19.427 1.00 97.00 424 ILE A N 1
ATOM 3523 C CA . ILE A 1 424 ? 21.036 -0.250 -20.763 1.00 97.00 424 ILE A CA 1
ATOM 3524 C C . ILE A 1 424 ? 20.083 -1.031 -21.665 1.00 97.00 424 ILE A C 1
ATOM 3526 O O . ILE A 1 424 ? 20.050 -2.266 -21.589 1.00 97.00 424 ILE A O 1
ATOM 3530 N N . GLY A 1 425 ? 19.313 -0.334 -22.491 1.00 95.50 425 GLY A N 1
ATOM 3531 C CA . GLY A 1 425 ? 18.307 -0.940 -23.359 1.00 95.50 425 GLY A CA 1
ATOM 3532 C C . GLY A 1 425 ? 17.038 -0.109 -23.476 1.00 95.50 425 GLY A C 1
ATOM 3533 O O . GLY A 1 425 ? 16.844 0.873 -22.768 1.00 95.50 425 GLY A O 1
ATOM 3534 N N . GLY A 1 426 ? 16.132 -0.557 -24.339 1.00 92.31 426 GLY A N 1
ATOM 3535 C CA . GLY A 1 426 ? 14.998 0.259 -24.738 1.00 92.31 426 GLY A CA 1
ATOM 3536 C C . GLY A 1 426 ? 13.858 -0.532 -25.359 1.00 92.31 426 GLY A C 1
ATOM 3537 O O . GLY A 1 426 ? 13.879 -1.764 -25.476 1.00 92.31 426 GLY A O 1
ATOM 3538 N N . GLY A 1 427 ? 12.810 0.213 -25.705 1.00 91.62 427 GLY A N 1
ATOM 3539 C CA . GLY A 1 427 ? 11.657 -0.311 -26.422 1.00 91.62 427 GLY A CA 1
ATOM 3540 C C . GLY A 1 427 ? 12.005 -0.667 -27.866 1.00 91.62 427 GLY A C 1
ATOM 3541 O O . GLY A 1 427 ? 12.927 -0.117 -28.460 1.00 91.62 427 GLY A O 1
ATOM 3542 N N . ILE A 1 428 ? 11.231 -1.582 -28.440 1.00 92.56 428 ILE A N 1
ATOM 3543 C CA . ILE A 1 428 ? 11.377 -1.973 -29.843 1.00 92.56 428 ILE A CA 1
ATOM 3544 C C . ILE A 1 428 ? 10.646 -0.959 -30.727 1.00 92.56 428 ILE A C 1
ATOM 3546 O O . ILE A 1 428 ? 9.529 -0.543 -30.401 1.00 92.56 428 ILE A O 1
ATOM 3550 N N . ASP A 1 429 ? 11.246 -0.588 -31.857 1.00 90.94 429 ASP A N 1
ATOM 3551 C CA . ASP A 1 429 ? 10.674 0.333 -32.836 1.00 90.94 429 ASP A CA 1
ATOM 3552 C C . ASP A 1 429 ? 10.523 -0.308 -34.233 1.00 90.94 429 ASP A C 1
ATOM 3554 O O . ASP A 1 429 ? 10.812 -1.483 -34.458 1.00 90.94 429 ASP A O 1
ATOM 3558 N N . LYS A 1 430 ? 9.953 0.433 -35.191 1.00 90.81 430 LYS A N 1
ATOM 3559 C CA . LYS A 1 430 ? 9.645 -0.107 -36.529 1.00 90.81 430 LYS A CA 1
ATOM 3560 C C . LYS A 1 430 ? 10.889 -0.468 -37.348 1.00 90.81 430 LYS A C 1
ATOM 3562 O O . LYS A 1 430 ? 10.765 -1.251 -38.287 1.00 90.81 430 LYS A O 1
ATOM 3567 N N . ASN A 1 431 ? 12.053 0.090 -37.027 1.00 92.75 431 ASN A N 1
ATOM 3568 C CA . ASN A 1 431 ? 13.315 -0.230 -37.693 1.00 92.75 431 ASN A CA 1
ATOM 3569 C C . ASN A 1 431 ? 13.838 -1.616 -37.295 1.00 92.75 431 ASN A C 1
ATOM 3571 O O . ASN A 1 431 ? 14.633 -2.192 -38.032 1.00 92.75 431 ASN A O 1
ATOM 3575 N N . ASP A 1 432 ? 13.344 -2.179 -36.189 1.00 93.81 432 ASP A N 1
ATOM 3576 C CA . ASP A 1 432 ? 13.697 -3.522 -35.728 1.00 93.81 432 ASP A CA 1
ATOM 3577 C C . ASP A 1 432 ? 12.918 -4.629 -36.468 1.00 93.81 432 ASP A C 1
ATOM 3579 O O . ASP A 1 432 ? 13.145 -5.816 -36.242 1.00 93.81 432 ASP A O 1
ATOM 3583 N N . ILE A 1 433 ? 11.990 -4.277 -37.368 1.00 93.62 433 ILE A N 1
ATOM 3584 C CA . ILE A 1 433 ? 11.225 -5.251 -38.155 1.00 93.62 433 ILE A CA 1
ATOM 3585 C C . ILE A 1 433 ? 12.095 -5.827 -39.280 1.00 93.62 433 ILE A C 1
ATOM 3587 O O . ILE A 1 433 ? 12.531 -5.122 -40.191 1.00 93.62 433 ILE A O 1
ATOM 3591 N N . LYS A 1 434 ? 12.249 -7.153 -39.287 1.00 91.81 434 LYS A N 1
ATOM 3592 C CA . LYS A 1 434 ? 12.940 -7.929 -40.319 1.00 91.81 434 LYS A CA 1
ATOM 3593 C C . LYS A 1 434 ? 12.007 -8.987 -40.905 1.00 91.81 434 LYS A C 1
ATOM 3595 O O . LYS A 1 434 ? 11.931 -10.125 -40.441 1.00 91.81 434 LYS A O 1
ATOM 3600 N N . GLY A 1 435 ? 11.289 -8.599 -41.957 1.00 90.38 435 GLY A N 1
ATOM 3601 C CA . GLY A 1 435 ? 10.226 -9.427 -42.526 1.00 90.38 435 GLY A CA 1
ATOM 3602 C C . GLY A 1 435 ? 9.060 -9.539 -41.543 1.00 90.38 435 GLY A C 1
ATOM 3603 O O . GLY A 1 435 ? 8.447 -8.531 -41.209 1.00 90.38 435 GLY A O 1
ATOM 3604 N N . GLU A 1 436 ? 8.770 -10.752 -41.076 1.00 91.25 436 GLU A N 1
ATOM 3605 C CA . GLU A 1 436 ? 7.713 -11.016 -40.087 1.00 91.25 436 GLU A CA 1
ATOM 3606 C C . GLU A 1 436 ? 8.232 -11.063 -38.641 1.00 91.25 436 GLU A C 1
ATOM 3608 O O . GLU A 1 436 ? 7.445 -11.264 -37.721 1.00 91.25 436 GLU A O 1
ATOM 3613 N N . LEU A 1 437 ? 9.539 -10.896 -38.421 1.00 93.75 437 LEU A N 1
ATOM 3614 C CA . LEU A 1 437 ? 10.168 -10.988 -37.103 1.00 93.75 437 LEU A CA 1
ATOM 3615 C C . LEU A 1 437 ? 10.632 -9.618 -36.602 1.00 93.75 437 LEU A C 1
ATOM 3617 O O . LEU A 1 437 ? 10.999 -8.757 -37.398 1.00 93.75 437 LEU A O 1
ATOM 3621 N N . LEU A 1 438 ? 10.660 -9.441 -35.283 1.00 94.50 438 LEU A N 1
ATOM 3622 C CA . LEU A 1 438 ? 11.381 -8.352 -34.626 1.00 94.50 438 LEU A CA 1
ATOM 3623 C C . LEU A 1 438 ? 12.794 -8.816 -34.257 1.00 94.50 438 LEU A C 1
ATOM 3625 O O . LEU A 1 438 ? 12.970 -9.817 -33.560 1.00 94.50 438 LEU A O 1
ATOM 3629 N N . ASP A 1 439 ? 13.798 -8.085 -34.733 1.00 95.19 439 ASP A N 1
ATOM 3630 C CA . ASP A 1 439 ? 15.216 -8.357 -34.516 1.00 95.19 439 ASP A CA 1
ATOM 3631 C C . ASP A 1 439 ? 15.668 -7.754 -33.174 1.00 95.19 439 ASP A C 1
ATOM 3633 O O . ASP A 1 439 ? 16.124 -6.614 -33.083 1.00 95.19 439 ASP A O 1
ATOM 3637 N N . LEU A 1 440 ? 15.504 -8.535 -32.101 1.00 95.50 440 LEU A N 1
ATOM 3638 C CA . LEU A 1 440 ? 15.874 -8.121 -30.741 1.00 95.50 440 LEU A CA 1
ATOM 3639 C C . LEU A 1 440 ? 17.376 -7.837 -30.600 1.00 95.50 440 LEU A C 1
ATOM 3641 O O . LEU A 1 440 ? 17.774 -7.003 -29.789 1.00 95.50 440 LEU A O 1
ATOM 3645 N N . GLU A 1 441 ? 18.213 -8.535 -31.370 1.00 95.00 441 GLU A N 1
ATOM 3646 C CA . GLU A 1 441 ? 19.659 -8.326 -31.345 1.00 95.00 441 GLU A CA 1
ATOM 3647 C C . GLU A 1 441 ? 20.025 -6.995 -32.014 1.00 95.00 441 GLU A C 1
ATOM 3649 O O . GLU A 1 441 ? 20.869 -6.261 -31.500 1.00 95.00 441 GLU A O 1
ATOM 3654 N N . HIS A 1 442 ? 19.366 -6.642 -33.123 1.00 95.81 442 HIS A N 1
ATOM 3655 C CA . HIS A 1 442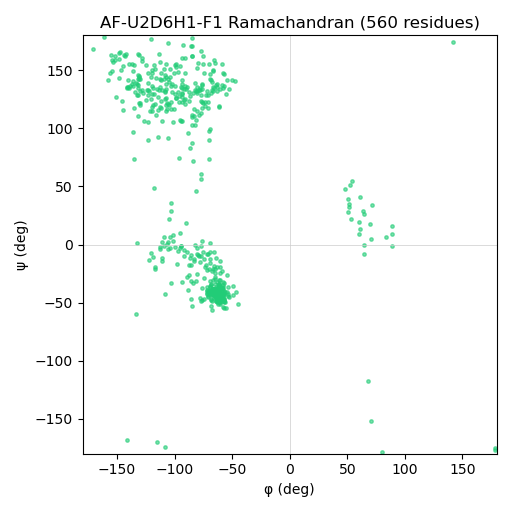 ? 19.513 -5.319 -33.727 1.00 95.81 442 HIS A CA 1
ATOM 3656 C C . HIS A 1 442 ? 19.140 -4.204 -32.742 1.00 95.81 442 HIS A C 1
ATOM 3658 O O . HIS A 1 442 ? 19.941 -3.284 -32.547 1.00 95.81 442 HIS A O 1
ATOM 3664 N N . ASN A 1 443 ? 17.987 -4.337 -32.075 1.00 97.06 443 ASN A N 1
ATOM 3665 C CA . ASN A 1 443 ? 17.495 -3.365 -31.102 1.00 97.06 443 ASN A CA 1
ATOM 3666 C C . ASN A 1 443 ? 18.510 -3.144 -29.968 1.00 97.06 443 ASN A C 1
ATOM 3668 O O . ASN A 1 443 ? 18.980 -2.028 -29.773 1.00 97.06 443 ASN A O 1
ATOM 3672 N N . ILE A 1 444 ? 18.954 -4.203 -29.276 1.00 97.31 444 ILE A N 1
ATOM 3673 C CA . ILE A 1 444 ? 19.873 -4.023 -28.141 1.00 97.31 444 ILE A CA 1
ATOM 3674 C C . ILE A 1 444 ? 21.239 -3.457 -28.562 1.00 97.31 444 ILE A C 1
ATOM 3676 O O . ILE A 1 444 ? 21.836 -2.674 -27.825 1.00 97.31 444 ILE A O 1
ATOM 3680 N N . LYS A 1 445 ? 21.746 -3.799 -29.757 1.00 97.62 445 LYS A N 1
ATOM 3681 C CA . LYS A 1 445 ? 23.000 -3.228 -30.284 1.00 97.62 445 LYS A CA 1
ATOM 3682 C C . LYS A 1 445 ? 22.873 -1.731 -30.561 1.00 97.62 445 LYS A C 1
ATOM 3684 O O . LYS A 1 445 ? 23.824 -0.986 -30.320 1.00 97.62 445 LYS A O 1
ATOM 3689 N N . LYS A 1 446 ? 21.714 -1.297 -31.063 1.00 96.56 446 LYS A N 1
ATOM 3690 C CA . LYS A 1 446 ? 21.388 0.119 -31.256 1.00 96.56 446 LYS A CA 1
ATOM 3691 C C . LYS A 1 446 ? 21.367 0.848 -29.910 1.00 96.56 446 LYS A C 1
ATOM 3693 O O . LYS A 1 446 ? 22.108 1.815 -29.765 1.00 96.56 446 LYS A O 1
ATOM 3698 N N . GLU A 1 447 ? 20.636 0.334 -28.923 1.00 97.44 447 GLU A N 1
ATOM 3699 C CA . GLU A 1 447 ? 20.530 0.946 -27.587 1.00 97.44 447 GLU A CA 1
ATOM 3700 C C . GLU A 1 447 ? 21.895 1.043 -26.880 1.00 97.44 447 GLU A C 1
ATOM 3702 O O . GLU A 1 447 ? 22.262 2.098 -26.372 1.00 97.44 447 GLU A O 1
ATOM 3707 N N . ILE A 1 448 ? 22.731 -0.006 -26.936 1.00 97.75 448 ILE A N 1
ATOM 3708 C CA . ILE A 1 448 ? 24.103 0.035 -26.387 1.00 97.75 448 ILE A CA 1
ATOM 3709 C C . ILE A 1 448 ? 24.923 1.166 -27.022 1.00 97.75 448 ILE A C 1
ATOM 3711 O O . ILE A 1 448 ? 25.657 1.877 -26.330 1.00 97.75 448 ILE A O 1
ATOM 3715 N N . ARG A 1 449 ? 24.811 1.356 -28.338 1.00 96.38 449 ARG A N 1
ATOM 3716 C CA . ARG A 1 449 ? 25.525 2.427 -29.036 1.00 96.38 449 ARG A CA 1
ATOM 3717 C C . ARG A 1 449 ? 24.970 3.805 -28.679 1.00 96.38 449 ARG A C 1
ATOM 3719 O O . ARG A 1 449 ? 25.750 4.741 -28.522 1.00 96.38 449 ARG A O 1
ATOM 3726 N N . GLU A 1 450 ? 23.655 3.940 -28.574 1.00 94.94 450 GLU A N 1
ATOM 3727 C CA . GLU A 1 450 ? 22.980 5.210 -28.298 1.00 94.94 450 GLU A CA 1
ATOM 3728 C C . GLU A 1 450 ? 23.173 5.671 -26.850 1.00 94.94 450 GLU A C 1
ATOM 3730 O O . GLU A 1 450 ? 23.436 6.853 -26.629 1.00 94.94 450 GLU A O 1
ATOM 3735 N N . GLU A 1 451 ? 23.147 4.756 -25.882 1.00 95.88 451 GLU A N 1
ATOM 3736 C CA . GLU A 1 451 ? 23.243 5.083 -24.456 1.00 95.88 451 GLU A CA 1
ATOM 3737 C C . GLU A 1 451 ? 24.676 5.023 -23.900 1.00 95.88 451 GLU A C 1
ATOM 3739 O O . GLU A 1 451 ? 25.011 5.799 -23.005 1.00 95.88 451 GLU A O 1
ATOM 3744 N N . LEU A 1 452 ? 25.543 4.135 -24.412 1.00 95.56 452 LEU A N 1
ATOM 3745 C CA . LEU A 1 452 ? 26.929 3.987 -23.927 1.00 95.56 452 LEU A CA 1
ATOM 3746 C C . LEU A 1 452 ? 28.006 4.439 -24.918 1.00 95.56 452 LEU A C 1
ATOM 3748 O O . LEU A 1 452 ? 29.170 4.554 -24.528 1.00 95.56 452 LEU A O 1
ATOM 3752 N N . GLY A 1 453 ? 27.668 4.645 -26.192 1.00 95.50 453 GLY A N 1
ATOM 3753 C CA . GLY A 1 453 ? 28.659 4.953 -27.227 1.00 95.50 453 GLY A CA 1
ATOM 3754 C C . GLY A 1 453 ? 29.571 3.776 -27.583 1.00 95.50 453 GLY A C 1
ATOM 3755 O O . GLY A 1 453 ? 30.637 3.981 -28.163 1.00 95.50 453 GLY A O 1
ATOM 3756 N N . ILE A 1 454 ? 29.184 2.547 -27.226 1.00 96.88 454 ILE A N 1
ATOM 3757 C CA . ILE A 1 454 ? 29.968 1.334 -27.485 1.00 96.88 454 ILE A CA 1
ATOM 3758 C C . ILE A 1 454 ? 29.456 0.659 -28.753 1.00 96.88 454 ILE A C 1
ATOM 3760 O O . ILE A 1 454 ? 28.261 0.418 -28.907 1.00 96.88 454 ILE A O 1
ATOM 3764 N N . ASP A 1 455 ? 30.371 0.311 -29.656 1.00 96.75 455 ASP A N 1
ATOM 3765 C CA . ASP A 1 455 ? 30.053 -0.600 -30.747 1.00 96.75 455 ASP A CA 1
ATOM 3766 C C . ASP A 1 455 ? 30.158 -2.046 -30.252 1.00 96.75 455 ASP A C 1
ATOM 3768 O O . ASP A 1 455 ? 31.235 -2.504 -29.871 1.00 96.75 455 ASP A O 1
ATOM 3772 N N . SER A 1 456 ? 29.044 -2.779 -30.255 1.00 93.25 456 SER A N 1
ATOM 3773 C CA . SER A 1 456 ? 28.985 -4.161 -29.757 1.00 93.25 456 SER A CA 1
ATOM 3774 C C . SER A 1 456 ? 29.905 -5.128 -30.514 1.00 93.25 456 SER A C 1
ATOM 3776 O O . SER A 1 456 ? 30.203 -6.216 -30.026 1.00 93.25 456 SER A O 1
ATOM 3778 N N . GLU A 1 457 ? 30.334 -4.758 -31.724 1.00 94.69 457 GLU A N 1
ATOM 3779 C CA . GLU A 1 457 ? 31.242 -5.561 -32.545 1.00 94.69 457 GLU A CA 1
ATOM 3780 C C . GLU A 1 457 ? 32.726 -5.225 -32.351 1.00 94.69 457 GLU A C 1
ATOM 3782 O O . GLU A 1 457 ? 33.578 -5.942 -32.884 1.00 94.69 457 GLU A O 1
ATOM 3787 N N . ASP A 1 458 ? 33.057 -4.198 -31.561 1.00 96.94 458 ASP A N 1
ATOM 3788 C CA . ASP A 1 458 ? 34.442 -3.848 -31.256 1.00 96.94 458 ASP A CA 1
ATOM 3789 C C . ASP A 1 458 ? 35.085 -4.916 -30.359 1.00 96.94 458 ASP A C 1
ATOM 3791 O O . ASP A 1 458 ? 34.931 -4.921 -29.137 1.00 96.94 458 ASP A O 1
ATOM 3795 N N . LYS A 1 459 ? 35.859 -5.818 -30.973 1.00 96.31 459 LYS A N 1
ATOM 3796 C CA . LYS A 1 459 ? 36.538 -6.925 -30.282 1.00 96.31 459 LYS A CA 1
ATOM 3797 C C . LYS A 1 459 ? 37.682 -6.478 -29.366 1.00 96.31 459 LYS A C 1
ATOM 3799 O O . LYS A 1 459 ? 38.227 -7.322 -28.661 1.00 96.31 459 LYS A O 1
ATOM 3804 N N . ALA A 1 460 ? 38.063 -5.198 -29.360 1.00 96.44 460 ALA A N 1
ATOM 3805 C CA . ALA A 1 460 ? 38.989 -4.662 -28.363 1.00 96.44 460 ALA A CA 1
ATOM 3806 C C . ALA A 1 460 ? 38.285 -4.343 -27.033 1.00 96.44 460 ALA A C 1
ATOM 3808 O O . ALA A 1 460 ? 38.924 -4.368 -25.981 1.00 96.44 460 ALA A O 1
ATOM 3809 N N . ILE A 1 461 ? 36.977 -4.069 -27.070 1.00 97.38 461 ILE A N 1
ATOM 3810 C CA . ILE A 1 461 ? 36.174 -3.669 -25.906 1.00 97.38 461 ILE A CA 1
ATOM 3811 C C . ILE A 1 461 ? 35.235 -4.795 -25.469 1.00 97.38 461 ILE A C 1
ATOM 3813 O O . ILE A 1 461 ? 35.102 -5.059 -24.275 1.00 97.38 461 ILE A O 1
ATOM 3817 N N . VAL A 1 462 ? 34.593 -5.471 -26.420 1.00 98.25 462 VAL A N 1
ATOM 3818 C CA . VAL A 1 462 ? 33.523 -6.444 -26.190 1.00 98.25 462 VAL A CA 1
ATOM 3819 C C . VAL A 1 462 ? 34.039 -7.855 -26.452 1.00 98.25 462 VAL A C 1
ATOM 3821 O O . VAL A 1 462 ? 34.451 -8.198 -27.560 1.00 98.25 462 VAL A O 1
ATOM 3824 N N . ARG A 1 463 ? 33.986 -8.703 -25.420 1.00 98.19 463 ARG A N 1
ATOM 3825 C CA . ARG A 1 463 ? 34.300 -10.134 -25.519 1.00 98.19 463 ARG A CA 1
ATOM 3826 C C . ARG A 1 463 ? 33.147 -10.897 -26.159 1.00 98.19 463 ARG A C 1
ATOM 3828 O O . ARG A 1 463 ? 33.371 -11.716 -27.047 1.00 98.19 463 ARG A O 1
ATOM 3835 N N . SER A 1 464 ? 31.931 -10.664 -25.675 1.00 97.75 464 SER A N 1
ATOM 3836 C CA . SER A 1 464 ? 30.729 -11.368 -26.117 1.00 97.75 464 SER A CA 1
ATOM 3837 C C . SER A 1 464 ? 29.485 -10.511 -25.878 1.00 97.75 464 SER A C 1
ATOM 3839 O O . SER A 1 464 ? 29.436 -9.723 -24.934 1.00 97.75 464 SER A O 1
ATOM 3841 N N . LEU A 1 465 ? 28.482 -10.683 -26.738 1.00 97.69 465 LEU A N 1
ATOM 3842 C CA . LEU A 1 465 ? 27.115 -10.212 -26.544 1.00 97.69 465 LEU A CA 1
ATOM 3843 C C . LEU A 1 465 ? 26.197 -11.364 -26.942 1.00 97.69 465 LEU A C 1
ATOM 3845 O O . LEU A 1 465 ? 26.241 -11.810 -28.086 1.00 97.69 465 LEU A O 1
ATOM 3849 N N . GLN A 1 466 ? 25.415 -11.878 -25.998 1.00 95.88 466 GLN A N 1
ATOM 3850 C CA . GLN A 1 466 ? 24.548 -13.030 -26.239 1.00 95.88 466 GLN A CA 1
ATOM 3851 C C . GLN A 1 466 ? 23.253 -12.940 -25.429 1.00 95.88 466 GLN A C 1
ATOM 3853 O O . GLN A 1 466 ? 23.267 -12.377 -24.333 1.00 95.88 466 GLN A O 1
ATOM 3858 N N . PRO A 1 467 ? 22.142 -13.501 -25.927 1.00 95.06 467 PRO A N 1
ATOM 3859 C CA . PRO A 1 467 ? 20.950 -13.761 -25.127 1.00 95.06 467 PRO A CA 1
ATOM 3860 C C . PRO A 1 467 ? 21.284 -14.449 -23.801 1.00 95.06 467 PRO A C 1
ATOM 3862 O O . PRO A 1 467 ? 22.185 -15.287 -23.744 1.00 95.06 467 PRO A O 1
ATOM 3865 N N . CYS A 1 468 ? 20.597 -14.063 -22.726 1.00 93.56 468 CYS A N 1
ATOM 3866 C CA . CYS A 1 468 ? 20.865 -14.592 -21.392 1.00 93.56 468 CYS A CA 1
ATOM 3867 C C . CYS A 1 468 ? 19.581 -14.995 -20.669 1.00 93.56 468 CYS A C 1
ATOM 3869 O O . CYS A 1 468 ? 19.414 -16.166 -20.326 1.00 93.56 468 CYS A O 1
ATOM 3871 N N . PHE A 1 469 ? 18.660 -14.051 -20.461 1.00 94.56 469 PHE A N 1
ATOM 3872 C CA . PHE A 1 469 ? 17.425 -14.300 -19.723 1.00 94.56 469 PHE A CA 1
ATOM 3873 C C . PHE A 1 469 ? 16.200 -13.696 -20.407 1.00 94.56 469 PHE A C 1
ATOM 3875 O O . PHE A 1 469 ? 16.292 -12.688 -21.101 1.00 94.56 469 PHE A O 1
ATOM 3882 N N . LEU A 1 470 ? 15.032 -14.279 -20.152 1.00 93.94 470 LEU A N 1
ATOM 3883 C CA . LEU A 1 470 ? 13.739 -13.639 -20.361 1.00 93.94 470 LEU A CA 1
ATOM 3884 C C . LEU A 1 470 ? 13.090 -13.403 -18.998 1.00 93.94 470 LEU A C 1
ATOM 3886 O O . LEU A 1 470 ? 12.793 -14.356 -18.276 1.00 93.94 470 LEU A O 1
ATOM 3890 N N . LYS A 1 471 ? 12.847 -12.138 -18.654 1.00 93.69 471 LYS A N 1
ATOM 3891 C CA . LYS A 1 471 ? 12.066 -11.766 -17.470 1.00 93.69 471 LYS A CA 1
ATOM 3892 C C . LYS A 1 471 ? 10.597 -11.620 -17.841 1.00 93.69 471 LYS A C 1
ATOM 3894 O O . LYS A 1 471 ? 10.285 -10.969 -18.834 1.00 93.69 471 LYS A O 1
ATOM 3899 N N . SER A 1 472 ? 9.718 -12.159 -17.003 1.00 90.75 472 SER A N 1
ATOM 3900 C CA . SER A 1 472 ? 8.258 -12.043 -17.092 1.00 90.75 472 SER A CA 1
ATOM 3901 C C . SER A 1 472 ? 7.659 -11.662 -15.731 1.00 90.75 472 SER A C 1
ATOM 3903 O O . SER A 1 472 ? 8.340 -11.750 -14.706 1.00 90.75 472 SER A O 1
ATOM 3905 N N . GLY A 1 473 ? 6.407 -11.203 -15.718 1.00 85.69 473 GLY A N 1
ATOM 3906 C CA . GLY A 1 473 ? 5.686 -10.790 -14.512 1.00 85.69 473 GLY A CA 1
ATOM 3907 C C . GLY A 1 473 ? 6.205 -9.489 -13.890 1.00 85.69 473 GLY A C 1
ATOM 3908 O O . GLY A 1 473 ? 6.753 -8.621 -14.576 1.00 85.69 473 GLY A O 1
ATOM 3909 N N . GLY A 1 474 ? 6.044 -9.343 -12.577 1.00 79.19 474 GLY A N 1
ATOM 3910 C CA . GLY A 1 474 ? 6.304 -8.108 -11.831 1.00 79.19 474 GLY A CA 1
ATOM 3911 C C . GLY A 1 474 ? 5.162 -7.092 -11.934 1.00 79.19 474 GLY A C 1
ATOM 3912 O O . GLY A 1 474 ? 4.155 -7.352 -12.582 1.00 79.19 474 GLY A O 1
ATOM 3913 N N . ALA A 1 475 ? 5.337 -5.929 -11.297 1.00 74.50 475 ALA A N 1
ATOM 3914 C CA . ALA A 1 475 ? 4.282 -4.920 -11.128 1.00 74.50 475 ALA A CA 1
ATOM 3915 C C . ALA A 1 475 ? 3.680 -4.408 -12.450 1.00 74.50 475 ALA A C 1
ATOM 3917 O O . ALA A 1 475 ? 2.479 -4.202 -12.534 1.00 74.50 475 ALA A O 1
ATOM 3918 N N . ASP A 1 476 ? 4.505 -4.257 -13.489 1.00 78.25 476 ASP A N 1
ATOM 3919 C CA . ASP A 1 476 ? 4.052 -3.795 -14.808 1.00 78.25 476 ASP A CA 1
ATOM 3920 C C . ASP A 1 476 ? 3.741 -4.958 -15.774 1.00 78.25 476 ASP A C 1
ATOM 3922 O O . ASP A 1 476 ? 3.364 -4.738 -16.921 1.00 78.25 476 ASP A O 1
ATOM 3926 N N . ASN A 1 477 ? 3.966 -6.209 -15.346 1.00 84.88 477 ASN A N 1
ATOM 3927 C CA . ASN A 1 477 ? 3.817 -7.432 -16.145 1.00 84.88 477 ASN A CA 1
ATOM 3928 C C . ASN A 1 477 ? 4.523 -7.425 -17.530 1.00 84.88 477 ASN A C 1
ATOM 3930 O O . ASN A 1 477 ? 4.118 -8.107 -18.476 1.00 84.88 477 ASN A O 1
ATOM 3934 N N . LEU A 1 478 ? 5.605 -6.660 -17.675 1.00 90.00 478 LEU A N 1
ATOM 3935 C CA . LEU A 1 478 ? 6.349 -6.539 -18.933 1.00 90.00 478 LEU A CA 1
ATOM 3936 C C . LEU A 1 478 ? 7.314 -7.707 -19.163 1.00 90.00 478 LEU A C 1
ATOM 3938 O O . LEU A 1 478 ? 7.857 -8.274 -18.207 1.00 90.00 478 LEU A O 1
ATOM 3942 N N . LEU A 1 479 ? 7.572 -8.010 -20.441 1.00 93.69 479 LEU A N 1
ATOM 3943 C CA . LEU A 1 479 ? 8.644 -8.917 -20.847 1.00 93.69 479 LEU A CA 1
ATOM 3944 C C . LEU A 1 479 ? 9.948 -8.150 -21.082 1.00 93.69 479 LEU A C 1
ATOM 3946 O O . LEU A 1 479 ? 9.965 -7.152 -21.800 1.00 93.69 479 LEU A O 1
ATOM 3950 N N . SER A 1 480 ? 11.052 -8.663 -20.542 1.00 95.12 480 SER A N 1
ATOM 3951 C CA . SER A 1 480 ? 12.393 -8.141 -20.825 1.00 95.12 480 SER A CA 1
ATOM 3952 C C . SER A 1 480 ? 13.274 -9.237 -21.408 1.00 95.12 480 SER A C 1
ATOM 3954 O O . SER A 1 480 ? 13.570 -10.220 -20.725 1.00 95.12 480 SER A O 1
ATOM 3956 N N . ALA A 1 481 ? 13.678 -9.069 -22.667 1.00 95.81 481 ALA A N 1
ATOM 3957 C CA . ALA A 1 481 ? 14.683 -9.898 -23.317 1.00 95.81 481 ALA A CA 1
ATOM 3958 C C . ALA A 1 481 ? 16.071 -9.379 -22.924 1.00 95.81 481 ALA A C 1
ATOM 3960 O O . ALA A 1 481 ? 16.532 -8.343 -23.405 1.00 95.81 481 ALA A O 1
ATOM 3961 N N . ILE A 1 482 ? 16.712 -10.083 -21.998 1.00 97.12 482 ILE A N 1
ATOM 3962 C CA . ILE A 1 482 ? 17.973 -9.676 -21.391 1.00 97.12 482 ILE A CA 1
ATOM 3963 C C . ILE A 1 482 ? 19.123 -10.367 -22.115 1.00 97.12 482 ILE A C 1
ATOM 3965 O O . ILE A 1 482 ? 19.223 -11.598 -22.144 1.00 97.12 482 ILE A O 1
ATOM 3969 N N . PHE A 1 483 ? 20.033 -9.560 -22.640 1.00 97.75 483 PHE A N 1
ATOM 3970 C CA . PHE A 1 483 ? 21.314 -9.984 -23.180 1.00 97.75 483 PHE A CA 1
ATOM 3971 C C . PHE A 1 483 ? 22.397 -9.841 -22.112 1.00 97.75 483 PHE A C 1
ATOM 3973 O O . PHE A 1 483 ? 22.304 -9.004 -21.219 1.00 97.75 483 PHE A O 1
ATOM 3980 N N . LYS A 1 484 ? 23.453 -10.641 -22.200 1.00 97.88 484 LYS A N 1
ATOM 3981 C CA . LYS A 1 484 ? 24.669 -10.482 -21.408 1.00 97.88 484 LYS A CA 1
ATOM 3982 C C . LYS A 1 484 ? 25.777 -9.963 -22.312 1.00 97.88 484 LYS A C 1
ATOM 3984 O O . LYS A 1 484 ? 26.069 -10.587 -23.332 1.00 97.88 484 LYS A O 1
ATOM 3989 N N . MET A 1 485 ? 26.398 -8.856 -21.913 1.00 98.44 485 MET A N 1
ATOM 3990 C CA . MET A 1 485 ? 27.586 -8.307 -22.562 1.00 98.44 485 MET A CA 1
ATOM 3991 C C . MET A 1 485 ? 28.789 -8.444 -21.637 1.00 98.44 485 MET A C 1
ATOM 3993 O O . MET A 1 485 ? 28.820 -7.853 -20.559 1.00 98.44 485 MET A O 1
ATOM 3997 N N . GLU A 1 486 ? 29.787 -9.211 -22.058 1.00 98.56 486 GLU A N 1
ATOM 3998 C CA . GLU A 1 486 ? 31.053 -9.325 -21.337 1.00 98.56 486 GLU A CA 1
ATOM 3999 C C . GLU A 1 486 ? 32.085 -8.409 -21.984 1.00 98.56 486 GLU A C 1
ATOM 4001 O O . GLU A 1 486 ? 32.333 -8.485 -23.189 1.00 98.56 486 GLU A O 1
ATOM 4006 N N . LEU A 1 487 ? 32.702 -7.549 -21.182 1.00 98.62 487 LEU A N 1
ATOM 4007 C CA . LEU A 1 487 ? 33.699 -6.593 -21.639 1.00 98.62 487 LEU A CA 1
ATOM 4008 C C . LEU A 1 487 ? 35.122 -7.095 -21.366 1.00 98.62 487 LEU A C 1
ATOM 4010 O O . LEU A 1 487 ? 35.390 -7.861 -20.440 1.00 98.62 487 LEU A O 1
ATOM 4014 N N . LEU A 1 488 ? 36.055 -6.632 -22.191 1.00 98.62 488 LEU A N 1
ATOM 4015 C CA . LEU A 1 488 ? 37.500 -6.787 -22.009 1.00 98.62 488 LEU A CA 1
ATOM 4016 C C . LEU A 1 488 ? 38.113 -5.641 -21.192 1.00 98.62 488 LEU A C 1
ATOM 4018 O O . LEU A 1 488 ? 39.280 -5.715 -20.813 1.00 98.62 488 LEU A O 1
ATOM 4022 N N . ILE A 1 489 ? 37.320 -4.617 -20.881 1.00 98.50 489 ILE A N 1
ATOM 4023 C CA . ILE A 1 489 ? 37.714 -3.430 -20.123 1.00 98.50 489 ILE A CA 1
ATOM 4024 C C . ILE A 1 489 ? 37.123 -3.436 -18.706 1.00 98.50 489 ILE A C 1
ATOM 4026 O O . ILE A 1 489 ? 36.096 -4.072 -18.459 1.00 98.50 489 ILE A O 1
ATOM 4030 N N . ASP A 1 490 ? 37.787 -2.735 -17.790 1.00 98.50 490 ASP A N 1
ATOM 4031 C CA . ASP A 1 490 ? 37.403 -2.628 -16.378 1.00 98.50 490 ASP A CA 1
ATOM 4032 C C . ASP A 1 490 ? 36.353 -1.526 -16.130 1.00 98.50 490 ASP A C 1
ATOM 4034 O O . ASP A 1 490 ? 35.948 -0.796 -17.045 1.00 98.50 490 ASP A O 1
ATOM 4038 N N . GLU A 1 491 ? 35.906 -1.382 -14.878 1.00 97.94 491 GLU A N 1
ATOM 4039 C CA . GLU A 1 491 ? 34.928 -0.355 -14.501 1.00 97.94 491 GLU A CA 1
ATOM 4040 C C . GLU A 1 491 ? 35.397 1.079 -14.804 1.00 97.94 491 GLU A C 1
ATOM 4042 O O . GLU A 1 491 ? 34.602 1.917 -15.237 1.00 97.94 491 GLU A O 1
ATOM 4047 N N . ASN A 1 492 ? 36.688 1.375 -14.628 1.00 98.12 492 ASN A N 1
ATOM 4048 C CA . ASN A 1 492 ? 37.234 2.720 -14.827 1.00 98.12 492 ASN A CA 1
ATOM 4049 C C . ASN A 1 492 ? 37.235 3.105 -16.306 1.00 98.12 492 ASN A C 1
ATOM 4051 O O . ASN A 1 492 ? 36.834 4.213 -16.670 1.00 98.12 492 ASN A O 1
ATOM 4055 N N . SER A 1 493 ? 37.629 2.168 -17.162 1.00 98.12 493 SER A N 1
ATOM 4056 C CA . SER A 1 493 ? 37.596 2.337 -18.611 1.00 98.12 493 SER A CA 1
ATOM 4057 C C . SER A 1 493 ? 36.162 2.501 -19.111 1.00 98.12 493 SER A C 1
ATOM 4059 O O . SER A 1 493 ? 35.898 3.387 -19.924 1.00 98.12 493 SER A O 1
ATOM 4061 N N . LEU A 1 494 ? 35.210 1.719 -18.583 1.00 98.38 494 LEU A N 1
ATOM 4062 C CA . LEU A 1 494 ? 33.803 1.840 -18.967 1.00 98.38 494 LEU A CA 1
ATOM 4063 C C . LEU A 1 494 ? 33.211 3.194 -18.540 1.00 98.38 494 LEU A C 1
ATOM 4065 O O . LEU A 1 494 ? 32.538 3.851 -19.334 1.00 98.38 494 LEU A O 1
ATOM 4069 N N . ARG A 1 495 ? 33.514 3.660 -17.319 1.00 98.06 495 ARG A N 1
ATOM 4070 C CA . ARG A 1 495 ? 33.135 5.007 -16.851 1.00 98.06 495 ARG A CA 1
ATOM 4071 C C . ARG A 1 495 ? 33.671 6.097 -17.774 1.00 98.06 495 ARG A C 1
ATOM 4073 O O . ARG A 1 495 ? 32.953 7.048 -18.079 1.00 98.06 495 ARG A O 1
ATOM 4080 N N . PHE A 1 496 ? 34.925 5.968 -18.206 1.00 97.75 496 PHE A N 1
ATOM 4081 C CA . PHE A 1 496 ? 35.549 6.926 -19.112 1.00 97.75 496 PHE A CA 1
ATOM 4082 C C . PHE A 1 496 ? 34.855 6.964 -20.481 1.00 97.75 496 PHE A C 1
ATOM 4084 O O . PHE A 1 496 ? 34.610 8.053 -21.002 1.00 97.75 496 PHE A O 1
ATOM 4091 N N . LEU A 1 497 ? 34.488 5.804 -21.038 1.00 97.31 497 LEU A N 1
ATOM 4092 C CA . LEU A 1 497 ? 33.749 5.729 -22.302 1.00 97.31 497 LEU A CA 1
ATOM 4093 C C . LEU A 1 497 ? 32.383 6.412 -22.214 1.00 97.31 497 LEU A C 1
ATOM 4095 O O . LEU A 1 497 ? 32.100 7.270 -23.049 1.00 97.31 497 LEU A O 1
ATOM 4099 N N . LEU A 1 498 ? 31.590 6.116 -21.175 1.00 97.38 498 LEU A N 1
ATOM 4100 C CA . LEU A 1 498 ? 30.299 6.784 -20.980 1.00 97.38 498 LEU A CA 1
ATOM 4101 C C . LEU A 1 498 ? 30.476 8.300 -20.852 1.00 97.38 498 LEU A C 1
ATOM 4103 O O . LEU A 1 498 ? 29.744 9.061 -21.476 1.00 97.38 498 LEU A O 1
ATOM 4107 N N . LYS A 1 499 ? 31.466 8.754 -20.074 1.00 96.62 499 LYS A N 1
ATOM 4108 C CA . LYS A 1 499 ? 31.736 10.187 -19.915 1.00 96.62 499 LYS A CA 1
ATOM 4109 C C . LYS A 1 499 ? 32.001 10.858 -21.268 1.00 96.62 499 LYS A C 1
ATOM 4111 O O . LYS A 1 499 ? 31.372 11.865 -21.576 1.00 96.62 499 LYS A O 1
ATOM 4116 N N . LYS A 1 500 ? 32.887 10.283 -22.085 1.00 96.44 500 LYS A N 1
ATOM 4117 C CA . LYS A 1 500 ? 33.213 10.802 -23.423 1.00 96.44 500 LYS A CA 1
ATOM 4118 C C . LYS A 1 500 ? 31.996 10.804 -24.357 1.00 96.44 500 LYS A C 1
ATOM 4120 O O . LYS A 1 500 ? 31.820 11.728 -25.155 1.00 96.44 500 LYS A O 1
ATOM 4125 N N . HIS A 1 501 ? 31.167 9.766 -24.279 1.00 96.31 501 HIS A N 1
ATOM 4126 C CA . HIS A 1 501 ? 29.925 9.683 -25.043 1.00 96.31 501 HIS A CA 1
ATOM 4127 C C . HIS A 1 501 ? 28.945 10.788 -24.638 1.00 96.31 501 HIS A C 1
ATOM 4129 O O . HIS A 1 501 ? 28.487 11.540 -25.495 1.00 96.31 501 HIS A O 1
ATOM 4135 N N . ASN A 1 502 ? 28.723 10.978 -23.336 1.00 94.75 502 ASN A N 1
ATOM 4136 C CA . ASN A 1 502 ? 27.860 12.035 -22.810 1.00 94.75 502 ASN A CA 1
ATOM 4137 C C . ASN A 1 502 ? 28.347 13.438 -23.203 1.00 94.75 502 ASN A C 1
ATOM 4139 O O . ASN A 1 502 ? 27.540 14.247 -23.661 1.00 94.75 502 ASN A O 1
ATOM 4143 N N . GLU A 1 503 ? 29.656 13.705 -23.136 1.00 94.69 503 GLU A N 1
ATOM 4144 C CA . GLU A 1 503 ? 30.257 14.953 -23.640 1.00 94.69 503 GLU A CA 1
ATOM 4145 C C . GLU A 1 503 ? 29.955 15.163 -25.140 1.00 94.69 503 GLU A C 1
ATOM 4147 O O . GLU A 1 503 ? 29.655 16.271 -25.580 1.00 94.69 503 GLU A O 1
ATOM 4152 N N . THR A 1 504 ? 29.969 14.093 -25.941 1.00 94.38 504 THR A N 1
ATOM 4153 C CA . THR A 1 504 ? 29.644 14.151 -27.378 1.00 94.38 504 THR A CA 1
ATOM 4154 C C . THR A 1 504 ? 28.153 14.417 -27.625 1.00 94.38 504 THR A C 1
ATOM 4156 O O . THR A 1 504 ? 27.797 15.192 -28.519 1.00 94.38 504 THR A O 1
ATOM 4159 N N . LEU A 1 505 ? 27.265 13.804 -26.838 1.00 92.56 505 LEU A N 1
ATOM 4160 C CA . LEU A 1 505 ? 25.822 14.054 -26.905 1.00 92.56 505 LEU A CA 1
ATOM 4161 C C . LEU A 1 505 ? 25.489 15.503 -26.534 1.00 92.56 505 LEU A C 1
ATOM 4163 O O . LEU A 1 505 ? 24.710 16.146 -27.236 1.00 92.56 505 LEU A O 1
ATOM 4167 N N . GLU A 1 506 ? 26.149 16.046 -25.511 1.00 90.06 506 GLU A N 1
ATOM 4168 C CA . GLU A 1 506 ? 25.995 17.443 -25.095 1.00 90.06 506 GLU A CA 1
ATOM 4169 C C . GLU A 1 506 ? 26.391 18.409 -26.217 1.00 90.06 506 GLU A C 1
ATOM 4171 O O . GLU A 1 506 ? 25.612 19.282 -26.596 1.00 90.06 506 GLU A O 1
ATOM 4176 N N . LEU A 1 507 ? 27.553 18.185 -26.841 1.00 92.00 507 LEU A N 1
ATOM 4177 C CA . LEU A 1 507 ? 28.024 18.984 -27.979 1.00 92.00 507 LEU A CA 1
ATOM 4178 C C . LEU A 1 507 ? 27.083 18.927 -29.193 1.00 92.00 507 LEU A C 1
ATOM 4180 O O . LEU A 1 507 ? 27.087 19.841 -30.019 1.00 92.00 507 LEU A O 1
ATOM 4184 N N . THR A 1 508 ? 26.286 17.864 -29.319 1.00 90.31 508 THR A N 1
ATOM 4185 C CA . THR A 1 508 ? 25.327 17.673 -30.418 1.00 90.31 508 THR A CA 1
ATOM 4186 C C . THR A 1 508 ? 23.880 17.990 -30.032 1.00 90.31 508 THR A C 1
ATOM 4188 O O . THR A 1 508 ? 22.982 17.762 -30.843 1.00 90.31 508 THR A O 1
ATOM 4191 N N . ASN A 1 509 ? 23.647 18.558 -28.840 1.00 87.75 509 ASN A N 1
ATOM 4192 C CA . ASN A 1 509 ? 22.319 18.837 -28.276 1.00 87.75 509 ASN A CA 1
ATOM 4193 C C . ASN A 1 509 ? 21.380 17.615 -28.293 1.00 87.75 509 ASN A C 1
ATOM 4195 O O . ASN A 1 509 ? 20.172 17.746 -28.505 1.00 87.75 509 ASN A O 1
ATOM 4199 N N . LYS A 1 510 ? 21.935 16.417 -28.095 1.00 87.44 510 LYS A N 1
ATOM 4200 C CA . LYS A 1 510 ? 21.169 15.181 -27.919 1.00 87.44 510 LYS A CA 1
ATOM 4201 C C . LYS A 1 510 ? 21.008 14.873 -26.433 1.00 87.44 510 LYS A C 1
ATOM 4203 O O . LYS A 1 510 ? 21.872 15.197 -25.622 1.00 87.44 510 LYS A O 1
ATOM 4208 N N . MET A 1 511 ? 19.892 14.240 -26.080 1.00 82.50 511 MET A N 1
ATOM 4209 C CA . MET A 1 511 ? 19.607 13.850 -24.701 1.00 82.50 511 MET A CA 1
ATOM 4210 C C . MET A 1 511 ? 20.589 12.772 -24.230 1.00 82.50 511 MET A C 1
ATOM 4212 O O . MET A 1 511 ? 20.852 11.813 -24.947 1.00 82.50 511 MET A O 1
ATOM 4216 N N . GLN A 1 512 ? 21.102 12.930 -23.012 1.00 88.50 512 GLN A N 1
ATOM 4217 C CA . GLN A 1 512 ? 21.865 11.900 -22.311 1.00 88.50 512 GLN A CA 1
ATOM 4218 C C . GLN A 1 512 ? 20.899 11.103 -21.433 1.00 88.50 512 GLN A C 1
ATOM 4220 O O . GLN A 1 512 ? 20.449 11.622 -20.409 1.00 88.50 512 GLN A O 1
ATOM 4225 N N . GLU A 1 513 ? 20.569 9.872 -21.812 1.00 89.75 513 GLU A N 1
ATOM 4226 C CA . GLU A 1 513 ? 19.627 9.046 -21.040 1.00 89.75 513 GLU A CA 1
ATOM 4227 C C . GLU A 1 513 ? 20.250 8.551 -19.729 1.00 89.75 513 GLU A C 1
ATOM 4229 O O . GLU A 1 513 ? 19.631 8.620 -18.665 1.00 89.75 513 GLU A O 1
ATOM 4234 N N . ILE A 1 514 ? 21.516 8.131 -19.792 1.00 94.69 514 ILE A N 1
ATOM 4235 C CA . ILE A 1 514 ? 22.276 7.583 -18.668 1.00 94.69 514 ILE A CA 1
ATOM 4236 C C . ILE A 1 514 ? 23.316 8.597 -18.210 1.00 94.69 514 ILE A C 1
ATOM 4238 O O . ILE A 1 514 ? 24.274 8.909 -18.918 1.00 94.69 514 ILE A O 1
ATOM 4242 N N . ARG A 1 515 ? 23.159 9.101 -16.986 1.00 93.62 515 ARG A N 1
ATOM 4243 C CA . ARG A 1 515 ? 24.077 10.109 -16.438 1.00 93.62 515 ARG A CA 1
ATOM 4244 C C . ARG A 1 515 ? 25.331 9.493 -15.827 1.00 93.62 515 ARG A C 1
ATOM 4246 O O . ARG A 1 515 ? 26.389 10.117 -15.811 1.00 93.62 515 ARG A O 1
ATOM 4253 N N . SER A 1 516 ? 25.206 8.299 -15.250 1.00 96.25 516 SER A N 1
ATOM 4254 C CA . SER A 1 516 ? 26.287 7.649 -14.515 1.00 96.25 516 SER A CA 1
ATOM 4255 C C . SER A 1 516 ? 26.116 6.131 -14.496 1.00 96.25 516 SER A C 1
ATOM 4257 O O . SER A 1 516 ? 25.033 5.611 -14.766 1.00 96.25 516 SER A O 1
ATOM 4259 N N . LEU A 1 517 ? 27.201 5.426 -14.167 1.00 98.06 517 LEU A N 1
ATOM 4260 C CA . LEU A 1 517 ? 27.199 3.983 -13.944 1.00 98.06 517 LEU A CA 1
ATOM 4261 C C . LEU A 1 517 ? 27.484 3.666 -12.477 1.00 98.06 517 LEU A C 1
ATOM 4263 O O . LEU A 1 517 ? 28.417 4.206 -11.869 1.00 98.06 517 LEU A O 1
ATOM 4267 N N . ILE A 1 518 ? 26.706 2.742 -11.933 1.00 97.75 518 ILE A N 1
ATOM 4268 C CA . ILE A 1 518 ? 26.903 2.113 -10.633 1.00 97.75 518 ILE A CA 1
ATOM 4269 C C . ILE A 1 518 ? 27.475 0.723 -10.872 1.00 97.75 518 ILE A C 1
ATOM 4271 O O . ILE A 1 518 ? 27.020 0.009 -11.761 1.00 97.75 518 ILE A O 1
ATOM 4275 N N . PHE A 1 519 ? 28.472 0.353 -10.076 1.00 98.44 519 PHE A N 1
ATOM 4276 C CA . PHE A 1 519 ? 29.157 -0.924 -10.203 1.00 98.44 519 PHE A CA 1
ATOM 4277 C C . PHE A 1 519 ? 28.995 -1.711 -8.917 1.00 98.44 519 PHE A C 1
ATOM 4279 O O . PHE A 1 519 ? 29.121 -1.158 -7.823 1.00 98.44 519 PHE A O 1
ATOM 4286 N N . ILE A 1 520 ? 28.702 -2.995 -9.065 1.00 97.94 520 ILE A N 1
ATOM 4287 C CA . ILE A 1 520 ? 28.608 -3.947 -7.960 1.00 97.94 520 ILE A CA 1
ATOM 4288 C C . ILE A 1 520 ? 29.418 -5.186 -8.315 1.00 97.94 520 ILE A C 1
ATOM 4290 O O . ILE A 1 520 ? 29.470 -5.572 -9.481 1.00 97.94 520 ILE A O 1
ATOM 4294 N N . ASP A 1 521 ? 30.052 -5.821 -7.333 1.00 98.31 521 ASP A N 1
ATOM 4295 C CA . ASP A 1 521 ? 30.706 -7.110 -7.564 1.00 98.31 521 ASP A CA 1
ATOM 4296 C C . ASP A 1 521 ? 29.692 -8.149 -8.053 1.00 98.31 521 ASP A C 1
ATOM 4298 O O . ASP A 1 521 ? 28.584 -8.248 -7.521 1.00 98.31 521 ASP A O 1
ATOM 4302 N N . ALA A 1 522 ? 30.077 -8.950 -9.049 1.00 97.56 522 ALA A N 1
ATOM 4303 C CA . ALA A 1 522 ? 29.250 -10.037 -9.566 1.00 97.56 522 ALA A CA 1
ATOM 4304 C C . ALA A 1 522 ? 29.270 -11.261 -8.627 1.00 97.56 522 ALA A C 1
ATOM 4306 O O . ALA A 1 522 ? 29.637 -12.372 -9.011 1.00 97.56 522 ALA A O 1
ATOM 4307 N N . THR A 1 523 ? 28.899 -11.047 -7.362 1.00 98.06 523 THR A N 1
ATOM 4308 C CA . THR A 1 523 ? 28.853 -12.049 -6.289 1.00 98.06 523 THR A CA 1
ATOM 4309 C C . THR A 1 523 ? 27.496 -12.036 -5.588 1.00 98.06 523 THR A C 1
ATOM 4311 O O . THR A 1 523 ? 26.760 -11.047 -5.620 1.00 98.06 523 THR A O 1
ATOM 4314 N N . LYS A 1 524 ? 27.143 -13.146 -4.926 1.00 97.25 524 LYS A N 1
ATOM 4315 C CA . LYS A 1 524 ? 25.870 -13.253 -4.194 1.00 97.25 524 LYS A CA 1
ATOM 4316 C C . LYS A 1 524 ? 25.783 -12.226 -3.067 1.00 97.25 524 LYS A C 1
ATOM 4318 O O . LYS A 1 524 ? 24.721 -11.662 -2.820 1.00 97.25 524 LYS A O 1
ATOM 4323 N N . GLU A 1 525 ? 26.893 -11.999 -2.379 1.00 96.69 525 GLU A N 1
ATOM 4324 C CA . GLU A 1 525 ? 26.991 -11.131 -1.211 1.00 96.69 525 GLU A CA 1
ATOM 4325 C C . GLU A 1 525 ? 26.766 -9.669 -1.601 1.00 96.69 525 GLU A C 1
ATOM 4327 O O . GLU A 1 525 ? 25.912 -9.010 -1.010 1.00 96.69 525 GLU A O 1
ATOM 4332 N N . ALA A 1 526 ? 27.448 -9.192 -2.646 1.00 97.31 526 ALA A N 1
ATOM 4333 C CA . ALA A 1 526 ? 27.313 -7.816 -3.112 1.00 97.31 526 ALA A CA 1
ATOM 4334 C C . ALA A 1 526 ? 25.925 -7.533 -3.702 1.00 97.31 526 ALA A C 1
ATOM 4336 O O . ALA A 1 526 ? 25.345 -6.483 -3.426 1.00 97.31 526 ALA A O 1
ATOM 4337 N N . VAL A 1 527 ? 25.343 -8.483 -4.448 1.00 95.88 527 VAL A N 1
ATOM 4338 C CA . VAL A 1 527 ? 23.963 -8.352 -4.949 1.00 95.88 527 VAL A CA 1
ATOM 4339 C C . VAL A 1 527 ? 22.968 -8.270 -3.787 1.00 95.88 527 VAL A C 1
ATOM 4341 O O . VAL A 1 527 ? 22.117 -7.382 -3.783 1.00 95.88 527 VAL A O 1
ATOM 4344 N N . ARG A 1 528 ? 23.085 -9.130 -2.765 1.00 91.06 528 ARG A N 1
ATOM 4345 C CA . ARG A 1 528 ? 22.222 -9.065 -1.568 1.00 91.06 528 ARG A CA 1
ATOM 4346 C C . ARG A 1 528 ? 22.366 -7.744 -0.828 1.00 91.06 528 ARG A C 1
ATOM 4348 O O . ARG A 1 528 ? 21.363 -7.159 -0.429 1.00 91.06 528 ARG A O 1
ATOM 4355 N N . GLU A 1 529 ? 23.596 -7.274 -0.649 1.00 90.94 529 GLU A N 1
ATOM 4356 C CA . GLU A 1 529 ? 23.862 -6.001 0.011 1.00 90.94 529 GLU A CA 1
ATOM 4357 C C . GLU A 1 529 ? 23.252 -4.829 -0.763 1.00 90.94 529 GLU A C 1
ATOM 4359 O O . GLU A 1 529 ? 22.570 -3.994 -0.168 1.00 90.94 529 GLU A O 1
ATOM 4364 N N . PHE A 1 530 ? 23.428 -4.799 -2.084 1.00 92.94 530 PHE A N 1
ATOM 4365 C CA . PHE A 1 530 ? 22.844 -3.781 -2.951 1.00 92.94 530 PHE A CA 1
ATOM 4366 C C . PHE A 1 530 ? 21.314 -3.768 -2.859 1.00 92.94 530 PHE A C 1
ATOM 4368 O O . PHE A 1 530 ? 20.723 -2.712 -2.641 1.00 92.94 530 PHE A O 1
ATOM 4375 N N . VAL A 1 531 ? 20.666 -4.934 -2.949 1.00 84.94 531 VAL A N 1
ATOM 4376 C CA . VAL A 1 531 ? 19.202 -5.050 -2.823 1.00 84.94 531 VAL A CA 1
ATOM 4377 C C . VAL A 1 531 ? 18.722 -4.590 -1.442 1.00 84.94 531 VAL A C 1
ATOM 4379 O O . VAL A 1 531 ? 17.703 -3.909 -1.337 1.00 84.94 531 VAL A O 1
ATOM 4382 N N . ALA A 1 532 ? 19.461 -4.919 -0.379 1.00 79.19 532 ALA A N 1
ATOM 4383 C CA . ALA A 1 532 ? 19.074 -4.591 0.989 1.00 79.19 532 ALA A CA 1
ATOM 4384 C C . ALA A 1 532 ? 19.300 -3.117 1.360 1.00 79.19 532 ALA A C 1
ATOM 4386 O O . ALA A 1 532 ? 18.494 -2.557 2.110 1.00 79.19 532 ALA A O 1
ATOM 4387 N N . LYS A 1 533 ? 20.385 -2.494 0.878 1.00 79.81 533 LYS A N 1
ATOM 4388 C CA . LYS A 1 533 ? 20.835 -1.161 1.318 1.00 79.81 533 LYS A CA 1
ATOM 4389 C C . LYS A 1 533 ? 20.514 -0.039 0.338 1.00 79.81 533 LYS A C 1
ATOM 4391 O O . LYS A 1 533 ? 20.253 1.078 0.781 1.00 79.81 533 LYS A O 1
ATOM 4396 N N . ASP A 1 534 ? 20.522 -0.292 -0.969 1.00 85.00 534 ASP A N 1
ATOM 4397 C CA . ASP A 1 534 ? 20.281 0.763 -1.950 1.00 85.00 534 ASP A CA 1
ATOM 4398 C C . ASP A 1 534 ? 18.783 1.103 -2.019 1.00 85.00 534 ASP A C 1
ATOM 4400 O O . ASP A 1 534 ? 17.946 0.273 -2.388 1.00 85.00 534 ASP A O 1
ATOM 4404 N N . ARG A 1 535 ? 18.439 2.348 -1.675 1.00 84.50 535 ARG A N 1
ATOM 4405 C CA . ARG A 1 535 ? 17.052 2.843 -1.620 1.00 84.50 535 ARG A CA 1
ATOM 4406 C C . ARG A 1 535 ? 16.580 3.544 -2.894 1.00 84.50 535 ARG A C 1
ATOM 4408 O O . ARG A 1 535 ? 15.424 3.952 -2.953 1.00 84.50 535 ARG A O 1
ATOM 4415 N N . ARG A 1 536 ? 17.430 3.684 -3.917 1.00 84.31 536 ARG A N 1
ATOM 4416 C CA . ARG A 1 536 ? 17.025 4.302 -5.187 1.00 84.31 536 ARG A CA 1
ATOM 4417 C C . ARG A 1 536 ? 15.997 3.428 -5.895 1.00 84.31 536 ARG A C 1
ATOM 4419 O O . ARG A 1 536 ? 16.015 2.196 -5.765 1.00 84.31 536 ARG A O 1
ATOM 4426 N N . LYS A 1 537 ? 15.119 4.069 -6.671 1.00 86.62 537 LYS A N 1
ATOM 4427 C CA . LYS A 1 537 ? 14.139 3.376 -7.512 1.00 86.62 537 LYS A CA 1
ATOM 4428 C C . LYS A 1 537 ? 14.879 2.540 -8.559 1.00 86.62 537 LYS A C 1
ATOM 4430 O O . LYS A 1 537 ? 15.842 3.014 -9.153 1.00 86.62 537 LYS A O 1
ATOM 4435 N N . LYS A 1 538 ? 14.436 1.304 -8.772 1.00 90.06 538 LYS A N 1
ATOM 4436 C CA . LYS A 1 538 ? 15.051 0.336 -9.692 1.00 90.06 538 LYS A CA 1
ATOM 4437 C C . LYS A 1 538 ? 14.043 -0.061 -10.760 1.00 90.06 538 LYS A C 1
ATOM 4439 O O . LYS A 1 538 ? 12.839 -0.032 -10.504 1.00 90.06 538 LYS A O 1
ATOM 4444 N N . ASP A 1 539 ? 14.523 -0.397 -11.949 1.00 90.00 539 ASP A N 1
ATOM 4445 C CA . ASP A 1 539 ? 13.685 -1.002 -12.974 1.00 90.00 539 ASP A CA 1
ATOM 4446 C C . ASP A 1 539 ? 13.207 -2.401 -12.571 1.00 90.00 539 ASP A C 1
ATOM 4448 O O . ASP A 1 539 ? 13.877 -3.115 -11.819 1.00 90.00 539 ASP A O 1
ATOM 4452 N N . GLY A 1 540 ? 12.019 -2.776 -13.051 1.00 86.31 540 GLY A N 1
ATOM 4453 C CA . GLY A 1 540 ? 11.340 -4.008 -12.666 1.00 86.31 540 GLY A CA 1
ATOM 4454 C C . GLY A 1 540 ? 12.085 -5.277 -13.081 1.00 86.31 540 GLY A C 1
ATOM 4455 O O . GLY A 1 540 ? 11.846 -6.333 -12.496 1.00 86.31 540 GLY A O 1
ATOM 4456 N N . ASN A 1 541 ? 12.990 -5.212 -14.062 1.00 92.81 541 ASN A N 1
ATOM 4457 C CA . ASN A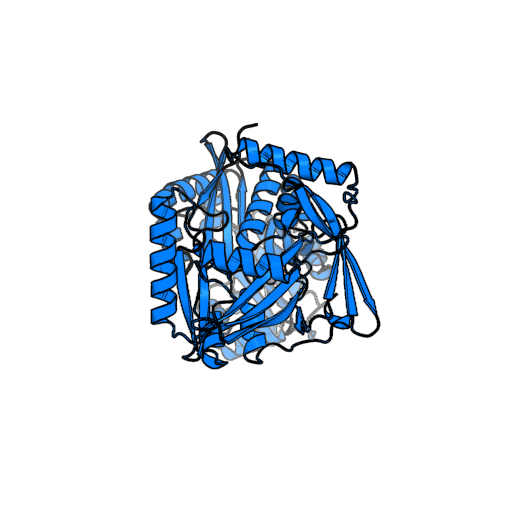 1 541 ? 13.833 -6.351 -14.437 1.00 92.81 541 ASN A CA 1
ATOM 4458 C C . ASN A 1 541 ? 15.144 -6.441 -13.628 1.00 92.81 541 ASN A C 1
ATOM 4460 O O . ASN A 1 541 ? 15.757 -7.511 -13.584 1.00 92.81 541 ASN A O 1
ATOM 4464 N N . LEU A 1 542 ? 15.572 -5.363 -12.965 1.00 95.50 542 LEU A N 1
ATOM 4465 C CA . LEU A 1 542 ? 16.956 -5.202 -12.521 1.00 95.50 542 LEU A CA 1
ATOM 4466 C C . LEU A 1 542 ? 17.341 -6.195 -11.425 1.00 95.50 542 LEU A C 1
ATOM 4468 O O . LEU A 1 542 ? 18.272 -6.982 -11.585 1.00 95.50 542 LEU A O 1
ATOM 4472 N N . VAL A 1 543 ? 16.595 -6.195 -10.319 1.00 94.56 543 VAL A N 1
ATOM 4473 C CA . VAL A 1 543 ? 16.901 -7.047 -9.157 1.00 94.56 543 VAL A CA 1
ATOM 4474 C C . VAL A 1 543 ? 16.814 -8.523 -9.528 1.00 94.56 543 VAL A C 1
ATOM 4476 O O . VAL A 1 543 ? 17.741 -9.281 -9.253 1.00 94.56 543 VAL A O 1
ATOM 4479 N N . ALA A 1 544 ? 15.738 -8.922 -10.208 1.00 94.12 544 ALA A N 1
ATOM 4480 C CA . ALA A 1 544 ? 15.518 -10.317 -10.569 1.00 94.12 544 ALA A CA 1
ATOM 4481 C C . ALA A 1 544 ? 16.627 -10.863 -11.482 1.00 94.12 544 ALA A C 1
ATOM 4483 O O . ALA A 1 544 ? 17.071 -11.995 -11.301 1.00 94.12 544 ALA A O 1
ATOM 4484 N N . THR A 1 545 ? 17.115 -10.041 -12.412 1.00 96.62 545 THR A N 1
ATOM 4485 C CA . THR A 1 545 ? 18.221 -10.395 -13.310 1.00 96.62 545 THR A CA 1
ATOM 4486 C C . THR A 1 545 ? 19.540 -10.534 -12.559 1.00 96.62 545 THR A C 1
ATOM 4488 O O . THR A 1 545 ? 20.239 -11.525 -12.750 1.00 96.62 545 THR A O 1
ATOM 4491 N N . LEU A 1 546 ? 19.880 -9.577 -11.686 1.00 97.69 546 LEU A N 1
ATOM 4492 C CA . LEU A 1 546 ? 21.109 -9.635 -10.885 1.00 97.69 546 LEU A CA 1
ATOM 4493 C C . LEU A 1 546 ? 21.122 -10.871 -9.983 1.00 97.69 546 LEU A C 1
ATOM 4495 O O . LEU A 1 546 ? 22.110 -11.598 -9.945 1.00 97.69 546 LEU A O 1
ATOM 4499 N N . GLU A 1 547 ? 20.009 -11.139 -9.296 1.00 97.06 547 GLU A N 1
ATOM 4500 C CA . GLU A 1 547 ? 19.850 -12.323 -8.453 1.00 97.06 547 GLU A CA 1
ATOM 4501 C C . GLU A 1 547 ? 19.966 -13.620 -9.256 1.00 97.06 547 GLU A C 1
ATOM 4503 O O . GLU A 1 547 ? 20.587 -14.570 -8.778 1.00 97.06 547 GLU A O 1
ATOM 4508 N N . ALA A 1 548 ? 19.380 -13.683 -10.454 1.00 96.38 548 ALA A N 1
ATOM 4509 C CA . ALA A 1 548 ? 19.479 -14.853 -11.322 1.00 96.38 548 ALA A CA 1
ATOM 4510 C C . ALA A 1 548 ? 20.915 -15.061 -11.823 1.00 96.38 548 ALA A C 1
ATOM 4512 O O . ALA A 1 548 ? 21.432 -16.175 -11.757 1.00 96.38 548 ALA A O 1
ATOM 4513 N N . ALA A 1 549 ? 21.597 -13.985 -12.228 1.00 96.94 549 ALA A N 1
ATOM 4514 C CA . ALA A 1 549 ? 22.966 -14.026 -12.737 1.00 96.94 549 ALA A CA 1
ATOM 4515 C C . ALA A 1 549 ? 23.979 -14.572 -11.716 1.00 96.94 549 ALA A C 1
ATOM 4517 O O . ALA A 1 549 ? 24.958 -15.205 -12.106 1.00 96.94 549 ALA A O 1
ATOM 4518 N N . VAL A 1 550 ? 23.739 -14.366 -10.416 1.00 97.12 550 VAL A N 1
ATOM 4519 C CA . VAL A 1 550 ? 24.582 -14.909 -9.333 1.00 97.12 550 VAL A CA 1
ATOM 4520 C C . VAL A 1 550 ? 23.988 -16.155 -8.667 1.00 97.12 550 VAL A C 1
ATOM 4522 O O . VAL A 1 550 ? 24.565 -16.666 -7.710 1.00 97.12 550 VAL A O 1
ATOM 4525 N N . GLY A 1 551 ? 22.847 -16.670 -9.136 1.00 94.56 551 GLY A N 1
ATOM 4526 C CA . GLY A 1 551 ? 22.219 -17.891 -8.617 1.00 94.56 551 GLY A CA 1
ATOM 4527 C C . GLY A 1 551 ? 21.586 -17.752 -7.226 1.00 94.56 551 GLY A C 1
ATOM 4528 O O . GLY A 1 551 ? 21.653 -18.682 -6.418 1.00 94.56 551 GLY A O 1
ATOM 4529 N N . ILE A 1 552 ? 21.034 -16.579 -6.908 1.00 92.38 552 ILE A N 1
ATOM 4530 C CA . ILE A 1 552 ? 20.120 -16.354 -5.774 1.00 92.38 552 ILE A CA 1
ATOM 4531 C C . ILE A 1 552 ? 18.684 -16.679 -6.193 1.00 92.38 552 ILE A C 1
ATOM 4533 O O . ILE A 1 552 ? 17.982 -17.382 -5.468 1.00 92.38 552 ILE A O 1
ATOM 4537 N N . ARG A 1 553 ? 18.259 -16.177 -7.358 1.00 91.75 553 ARG A N 1
ATOM 4538 C CA . ARG A 1 553 ? 16.929 -16.430 -7.920 1.00 91.75 553 ARG A CA 1
ATOM 4539 C C . ARG A 1 553 ? 16.981 -17.645 -8.848 1.00 91.75 553 ARG A C 1
ATOM 4541 O O . ARG A 1 553 ? 17.897 -17.722 -9.668 1.00 91.75 553 ARG A O 1
ATOM 4548 N N . PRO A 1 554 ? 16.030 -18.590 -8.747 1.00 90.50 554 PRO A N 1
ATOM 4549 C CA . PRO A 1 554 ? 15.985 -19.727 -9.653 1.00 90.50 554 PRO A CA 1
ATOM 4550 C C . PRO A 1 554 ? 15.649 -19.278 -11.078 1.00 90.50 554 PRO A C 1
ATOM 4552 O O . PRO A 1 554 ? 14.769 -18.443 -11.291 1.00 90.50 554 PRO A O 1
ATOM 4555 N N . VAL A 1 555 ? 16.326 -19.887 -12.049 1.00 90.56 555 VAL A N 1
ATOM 4556 C CA . VAL A 1 555 ? 16.003 -19.756 -13.471 1.00 90.56 555 VAL A CA 1
ATOM 4557 C C . VAL A 1 555 ? 15.078 -20.910 -13.848 1.00 90.56 555 VAL A C 1
ATOM 4559 O O . VAL A 1 555 ? 15.390 -22.078 -13.615 1.00 90.56 555 VAL A O 1
ATOM 4562 N N . SER A 1 556 ? 13.899 -20.574 -14.359 1.00 83.88 556 SER A N 1
ATOM 4563 C CA . SER A 1 556 ? 12.836 -21.522 -14.685 1.00 83.88 556 SER A CA 1
ATOM 4564 C C . SER A 1 556 ? 12.897 -21.972 -16.144 1.00 83.88 556 SER A C 1
ATOM 4566 O O . SER A 1 556 ? 13.469 -21.307 -17.004 1.00 83.88 556 SER A O 1
ATOM 4568 N N . ALA A 1 557 ? 12.258 -23.106 -16.438 1.00 73.12 557 ALA A N 1
ATOM 4569 C CA . ALA A 1 557 ? 11.984 -23.514 -17.813 1.00 73.12 557 ALA A CA 1
ATOM 4570 C C . ALA A 1 557 ? 10.845 -22.668 -18.416 1.00 73.12 557 ALA A C 1
ATOM 4572 O O . ALA A 1 557 ? 9.900 -22.321 -17.706 1.00 73.12 557 ALA A O 1
ATOM 4573 N N . PHE A 1 558 ? 10.891 -22.415 -19.730 1.00 69.38 558 PHE A N 1
ATOM 4574 C CA . PHE A 1 558 ? 9.966 -21.533 -20.468 1.00 69.38 558 PHE A CA 1
ATOM 4575 C C . PHE A 1 558 ? 8.484 -21.734 -20.163 1.00 69.38 558 PHE A C 1
ATOM 4577 O O . PHE A 1 558 ? 7.758 -20.759 -19.990 1.00 69.38 558 PHE A O 1
ATOM 4584 N N . ASN A 1 559 ? 8.044 -22.987 -20.035 1.00 64.44 559 ASN A N 1
ATOM 4585 C CA . ASN A 1 559 ? 6.640 -23.331 -19.799 1.00 64.44 559 ASN A CA 1
ATOM 4586 C C . ASN A 1 559 ? 6.104 -22.823 -18.446 1.00 64.44 559 ASN A C 1
ATOM 4588 O O . ASN A 1 559 ? 4.905 -22.898 -18.211 1.00 64.44 559 ASN A O 1
ATOM 4592 N N . LYS A 1 560 ? 6.980 -22.347 -17.549 1.00 62.91 560 LYS A N 1
ATOM 4593 C CA . LYS A 1 560 ? 6.624 -21.750 -16.254 1.00 62.91 560 LYS A CA 1
ATOM 4594 C C . LYS A 1 560 ? 6.728 -20.216 -16.228 1.00 62.91 560 LYS A C 1
ATOM 4596 O O . LYS A 1 560 ? 6.438 -19.641 -15.189 1.00 62.91 560 LYS A O 1
ATOM 4601 N N . CYS A 1 561 ? 7.171 -19.567 -17.311 1.00 59.47 561 CYS A N 1
ATOM 4602 C CA . CYS A 1 561 ? 7.357 -18.105 -17.378 1.00 59.47 561 CYS A CA 1
ATOM 4603 C C . CYS A 1 561 ? 6.193 -17.334 -18.018 1.00 59.47 561 CYS A C 1
ATOM 4605 O O . CYS A 1 561 ? 6.257 -16.101 -18.074 1.00 59.47 561 CYS A O 1
ATOM 4607 N N . ILE A 1 562 ? 5.188 -18.032 -18.555 1.00 59.91 562 ILE A N 1
ATOM 4608 C CA . ILE A 1 562 ? 4.077 -17.436 -19.314 1.00 59.91 562 ILE A CA 1
ATOM 4609 C C . ILE A 1 562 ? 2.868 -17.237 -18.419 1.00 59.91 562 ILE A C 1
ATOM 4611 O O . ILE A 1 562 ? 2.478 -18.229 -17.763 1.00 59.91 562 ILE A O 1
#

Nearest PDB structures (foldseek):
  7q3a-assembly1_A  TM=6.454E-01  e=3.202E-15  Mycobacteroides abscessus ATCC 19977
  3ne7-assembly1_A  TM=7.465E-01  e=3.145E-06  Thermoplasma acidophilum
  2cnt-assembly4_D  TM=7.944E-01  e=1.898E-05  Salmonella enterica subsp. enterica serovar Typhimurium str. LT2
  5isv-assembly2_B  TM=8.029E-01  e=8.576E-05  Escherichia coli O157:H7
  1q2y-assembly1_A  TM=7.405E-01  e=1.287E-04  Bacillus subtilis

Sequence (562 aa):
MGGINMEKVTLDSVERYITLKNELAFEDPYVLKITISEFLEKHMEKLELGCMDIFILSNNKEDIGFIELSKDVDTATIEEIYVRKQYRKYNTYKSMLEFADKYYCNTNISGVKFITVNDKPDLIEALKDVDYEMEKEHIQMEKIISKLPKRSLTMEYKTFYEIGDEEWIYNFMKECMKDSFFNYQAEEVHELIHINSDLVFVIYEKDQPIGFMISYINEKRNKQENKNVVYIEEIAILKQFRNKGYGCKALEFVLDKNNDMDVARLHVYRHNEIAYKLYKKLGFNEIKSIGYWVKDVKNNIMETTICEFNNNINVYYTNQRKPLPAVYSEKVKRYWEDLLSSGKSFFNGDVFTINKIEANEGIMNIFVGLTDYAHFLYSINKSTHEDYDCRVIHTSVLIV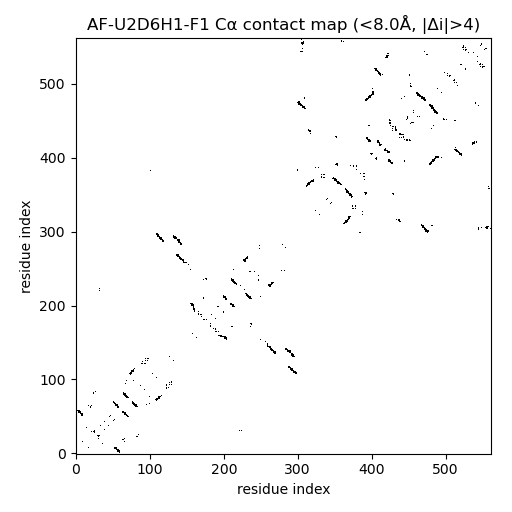TSDNKFAIGEMNEGTAFPYKLQFIGGGIDKNDIKGELLDLEHNIKKEIREELGIDSEDKAIVRSLQPCFLKSGGADNLLSAIFKMELLIDENSLRFLLKKHNETLELTNKMQEIRSLIFIDATKEAVREFVAKDRRKKDGNLVATLEAAVGIRPVSAFNKCI